Protein AF-A0A1H2QI84-F1 (afdb_monomer_lite)

Structure (mmCIF, N/CA/C/O backbone):
data_AF-A0A1H2QI84-F1
#
_entry.id   AF-A0A1H2QI84-F1
#
loop_
_atom_site.group_PDB
_atom_site.id
_atom_site.type_symbol
_atom_site.label_atom_id
_atom_site.label_alt_id
_atom_site.label_comp_id
_atom_site.label_asym_id
_atom_site.label_entity_id
_atom_site.label_seq_id
_atom_site.pdbx_PDB_ins_code
_atom_site.Cartn_x
_atom_site.Cartn_y
_atom_site.Cartn_z
_atom_site.occupancy
_atom_site.B_iso_or_equiv
_atom_site.auth_seq_id
_atom_site.auth_comp_id
_atom_site.auth_asym_id
_atom_site.auth_atom_id
_atom_site.pdbx_PDB_model_num
ATOM 1 N N . MET A 1 1 ? 23.009 -19.492 -31.028 1.00 73.75 1 MET A N 1
ATOM 2 C CA . MET A 1 1 ? 22.362 -18.189 -31.281 1.00 73.75 1 MET A CA 1
ATOM 3 C C . MET A 1 1 ? 23.381 -17.136 -30.930 1.00 73.75 1 MET A C 1
ATOM 5 O O . MET A 1 1 ? 23.982 -17.255 -29.869 1.00 73.75 1 MET A O 1
ATOM 9 N N . VAL A 1 2 ? 23.598 -16.176 -31.817 1.00 85.62 2 VAL A N 1
ATOM 10 C CA . VAL A 1 2 ? 24.566 -15.092 -31.621 1.00 85.62 2 VAL A CA 1
ATOM 11 C C . VAL A 1 2 ? 23.821 -13.781 -31.822 1.00 85.62 2 VAL A C 1
ATOM 13 O O . VAL A 1 2 ? 23.030 -13.673 -32.759 1.00 85.62 2 VAL A O 1
ATOM 16 N N . ILE A 1 3 ? 24.015 -12.833 -30.910 1.00 88.00 3 ILE A N 1
ATOM 17 C CA . ILE A 1 3 ? 23.510 -11.468 -31.070 1.00 88.00 3 ILE A CA 1
ATOM 18 C C . ILE A 1 3 ? 24.571 -10.713 -31.850 1.00 88.00 3 ILE A C 1
ATOM 20 O O . ILE A 1 3 ? 25.729 -10.701 -31.442 1.00 88.00 3 ILE A O 1
ATOM 24 N N . ASP A 1 4 ? 24.163 -10.134 -32.969 1.00 90.19 4 ASP A N 1
ATOM 25 C CA . ASP A 1 4 ? 25.027 -9.311 -33.806 1.00 90.19 4 ASP A CA 1
ATOM 26 C C . ASP A 1 4 ? 25.040 -7.870 -33.291 1.00 90.19 4 ASP A C 1
ATOM 28 O O . ASP A 1 4 ? 26.095 -7.291 -33.043 1.00 90.19 4 ASP A O 1
ATOM 32 N N . ARG A 1 5 ? 23.849 -7.304 -33.046 1.00 90.94 5 ARG A N 1
ATOM 33 C CA . ARG A 1 5 ? 23.697 -5.923 -32.576 1.00 90.94 5 ARG A CA 1
ATOM 34 C C . ARG A 1 5 ? 22.414 -5.742 -31.775 1.00 90.94 5 ARG A C 1
ATOM 36 O O . ARG A 1 5 ? 21.403 -6.360 -32.089 1.00 90.94 5 ARG A O 1
ATOM 43 N N . ALA A 1 6 ? 22.437 -4.875 -30.772 1.00 92.19 6 ALA A N 1
ATOM 44 C CA . ALA A 1 6 ? 21.245 -4.408 -30.071 1.00 92.19 6 ALA A CA 1
ATOM 45 C C . ALA A 1 6 ? 21.370 -2.900 -29.857 1.00 92.19 6 ALA A C 1
ATOM 47 O O . ALA A 1 6 ? 22.401 -2.452 -29.360 1.00 92.19 6 ALA A O 1
ATOM 48 N N . GLN A 1 7 ? 20.361 -2.136 -30.268 1.00 92.81 7 GLN A N 1
ATOM 49 C CA . GLN A 1 7 ? 20.374 -0.675 -30.219 1.00 92.81 7 GLN A CA 1
ATOM 50 C C . GLN A 1 7 ? 18.995 -0.136 -29.840 1.00 92.81 7 GLN A C 1
ATOM 52 O O . GLN A 1 7 ? 17.966 -0.708 -30.211 1.00 92.81 7 GLN A O 1
ATOM 57 N N . VAL A 1 8 ? 18.981 0.980 -29.113 1.00 92.00 8 VAL A N 1
ATOM 58 C CA . VAL A 1 8 ? 17.770 1.788 -28.952 1.00 92.00 8 VAL A CA 1
ATOM 59 C C . VAL A 1 8 ? 17.574 2.565 -30.248 1.00 92.00 8 VAL A C 1
ATOM 61 O O . VAL A 1 8 ? 18.441 3.336 -30.642 1.00 92.00 8 VAL A O 1
ATOM 64 N N . ILE A 1 9 ? 16.442 2.349 -30.913 1.00 91.75 9 ILE A N 1
ATOM 65 C CA . ILE A 1 9 ? 16.127 2.983 -32.200 1.00 91.75 9 ILE A CA 1
ATOM 66 C C . ILE A 1 9 ? 15.087 4.093 -32.074 1.00 91.75 9 ILE A C 1
ATOM 68 O O . ILE A 1 9 ? 14.926 4.882 -32.998 1.00 91.75 9 ILE A O 1
ATOM 72 N N . ARG A 1 10 ? 14.403 4.195 -30.932 1.00 92.44 10 ARG A N 1
ATOM 73 C CA . ARG A 1 10 ? 13.550 5.338 -30.602 1.00 92.44 10 ARG A CA 1
ATOM 74 C C . ARG A 1 10 ? 13.538 5.577 -29.102 1.00 92.44 10 ARG A C 1
ATOM 76 O O . ARG A 1 10 ? 13.456 4.622 -28.332 1.00 92.44 10 ARG A O 1
ATOM 83 N N . ALA A 1 11 ? 13.581 6.841 -28.704 1.00 90.75 11 ALA A N 1
ATOM 84 C CA . ALA A 1 11 ? 13.391 7.274 -27.330 1.00 90.75 11 ALA A CA 1
ATOM 85 C C . ALA A 1 11 ? 12.482 8.507 -27.293 1.00 90.75 11 ALA A C 1
ATOM 87 O O . ALA A 1 11 ? 12.765 9.505 -27.959 1.00 90.75 11 ALA A O 1
ATOM 88 N N . ASP A 1 12 ? 11.430 8.444 -26.478 1.00 89.88 12 ASP A N 1
ATOM 89 C CA . ASP A 1 12 ? 10.553 9.582 -26.218 1.00 89.88 12 ASP A CA 1
ATOM 90 C C . ASP A 1 12 ? 10.737 10.029 -24.764 1.00 89.88 12 ASP A C 1
ATOM 92 O O . ASP A 1 12 ? 10.620 9.222 -23.834 1.00 89.88 12 ASP A O 1
ATOM 96 N N . ILE A 1 13 ? 11.015 11.317 -24.560 1.00 85.81 13 ILE A N 1
ATOM 97 C CA . ILE A 1 13 ? 11.282 11.916 -23.247 1.00 85.81 13 ILE A CA 1
ATOM 98 C C . ILE A 1 13 ? 10.350 13.092 -22.957 1.00 85.81 13 ILE A C 1
ATOM 100 O O . ILE A 1 13 ? 9.916 13.787 -23.874 1.00 85.81 13 ILE A O 1
ATOM 104 N N . SER A 1 14 ? 10.078 13.343 -21.676 1.00 83.50 14 SER A N 1
ATOM 105 C CA . SER A 1 14 ? 9.352 14.535 -21.225 1.00 83.50 14 SER A CA 1
ATOM 106 C C . SER A 1 14 ? 10.309 15.678 -20.879 1.00 83.50 14 SER A C 1
ATOM 108 O O . SER A 1 14 ? 11.232 15.485 -20.083 1.00 83.50 14 SER A O 1
ATOM 110 N N . ILE A 1 15 ? 10.072 16.875 -21.428 1.00 79.75 15 ILE A N 1
ATOM 111 C CA . ILE A 1 15 ? 10.945 18.051 -21.248 1.00 79.75 15 ILE A CA 1
ATOM 112 C C . ILE A 1 15 ? 10.184 19.199 -20.588 1.00 79.75 15 ILE A C 1
ATOM 114 O O . ILE A 1 15 ? 9.157 19.660 -21.082 1.00 79.75 15 ILE A O 1
ATOM 118 N N . GLY A 1 16 ? 10.725 19.721 -19.487 1.00 71.50 16 GLY A N 1
ATOM 119 C CA . GLY A 1 16 ? 10.182 20.880 -18.767 1.00 71.50 16 GLY A CA 1
ATOM 120 C C . GLY A 1 16 ? 8.913 20.584 -17.958 1.00 71.50 16 GLY A C 1
ATOM 121 O O . GLY A 1 16 ? 8.830 20.991 -16.802 1.00 71.50 16 GLY A O 1
ATOM 122 N N . ASN A 1 17 ? 7.958 19.843 -18.523 1.00 71.38 17 ASN A N 1
ATOM 123 C CA . ASN A 1 17 ? 6.799 19.268 -17.837 1.00 71.38 17 ASN A CA 1
ATOM 124 C C . ASN A 1 17 ? 6.471 17.873 -18.417 1.00 71.38 17 ASN A C 1
ATOM 126 O O . ASN A 1 17 ? 7.065 17.450 -19.409 1.00 71.38 17 ASN A O 1
ATOM 130 N N . LEU A 1 18 ? 5.545 17.140 -17.788 1.00 75.25 18 LEU A N 1
ATOM 131 C CA . LEU A 1 18 ? 5.178 15.778 -18.207 1.00 75.25 18 LEU A CA 1
ATOM 132 C C . LEU A 1 18 ? 4.376 15.718 -19.522 1.00 75.25 18 LEU A C 1
ATOM 134 O O . LEU A 1 18 ? 4.357 14.661 -20.152 1.00 75.25 18 LEU A O 1
ATOM 138 N N . ALA A 1 19 ? 3.751 16.822 -19.943 1.00 71.56 19 ALA A N 1
ATOM 139 C CA . ALA A 1 19 ? 2.925 16.886 -21.151 1.00 71.56 19 ALA A CA 1
ATOM 140 C C . ALA A 1 19 ? 3.760 17.058 -22.431 1.00 71.56 19 ALA A C 1
ATOM 142 O O . ALA A 1 19 ? 3.429 16.506 -23.477 1.00 71.56 19 ALA A O 1
ATOM 143 N N . ASN A 1 20 ? 4.869 17.792 -22.353 1.00 75.12 20 ASN A N 1
ATOM 144 C CA . ASN A 1 20 ? 5.730 18.053 -23.500 1.00 75.12 20 ASN A CA 1
ATOM 145 C C . ASN A 1 20 ? 6.623 16.848 -23.788 1.00 75.12 20 ASN A C 1
ATOM 147 O O . ASN A 1 20 ? 7.464 16.500 -22.957 1.00 75.12 20 ASN A O 1
ATOM 151 N N . ARG A 1 21 ? 6.488 16.252 -24.977 1.00 80.56 21 ARG A N 1
ATOM 152 C CA . ARG A 1 21 ? 7.306 15.115 -25.419 1.00 80.56 21 ARG A CA 1
ATOM 153 C C . ARG A 1 21 ? 8.269 15.510 -26.536 1.00 80.56 21 ARG A C 1
ATOM 155 O O . ARG A 1 21 ? 7.882 16.188 -27.483 1.00 80.56 21 ARG A O 1
ATOM 162 N N . LEU A 1 22 ? 9.509 15.037 -26.445 1.00 84.25 22 LEU A N 1
ATOM 163 C CA . LEU A 1 22 ? 10.466 15.006 -27.550 1.00 84.25 22 LEU A CA 1
ATOM 164 C C . LEU A 1 22 ? 10.709 13.552 -27.932 1.00 84.25 22 LEU A C 1
ATOM 166 O O . LEU A 1 22 ? 11.049 12.748 -27.068 1.00 84.25 22 LEU A O 1
ATOM 170 N N . SER A 1 23 ? 10.558 13.242 -29.217 1.00 88.50 23 SER A N 1
ATOM 171 C CA . SER A 1 23 ? 10.872 11.931 -29.779 1.00 88.50 23 SER A CA 1
ATOM 172 C C . SER A 1 23 ? 12.125 12.024 -30.639 1.00 88.50 23 SER A C 1
ATOM 174 O O . SER A 1 23 ? 12.231 12.898 -31.502 1.00 88.50 23 SER A O 1
ATOM 176 N N . LEU A 1 24 ? 13.067 11.115 -30.407 1.00 90.75 24 LEU A N 1
ATOM 177 C CA . LEU A 1 24 ? 14.228 10.898 -31.259 1.00 90.75 24 LEU A CA 1
ATOM 178 C C . LEU A 1 24 ? 14.170 9.467 -31.784 1.00 90.75 24 LEU A C 1
ATOM 180 O O . LEU A 1 24 ? 14.052 8.529 -30.999 1.00 90.75 24 LEU A O 1
ATOM 184 N N . SER A 1 25 ? 14.268 9.299 -33.101 1.00 90.31 25 SER A N 1
ATOM 185 C CA . SER A 1 25 ? 14.270 7.990 -33.755 1.00 90.31 25 SER A CA 1
ATOM 186 C C . SER A 1 25 ? 15.427 7.856 -34.738 1.00 90.31 25 SER A C 1
ATOM 188 O O . SER A 1 25 ? 15.923 8.837 -35.292 1.00 90.31 25 SER A O 1
ATOM 190 N N . THR A 1 26 ? 15.883 6.624 -34.918 1.00 92.69 26 THR A N 1
ATOM 191 C CA . THR A 1 26 ? 17.021 6.250 -35.748 1.00 92.69 26 THR A CA 1
ATOM 192 C C . THR A 1 26 ? 16.859 4.811 -36.257 1.00 92.69 26 THR A C 1
ATOM 194 O O . THR A 1 26 ? 15.822 4.178 -36.070 1.00 92.69 26 THR A O 1
ATOM 197 N N . THR A 1 27 ? 17.871 4.288 -36.944 1.00 91.62 27 THR A N 1
ATOM 198 C CA . THR A 1 27 ? 17.915 2.903 -37.431 1.00 91.62 27 THR A CA 1
ATOM 199 C C . THR A 1 27 ? 18.872 2.074 -36.581 1.00 91.62 27 THR A C 1
ATOM 201 O O . THR A 1 27 ? 19.766 2.621 -35.949 1.00 91.62 27 THR A O 1
ATOM 204 N N . ILE A 1 28 ? 18.755 0.742 -36.607 1.00 90.69 28 ILE A N 1
ATOM 205 C CA . ILE A 1 28 ? 19.655 -0.160 -35.857 1.00 90.69 28 ILE A CA 1
ATOM 206 C C . ILE A 1 28 ? 21.141 -0.002 -36.237 1.00 90.69 28 ILE A C 1
ATOM 208 O O . ILE A 1 28 ? 22.031 -0.436 -35.504 1.00 90.69 28 ILE A O 1
ATOM 212 N N . ASP A 1 29 ? 21.424 0.588 -37.401 1.00 91.31 29 ASP A N 1
ATOM 213 C CA . ASP A 1 29 ? 22.788 0.782 -37.875 1.00 91.31 29 ASP A CA 1
ATOM 214 C C . ASP A 1 29 ? 23.461 2.036 -37.292 1.00 91.31 29 ASP A C 1
ATOM 216 O O . ASP A 1 29 ? 24.690 2.139 -37.341 1.00 91.31 29 ASP A O 1
ATOM 220 N N . GLN A 1 30 ? 22.677 2.926 -36.682 1.00 88.31 30 GLN A N 1
ATOM 221 C CA . GLN A 1 30 ? 23.091 4.186 -36.073 1.00 88.31 30 GLN A CA 1
ATOM 222 C C . GLN A 1 30 ? 22.921 4.123 -34.547 1.00 88.31 30 GLN A C 1
ATOM 224 O O . GLN A 1 30 ? 21.943 3.571 -34.048 1.00 88.31 30 GLN A O 1
ATOM 229 N N . ASP A 1 31 ? 23.877 4.674 -33.797 1.00 86.75 31 ASP A N 1
ATOM 230 C CA . ASP A 1 31 ? 23.784 4.737 -32.337 1.00 86.75 31 ASP A CA 1
ATOM 231 C C . ASP A 1 31 ? 23.053 6.016 -31.915 1.00 86.75 31 ASP A C 1
ATOM 233 O O . ASP A 1 31 ? 23.481 7.131 -32.231 1.00 86.75 31 ASP A O 1
ATOM 237 N N . ILE A 1 32 ? 21.937 5.865 -31.199 1.00 87.69 32 ILE A N 1
ATOM 238 C CA . ILE A 1 32 ? 21.150 7.012 -30.739 1.00 87.69 32 ILE A CA 1
ATOM 239 C C . ILE A 1 32 ? 21.946 7.901 -29.773 1.00 87.69 32 ILE A C 1
ATOM 241 O O . ILE A 1 32 ? 21.750 9.113 -29.770 1.00 87.69 32 ILE A O 1
ATOM 245 N N . SER A 1 33 ? 22.881 7.329 -29.009 1.00 86.19 33 SER A N 1
ATOM 246 C CA . SER A 1 33 ? 23.751 8.067 -28.085 1.00 86.19 33 SER A CA 1
ATOM 247 C C . SER A 1 33 ? 24.728 8.949 -28.855 1.00 86.19 33 SER A C 1
ATOM 249 O O . SER A 1 33 ? 24.868 10.125 -28.542 1.00 86.19 33 SER A O 1
ATOM 251 N N . GLU A 1 34 ? 25.325 8.430 -29.934 1.00 89.88 34 GLU A N 1
ATOM 252 C CA . GLU A 1 34 ? 26.205 9.222 -30.804 1.00 89.88 34 GLU A CA 1
ATOM 253 C C . GLU A 1 34 ? 25.443 10.368 -31.488 1.00 89.88 34 GLU A C 1
ATOM 255 O O . GLU A 1 34 ? 25.975 11.470 -31.656 1.00 89.88 34 GLU A O 1
ATOM 260 N N . ILE A 1 35 ? 24.178 10.147 -31.865 1.00 88.50 35 ILE A N 1
ATOM 261 C CA . ILE A 1 35 ? 23.316 11.208 -32.408 1.00 88.50 35 ILE A CA 1
ATOM 262 C C . ILE A 1 35 ? 23.054 12.281 -31.346 1.00 88.50 35 ILE A C 1
ATOM 264 O O . ILE A 1 35 ? 23.154 13.469 -31.657 1.00 88.50 35 ILE A O 1
ATOM 268 N N . ILE A 1 36 ? 22.753 11.883 -30.107 1.00 86.88 36 ILE A N 1
ATOM 269 C CA . ILE A 1 36 ? 22.559 12.813 -28.988 1.00 86.88 36 ILE A CA 1
ATOM 270 C C . ILE A 1 36 ? 23.841 13.624 -28.757 1.00 86.88 36 ILE A C 1
ATOM 272 O O . ILE A 1 36 ? 23.781 14.851 -28.751 1.00 86.88 36 ILE A O 1
ATOM 276 N N . ASP A 1 37 ? 24.998 12.972 -28.662 1.00 88.50 37 ASP A N 1
ATOM 277 C CA . ASP A 1 37 ? 26.284 13.611 -28.351 1.00 88.50 37 ASP A CA 1
ATOM 278 C C . ASP A 1 37 ? 26.802 14.531 -29.467 1.00 88.50 37 ASP A C 1
ATOM 280 O O . ASP A 1 37 ? 27.460 15.539 -29.200 1.00 88.50 37 ASP A O 1
ATOM 284 N N . SER A 1 38 ? 26.485 14.220 -30.726 1.00 86.56 38 SER A N 1
ATOM 285 C CA . SER A 1 38 ? 26.925 15.003 -31.889 1.00 86.56 38 SER A CA 1
ATOM 286 C C . SER A 1 38 ? 26.128 16.290 -32.125 1.00 86.56 38 SER A C 1
ATOM 288 O O . SER A 1 38 ? 26.593 17.161 -32.866 1.00 86.56 38 SER A O 1
ATOM 290 N N . HIS A 1 39 ? 24.956 16.450 -31.501 1.00 82.25 39 HIS A N 1
ATOM 291 C CA . HIS A 1 39 ? 24.078 17.599 -31.728 1.00 82.25 39 HIS A CA 1
ATOM 292 C C . HIS A 1 39 ? 24.072 18.563 -30.532 1.00 82.25 39 HIS A C 1
ATOM 294 O O . HIS A 1 39 ? 23.658 18.193 -29.432 1.00 82.25 39 HIS A O 1
ATOM 300 N N . PRO A 1 40 ? 24.454 19.841 -30.724 1.00 80.69 40 PRO A N 1
ATOM 301 C CA . PRO A 1 40 ? 24.448 20.830 -29.651 1.00 80.69 40 PRO A CA 1
ATOM 302 C C . PRO A 1 40 ? 23.085 20.943 -28.952 1.00 80.69 40 PRO A C 1
ATOM 304 O O . PRO A 1 40 ? 22.060 21.163 -29.593 1.00 80.69 40 PRO A O 1
ATOM 307 N N . GLY A 1 41 ? 23.085 20.834 -27.622 1.00 78.62 41 GLY A N 1
ATOM 308 C CA . GLY A 1 41 ? 21.891 20.961 -26.779 1.00 78.62 41 GLY A CA 1
ATOM 309 C C . GLY A 1 41 ? 21.182 19.640 -26.468 1.00 78.62 41 GLY A C 1
ATOM 310 O O . GLY A 1 41 ? 20.684 19.498 -25.351 1.00 78.62 41 GLY A O 1
ATOM 311 N N . LEU A 1 42 ? 21.206 18.645 -27.368 1.00 81.88 42 LEU A N 1
ATOM 312 C CA . LEU A 1 42 ? 20.565 17.345 -27.115 1.00 81.88 42 LEU A CA 1
ATOM 313 C C . LEU A 1 42 ? 21.102 16.627 -25.865 1.00 81.88 42 LEU A C 1
ATOM 315 O O . LEU A 1 42 ? 20.264 16.164 -25.090 1.00 81.88 42 LEU A O 1
ATOM 319 N N . PRO A 1 43 ? 22.420 16.597 -25.571 1.00 85.06 43 PRO A N 1
ATOM 320 C CA . PRO A 1 43 ? 22.923 15.920 -24.375 1.00 85.06 43 PRO A CA 1
ATOM 321 C C . PRO A 1 43 ? 22.312 16.491 -23.095 1.00 85.06 43 PRO A C 1
ATOM 323 O O . PRO A 1 43 ? 21.794 15.749 -22.267 1.00 85.06 43 PRO A O 1
ATOM 326 N N . ARG A 1 44 ? 22.259 17.826 -22.978 1.00 79.00 44 ARG A N 1
ATOM 327 C CA . ARG A 1 44 ? 21.665 18.509 -21.818 1.00 79.00 44 ARG A CA 1
ATOM 328 C C . ARG A 1 44 ? 20.156 18.309 -21.726 1.00 79.00 44 ARG A C 1
ATOM 330 O O . ARG A 1 44 ? 19.626 18.250 -20.622 1.00 79.00 44 ARG A O 1
ATOM 337 N N . ILE A 1 45 ? 19.461 18.237 -22.860 1.00 82.69 45 ILE A N 1
ATOM 338 C CA . ILE A 1 45 ? 18.015 17.998 -22.898 1.00 82.69 45 ILE A CA 1
ATOM 339 C C . ILE A 1 45 ? 17.690 16.589 -22.395 1.00 82.69 45 ILE A C 1
ATOM 341 O O . ILE A 1 45 ? 16.798 16.439 -21.564 1.00 82.69 45 ILE A O 1
ATOM 345 N N . PHE A 1 46 ? 18.426 15.577 -22.860 1.00 84.06 46 PHE A N 1
ATOM 346 C CA . PHE A 1 46 ? 18.253 14.195 -22.410 1.00 84.06 46 PHE A CA 1
ATOM 347 C C . PHE A 1 46 ? 18.698 14.007 -20.953 1.00 84.06 46 PHE A C 1
ATOM 349 O O . PHE A 1 46 ? 18.001 13.337 -20.195 1.00 84.06 46 PHE A O 1
ATOM 356 N N . GLU A 1 47 ? 19.785 14.654 -20.521 1.00 82.25 47 GLU A N 1
ATOM 357 C CA . GLU A 1 47 ? 20.244 14.648 -19.123 1.00 82.25 47 GLU A CA 1
ATOM 358 C C . GLU A 1 47 ? 19.220 15.284 -18.166 1.00 82.25 47 GLU A C 1
ATOM 360 O O . GLU A 1 47 ? 19.042 14.828 -17.039 1.00 82.25 47 GLU A O 1
ATOM 365 N N . ARG A 1 48 ? 18.515 16.330 -18.617 1.00 80.88 48 ARG A N 1
ATOM 366 C CA . ARG A 1 48 ? 17.489 17.046 -17.836 1.00 80.88 48 ARG A CA 1
ATOM 367 C C . ARG A 1 48 ? 16.066 16.557 -18.096 1.00 80.88 48 ARG A C 1
ATOM 369 O O . ARG A 1 48 ? 15.115 17.205 -17.646 1.00 80.88 48 ARG A O 1
ATOM 376 N N . ALA A 1 49 ? 15.902 15.455 -18.823 1.00 81.44 49 ALA A N 1
ATOM 377 C CA . ALA A 1 49 ? 14.594 14.872 -19.068 1.00 81.44 49 ALA A CA 1
ATOM 378 C C . ALA A 1 49 ? 13.906 14.547 -17.735 1.00 81.44 49 ALA A C 1
ATOM 380 O O . ALA A 1 49 ? 14.499 13.947 -16.841 1.00 81.44 49 ALA A O 1
ATOM 381 N N . LEU A 1 50 ? 12.631 14.918 -17.606 1.00 79.12 50 LEU A N 1
ATOM 382 C CA . LEU A 1 50 ? 11.847 14.586 -16.412 1.00 79.12 50 LEU A CA 1
ATOM 383 C C . LEU A 1 50 ? 11.510 13.097 -16.356 1.00 79.12 50 LEU A C 1
ATOM 385 O O . LEU A 1 50 ? 11.381 12.523 -15.278 1.00 79.12 50 LEU A O 1
ATOM 389 N N . ALA A 1 51 ? 11.324 12.495 -17.527 1.00 79.94 51 ALA A N 1
ATOM 390 C CA . ALA A 1 51 ? 10.928 11.110 -17.674 1.00 79.94 51 ALA A CA 1
ATOM 391 C C . ALA A 1 51 ? 11.348 10.580 -19.042 1.00 79.94 51 ALA A C 1
ATOM 393 O O . ALA A 1 51 ? 11.218 11.281 -20.046 1.00 79.94 51 ALA A O 1
ATOM 394 N N . ILE A 1 52 ? 11.745 9.310 -19.086 1.00 84.88 52 ILE A N 1
ATOM 395 C CA . ILE A 1 52 ? 11.725 8.514 -20.314 1.00 84.88 52 ILE A CA 1
ATOM 396 C C . ILE A 1 52 ? 10.340 7.874 -20.392 1.00 84.88 52 ILE A C 1
ATOM 398 O O . ILE A 1 52 ? 9.925 7.182 -19.461 1.00 84.88 52 ILE A O 1
ATOM 402 N N . ARG A 1 53 ? 9.610 8.151 -21.471 1.00 83.19 53 ARG A N 1
ATOM 403 C CA . ARG A 1 53 ? 8.205 7.764 -21.668 1.00 83.19 53 ARG A CA 1
ATOM 404 C C . ARG A 1 53 ? 8.082 6.479 -22.477 1.00 83.19 53 ARG A C 1
ATOM 406 O O . ARG A 1 53 ? 7.272 5.611 -22.153 1.00 83.19 53 ARG A O 1
ATOM 413 N N . PHE A 1 54 ? 8.907 6.362 -23.509 1.00 89.12 54 PHE A N 1
ATOM 414 C CA . PHE A 1 54 ? 8.862 5.270 -24.468 1.00 89.12 54 PHE A CA 1
ATOM 415 C C . PHE A 1 54 ? 10.264 4.968 -24.987 1.00 89.12 54 PHE A C 1
ATOM 417 O O . PHE A 1 54 ? 11.054 5.882 -25.222 1.00 89.12 54 PHE A O 1
ATOM 424 N N . VAL A 1 55 ? 10.557 3.685 -25.177 1.00 90.56 55 VAL A N 1
ATOM 425 C CA . VAL A 1 55 ? 11.787 3.213 -25.813 1.00 90.56 55 VAL A CA 1
ATOM 426 C C . VAL A 1 55 ? 11.439 2.099 -26.790 1.00 90.56 55 VAL A C 1
ATOM 428 O O . VAL A 1 55 ? 10.731 1.161 -26.425 1.00 90.56 55 VAL A O 1
ATOM 431 N N . GLU A 1 56 ? 11.973 2.162 -28.004 1.00 93.56 56 GLU A N 1
ATOM 432 C CA . GLU A 1 56 ? 11.973 1.044 -28.947 1.00 93.56 56 GLU A CA 1
ATOM 433 C C . GLU A 1 56 ? 13.389 0.493 -29.094 1.00 93.56 56 GLU A C 1
ATOM 435 O O . GLU A 1 56 ? 14.345 1.239 -29.321 1.00 93.56 56 GLU A O 1
ATOM 440 N N . ILE A 1 57 ? 13.518 -0.824 -28.954 1.00 93.06 57 ILE A N 1
ATOM 441 C CA . ILE A 1 57 ? 14.787 -1.541 -29.025 1.00 93.06 57 ILE A CA 1
ATOM 442 C C . ILE A 1 57 ? 14.747 -2.476 -30.226 1.00 93.06 57 ILE A C 1
ATOM 444 O O . ILE A 1 57 ? 13.820 -3.276 -30.360 1.00 93.06 57 ILE A O 1
ATOM 448 N N . ALA A 1 58 ? 15.786 -2.407 -31.053 1.00 95.06 58 ALA A N 1
ATOM 449 C CA . ALA A 1 58 ? 16.000 -3.298 -32.181 1.00 95.06 58 ALA A CA 1
ATOM 450 C C . ALA A 1 58 ? 17.200 -4.211 -31.923 1.00 95.06 58 ALA A C 1
ATOM 452 O O . ALA A 1 58 ? 18.272 -3.761 -31.512 1.00 95.06 58 ALA A O 1
ATOM 453 N N . VAL A 1 59 ? 17.027 -5.506 -32.182 1.00 95.38 59 VAL A N 1
ATOM 454 C CA . VAL A 1 59 ? 18.037 -6.537 -31.931 1.00 95.38 59 VAL A CA 1
ATOM 455 C C . VAL A 1 59 ? 18.237 -7.381 -33.178 1.00 95.38 59 VAL A C 1
ATOM 457 O O . VAL A 1 59 ? 17.343 -8.119 -33.586 1.00 95.38 59 VAL A O 1
ATOM 460 N N . ARG A 1 60 ? 19.433 -7.316 -33.760 1.00 95.25 60 ARG A N 1
ATOM 461 C CA . ARG A 1 60 ? 19.870 -8.162 -34.870 1.00 95.25 60 ARG A CA 1
ATOM 462 C C . ARG A 1 60 ? 20.523 -9.428 -34.323 1.00 95.25 60 ARG A C 1
ATOM 464 O O . ARG A 1 60 ? 21.439 -9.356 -33.501 1.00 95.25 60 ARG A O 1
ATOM 471 N N . TYR A 1 61 ? 20.050 -10.594 -34.752 1.00 93.81 61 TYR A N 1
ATOM 472 C CA . TYR A 1 61 ? 20.491 -11.882 -34.215 1.00 93.81 61 TYR A CA 1
ATOM 473 C C . TYR A 1 61 ? 20.513 -12.994 -35.272 1.00 93.81 61 TYR A C 1
ATOM 475 O O . TYR A 1 61 ? 19.781 -12.956 -36.258 1.00 93.81 61 TYR A O 1
ATOM 483 N N . PHE A 1 62 ? 21.319 -14.029 -35.022 1.00 91.75 62 PHE A N 1
ATOM 484 C CA . PHE A 1 62 ? 21.386 -15.249 -35.831 1.00 91.75 62 PHE A CA 1
ATOM 485 C C . PHE A 1 62 ? 20.785 -16.438 -35.075 1.00 91.75 62 PHE A C 1
ATOM 487 O O . PHE A 1 62 ? 21.229 -16.806 -33.972 1.00 91.75 62 PHE A O 1
ATOM 494 N N . ARG A 1 63 ? 19.770 -17.068 -35.675 1.00 89.31 63 ARG A N 1
ATOM 495 C CA . ARG A 1 63 ? 19.116 -18.269 -35.138 1.00 89.31 63 ARG A CA 1
ATOM 496 C C . ARG A 1 63 ? 19.898 -19.519 -35.537 1.00 89.31 63 ARG A C 1
ATOM 498 O O . ARG A 1 63 ? 20.435 -19.611 -36.631 1.00 89.31 63 ARG A O 1
ATOM 505 N N . ALA A 1 64 ? 19.961 -20.508 -34.643 1.00 84.50 64 ALA A N 1
ATOM 506 C CA . ALA A 1 64 ? 20.630 -21.770 -34.956 1.00 84.50 64 ALA A CA 1
ATOM 507 C C . ALA A 1 64 ? 19.972 -22.438 -36.178 1.00 84.50 64 ALA A C 1
ATOM 509 O O . ALA A 1 64 ? 18.753 -22.610 -36.194 1.00 84.50 64 ALA A O 1
ATOM 510 N N . GLY A 1 65 ? 20.780 -22.796 -37.179 1.00 82.19 65 GLY A N 1
ATOM 511 C CA . GLY A 1 65 ? 20.305 -23.386 -38.434 1.00 82.19 65 GLY A CA 1
ATOM 512 C C . GLY A 1 65 ? 19.773 -22.383 -39.465 1.00 82.19 65 GLY A C 1
ATOM 513 O O . GLY A 1 65 ? 19.164 -22.814 -40.439 1.00 82.19 65 GLY A O 1
ATOM 514 N N . ARG A 1 66 ? 19.968 -21.073 -39.259 1.00 84.31 66 ARG A N 1
ATOM 515 C CA . ARG A 1 66 ? 19.712 -20.030 -40.262 1.00 84.31 66 ARG A CA 1
ATOM 516 C C . ARG A 1 66 ? 20.975 -19.204 -40.479 1.00 84.31 66 ARG A C 1
ATOM 518 O O . ARG A 1 66 ? 21.579 -18.759 -39.506 1.00 84.31 66 ARG A O 1
ATOM 525 N N . ASP A 1 67 ? 21.311 -18.974 -41.742 1.00 80.50 67 ASP A N 1
ATOM 526 C CA . ASP A 1 67 ? 22.483 -18.181 -42.134 1.00 80.50 67 ASP A CA 1
ATOM 527 C C . ASP A 1 67 ? 22.150 -16.688 -42.315 1.00 80.50 67 ASP A C 1
ATOM 529 O O . ASP A 1 67 ? 23.043 -15.848 -42.379 1.00 80.50 67 ASP A O 1
ATOM 533 N N . GLU A 1 68 ? 20.861 -16.339 -42.352 1.00 89.06 68 GLU A N 1
ATOM 534 C CA . GLU A 1 68 ? 20.393 -14.958 -42.465 1.00 89.06 68 GLU A CA 1
ATOM 535 C C . GLU A 1 68 ? 20.188 -14.313 -41.089 1.00 89.06 68 GLU A C 1
ATOM 537 O O . GLU A 1 68 ? 19.625 -14.916 -40.166 1.00 89.06 68 GLU A O 1
ATOM 542 N N . ALA A 1 69 ? 20.622 -13.056 -40.970 1.00 89.31 69 ALA A N 1
ATOM 543 C CA . ALA A 1 69 ? 20.370 -12.234 -39.797 1.00 89.31 69 ALA A CA 1
ATOM 544 C C . ALA A 1 69 ? 18.878 -11.886 -39.705 1.00 89.31 69 ALA A C 1
ATOM 546 O O . ALA A 1 69 ? 18.266 -11.437 -40.672 1.00 89.31 69 ALA A O 1
ATOM 547 N N . GLN A 1 70 ? 18.302 -12.057 -38.521 1.00 92.38 70 GLN A N 1
ATOM 548 C CA . GLN A 1 70 ? 16.930 -11.670 -38.207 1.00 92.38 70 GLN A CA 1
ATOM 549 C C . GLN A 1 70 ? 16.929 -10.426 -37.319 1.00 92.38 70 GLN A C 1
ATOM 551 O O . GLN A 1 70 ? 17.933 -10.113 -36.677 1.00 92.38 70 GLN A O 1
ATOM 556 N N . THR A 1 71 ? 15.812 -9.700 -37.276 1.00 93.19 71 THR A N 1
ATOM 557 C CA . THR A 1 71 ? 15.662 -8.510 -36.432 1.00 93.19 71 THR A CA 1
ATOM 558 C C . THR A 1 71 ? 14.417 -8.626 -35.566 1.00 93.19 71 THR A C 1
ATOM 560 O O . THR A 1 71 ? 13.328 -8.867 -36.074 1.00 93.19 71 THR A O 1
ATOM 563 N N . LEU A 1 72 ? 14.607 -8.455 -34.261 1.00 94.50 72 LEU A N 1
ATOM 564 C CA . LEU A 1 72 ? 13.569 -8.394 -33.242 1.00 94.50 72 LEU A CA 1
ATOM 565 C C . LEU A 1 72 ? 13.434 -6.940 -32.782 1.00 94.50 72 LEU A C 1
ATOM 567 O O . LEU A 1 72 ? 14.370 -6.410 -32.186 1.00 94.50 72 LEU A O 1
ATOM 571 N N . ASN A 1 73 ? 12.268 -6.337 -33.014 1.00 94.00 73 ASN A N 1
ATOM 572 C CA . ASN A 1 73 ? 11.921 -5.020 -32.485 1.00 94.00 73 ASN A CA 1
ATOM 573 C C . ASN A 1 73 ? 10.862 -5.161 -31.399 1.00 94.00 73 ASN A C 1
ATOM 575 O O . ASN A 1 73 ? 9.886 -5.896 -31.560 1.00 94.00 73 ASN A O 1
ATOM 579 N N . PHE A 1 74 ? 11.040 -4.449 -30.295 1.00 93.62 74 PHE A N 1
ATOM 580 C CA . PHE A 1 74 ? 10.028 -4.373 -29.253 1.00 93.62 74 PHE A CA 1
ATOM 581 C C . PHE A 1 74 ? 10.112 -3.055 -28.500 1.00 93.62 74 PHE A C 1
ATOM 583 O O . PHE A 1 74 ? 11.147 -2.390 -28.468 1.00 93.62 74 PHE A O 1
ATOM 590 N N . THR A 1 75 ? 9.000 -2.695 -27.875 1.00 92.38 75 THR A N 1
ATOM 591 C CA . THR A 1 75 ? 8.838 -1.423 -27.186 1.00 92.38 75 THR A CA 1
ATOM 592 C C . THR A 1 75 ? 8.743 -1.634 -25.684 1.00 92.38 75 THR A C 1
ATOM 594 O O . THR A 1 75 ? 8.361 -2.709 -25.199 1.00 92.38 75 THR A O 1
ATOM 597 N N . LEU A 1 76 ? 9.112 -0.590 -24.953 1.00 89.25 76 LEU A N 1
ATOM 598 C CA . LEU A 1 76 ? 8.984 -0.452 -23.515 1.00 89.25 76 LEU A CA 1
ATOM 599 C C . LEU A 1 76 ? 8.310 0.880 -23.226 1.00 89.25 76 LEU A C 1
ATOM 601 O O . LEU A 1 76 ? 8.701 1.908 -23.778 1.00 89.25 76 LEU A O 1
ATOM 605 N N . THR A 1 77 ? 7.327 0.862 -22.334 1.00 87.75 77 THR A N 1
ATOM 606 C CA . THR A 1 77 ? 6.686 2.087 -21.860 1.00 87.75 77 THR A CA 1
ATOM 607 C C . THR A 1 77 ? 6.942 2.290 -20.380 1.00 87.75 77 THR A C 1
ATOM 609 O O . THR A 1 77 ? 7.142 1.355 -19.597 1.00 87.75 77 THR A O 1
ATOM 612 N N . ASP A 1 78 ? 6.875 3.542 -19.973 1.00 81.50 78 ASP A N 1
ATOM 613 C CA . ASP A 1 78 ? 6.992 3.965 -18.588 1.00 81.50 78 ASP A CA 1
ATOM 614 C C . ASP A 1 78 ? 5.856 3.488 -17.664 1.00 81.50 78 ASP A C 1
ATOM 616 O O . ASP A 1 78 ? 5.990 3.612 -16.441 1.00 81.50 78 ASP A O 1
ATOM 620 N N . ARG A 1 79 ? 4.792 2.896 -18.227 1.00 82.69 79 ARG A N 1
ATOM 621 C CA . ARG A 1 79 ? 3.717 2.158 -17.538 1.00 82.69 79 ARG A CA 1
ATOM 622 C C . ARG A 1 79 ? 4.112 0.713 -17.186 1.00 82.69 79 ARG A C 1
ATOM 624 O O . ARG A 1 79 ? 3.252 -0.085 -16.817 1.00 82.69 79 ARG A O 1
ATOM 631 N N . ASN A 1 80 ? 5.400 0.373 -17.303 1.00 81.56 80 ASN A N 1
ATOM 632 C CA . ASN A 1 80 ? 5.941 -0.969 -17.074 1.00 81.56 80 ASN A CA 1
ATOM 633 C C . ASN A 1 80 ? 5.272 -2.020 -17.981 1.00 81.56 80 ASN A C 1
ATOM 635 O O . ASN A 1 80 ? 4.879 -3.102 -17.537 1.00 81.56 80 ASN A O 1
ATOM 639 N N . THR A 1 81 ? 5.118 -1.673 -19.262 1.00 85.00 81 THR A N 1
ATOM 640 C CA . THR A 1 81 ? 4.570 -2.564 -20.292 1.00 85.00 81 THR A CA 1
ATOM 641 C C . THR A 1 81 ? 5.566 -2.763 -21.427 1.00 85.00 81 THR A C 1
ATOM 643 O O . THR A 1 81 ? 6.456 -1.937 -21.637 1.00 85.00 81 THR A O 1
ATOM 646 N N . SER A 1 82 ? 5.424 -3.878 -22.144 1.00 89.38 82 SER A N 1
ATOM 647 C CA . SER A 1 82 ? 6.251 -4.205 -23.302 1.00 89.38 82 SER A CA 1
ATOM 648 C C . SER A 1 82 ? 5.428 -4.876 -24.395 1.00 89.38 82 SER A C 1
ATOM 650 O O . SER A 1 82 ? 4.546 -5.684 -24.093 1.00 89.38 82 SER A O 1
ATOM 652 N N . SER A 1 83 ? 5.759 -4.604 -25.661 1.00 93.00 83 SER A N 1
ATOM 653 C CA . SER A 1 83 ? 5.116 -5.248 -26.815 1.00 93.00 83 SER A CA 1
ATOM 654 C C . SER A 1 83 ? 5.513 -6.715 -27.022 1.00 93.00 83 SER A C 1
ATOM 656 O O . SER A 1 83 ? 4.917 -7.387 -27.859 1.00 93.00 83 SER A O 1
ATOM 658 N N . LEU A 1 84 ? 6.469 -7.252 -26.249 1.00 91.75 84 LEU A N 1
ATOM 659 C CA . LEU A 1 84 ? 6.971 -8.625 -26.404 1.00 91.75 84 LEU A CA 1
ATOM 660 C C . LEU A 1 84 ? 5.873 -9.698 -26.360 1.00 91.75 84 LEU A C 1
ATOM 662 O O . LEU A 1 84 ? 5.987 -10.720 -27.034 1.00 91.75 84 LEU A O 1
ATOM 666 N N . LEU A 1 85 ? 4.812 -9.495 -25.572 1.00 87.44 85 LEU A N 1
ATOM 667 C CA . LEU A 1 85 ? 3.695 -10.445 -25.495 1.00 87.44 85 LEU A CA 1
ATOM 668 C C . LEU A 1 85 ? 2.889 -10.525 -26.798 1.00 87.44 85 LEU A C 1
ATOM 670 O O . LEU A 1 85 ? 2.323 -11.579 -27.079 1.00 87.44 85 LEU A O 1
ATOM 674 N N . SER A 1 86 ? 2.890 -9.455 -27.593 1.00 88.44 86 SER A N 1
ATOM 675 C CA . SER A 1 86 ? 2.182 -9.351 -28.872 1.00 88.44 86 SER A CA 1
ATOM 676 C C . SER A 1 86 ? 2.987 -9.891 -30.059 1.00 88.44 86 SER A C 1
ATOM 678 O O . SER A 1 86 ? 2.479 -9.907 -31.172 1.00 88.44 86 SER A O 1
ATOM 680 N N . ILE A 1 87 ? 4.236 -10.319 -29.847 1.00 92.56 87 ILE A N 1
ATOM 681 C CA . ILE A 1 87 ? 5.077 -10.902 -30.901 1.00 92.56 87 ILE A CA 1
ATOM 682 C C . ILE A 1 87 ? 4.628 -12.331 -31.181 1.00 92.56 87 ILE A C 1
ATOM 684 O O . ILE A 1 87 ? 4.542 -13.132 -30.248 1.00 92.56 87 ILE A O 1
ATOM 688 N N . ASP A 1 88 ? 4.403 -12.666 -32.451 1.00 91.50 88 ASP A N 1
ATOM 689 C CA . ASP A 1 88 ? 3.903 -13.980 -32.866 1.00 91.50 88 ASP A CA 1
ATOM 690 C C . ASP A 1 88 ? 4.908 -15.116 -32.614 1.00 91.50 88 ASP A C 1
ATOM 692 O O . ASP A 1 88 ? 4.518 -16.155 -32.074 1.00 91.50 88 ASP A O 1
ATOM 696 N N . ASP A 1 89 ? 6.196 -14.936 -32.951 1.00 93.00 89 ASP A N 1
ATOM 697 C CA . ASP A 1 89 ? 7.216 -15.984 -32.779 1.00 93.00 89 ASP A CA 1
ATOM 698 C C . ASP A 1 89 ? 7.526 -16.213 -31.281 1.00 93.00 89 ASP A C 1
ATOM 700 O O . ASP A 1 89 ? 8.097 -15.340 -30.611 1.00 93.00 89 ASP A O 1
ATOM 704 N N . PRO A 1 90 ? 7.232 -17.408 -30.723 1.00 93.19 90 PRO A N 1
ATOM 705 C CA . PRO A 1 90 ? 7.546 -17.725 -29.332 1.00 93.19 90 PRO A CA 1
ATOM 706 C C . PRO A 1 90 ? 9.042 -17.631 -29.009 1.00 93.19 90 PRO A C 1
ATOM 708 O O . PRO A 1 90 ? 9.409 -17.328 -27.872 1.00 93.19 90 PRO A O 1
ATOM 711 N N . PHE A 1 91 ? 9.914 -17.895 -29.986 1.00 91.75 91 PHE A N 1
ATOM 712 C CA . PHE A 1 91 ? 11.357 -17.778 -29.812 1.00 91.75 91 PHE A CA 1
ATOM 713 C C . PHE A 1 91 ? 11.768 -16.325 -29.571 1.00 91.75 91 PHE A C 1
ATOM 715 O O . PHE A 1 91 ? 12.508 -16.052 -28.626 1.00 91.75 91 PHE A O 1
ATOM 722 N N . GLU A 1 92 ? 11.260 -15.399 -30.383 1.00 93.75 92 GLU A N 1
ATOM 723 C CA . GLU A 1 92 ? 11.536 -13.966 -30.261 1.00 93.75 92 GLU A CA 1
ATOM 724 C C . GLU A 1 92 ? 10.973 -13.396 -28.963 1.00 93.75 92 GLU A C 1
ATOM 726 O O . GLU A 1 92 ? 11.662 -12.655 -28.261 1.00 93.75 92 GLU A O 1
ATOM 731 N N . ARG A 1 93 ? 9.777 -13.843 -28.564 1.00 94.50 93 ARG A N 1
ATOM 732 C CA . ARG A 1 93 ? 9.200 -13.506 -27.259 1.00 94.50 93 ARG A CA 1
ATOM 733 C C . ARG A 1 93 ? 10.126 -13.914 -26.113 1.00 94.50 93 ARG A C 1
ATOM 735 O O . ARG A 1 93 ? 10.403 -13.106 -25.227 1.00 94.50 93 ARG A O 1
ATOM 742 N N . VAL A 1 94 ? 10.627 -15.152 -26.113 1.00 93.69 94 VAL A N 1
ATOM 743 C CA . VAL A 1 94 ? 11.555 -15.642 -25.076 1.00 93.69 94 VAL A CA 1
ATOM 744 C C . VAL A 1 94 ? 12.898 -14.910 -25.136 1.00 93.69 94 VAL A C 1
ATOM 746 O O . VAL A 1 94 ? 13.453 -14.581 -24.085 1.00 93.69 94 VAL A O 1
ATOM 749 N N . LEU A 1 95 ? 13.415 -14.636 -26.336 1.00 93.75 95 LEU A N 1
ATOM 750 C CA . LEU A 1 95 ? 14.649 -13.880 -26.544 1.00 93.75 95 LEU A CA 1
ATOM 751 C C . LEU A 1 95 ? 14.540 -12.475 -25.946 1.00 93.75 95 LEU A C 1
ATOM 753 O O . LEU A 1 95 ? 15.381 -12.106 -25.130 1.00 93.75 95 LEU A O 1
ATOM 757 N N . GLY A 1 96 ? 13.479 -11.737 -26.271 1.00 92.50 96 GLY A N 1
ATOM 758 C CA . GLY A 1 96 ? 13.245 -10.399 -25.736 1.00 92.50 96 GLY A CA 1
ATOM 759 C C . GLY A 1 96 ? 13.179 -10.374 -24.209 1.00 92.50 96 GLY A C 1
ATOM 760 O O . GLY A 1 96 ? 13.872 -9.584 -23.576 1.00 92.50 96 GLY A O 1
ATOM 761 N N . HIS A 1 97 ? 12.455 -11.311 -23.584 1.00 91.94 97 HIS A N 1
ATOM 762 C CA . HIS A 1 97 ? 12.407 -11.397 -22.117 1.00 91.94 97 HIS A CA 1
ATOM 763 C C . HIS A 1 97 ? 13.774 -11.728 -21.498 1.00 91.94 97 HIS A C 1
ATOM 765 O O . HIS A 1 97 ? 14.093 -11.245 -20.412 1.00 91.94 97 HIS A O 1
ATOM 771 N N . ARG A 1 98 ? 14.597 -12.558 -22.154 1.00 92.44 98 ARG A N 1
ATOM 772 C CA . ARG A 1 98 ? 15.968 -12.841 -21.694 1.00 92.44 98 ARG A CA 1
ATOM 773 C C . ARG A 1 98 ? 16.863 -11.613 -21.807 1.00 92.44 98 ARG A C 1
ATOM 775 O O . ARG A 1 98 ? 17.651 -11.381 -20.897 1.00 92.44 98 ARG A O 1
ATOM 782 N N . LEU A 1 99 ? 16.721 -10.832 -22.875 1.00 92.69 99 LEU A N 1
ATOM 783 C CA . LEU A 1 99 ? 17.482 -9.600 -23.070 1.00 92.69 99 LEU A CA 1
ATOM 784 C C . LEU A 1 99 ? 17.120 -8.542 -22.040 1.00 92.69 99 LEU A C 1
ATOM 786 O O . LEU A 1 99 ? 18.013 -7.980 -21.417 1.00 92.69 99 LEU A O 1
ATOM 790 N N . LEU A 1 100 ? 15.829 -8.356 -21.766 1.00 90.31 100 LEU A N 1
ATOM 791 C CA . LEU A 1 100 ? 15.392 -7.439 -20.718 1.00 90.31 100 LEU A CA 1
ATOM 792 C C . LEU A 1 100 ? 15.946 -7.808 -19.337 1.00 90.31 100 LEU A C 1
ATOM 794 O O . LEU A 1 100 ? 16.330 -6.912 -18.588 1.00 90.31 100 LEU A O 1
ATOM 798 N N . ARG A 1 101 ? 16.028 -9.105 -19.003 1.00 88.88 101 ARG A N 1
ATOM 799 C CA . ARG A 1 101 ? 16.697 -9.558 -17.770 1.00 88.88 101 ARG A CA 1
ATOM 800 C C . ARG A 1 101 ? 18.201 -9.311 -17.815 1.00 88.88 101 ARG A C 1
ATOM 802 O O . ARG A 1 101 ? 18.770 -8.849 -16.836 1.00 88.88 101 ARG A O 1
ATOM 809 N N . HIS A 1 102 ? 18.843 -9.608 -18.945 1.00 88.88 102 HIS A N 1
ATOM 810 C CA . HIS A 1 102 ? 20.283 -9.426 -19.121 1.00 88.88 102 HIS A CA 1
ATOM 811 C C . HIS A 1 102 ? 20.709 -7.957 -18.979 1.00 88.88 102 HIS A C 1
ATOM 813 O O . HIS A 1 102 ? 21.708 -7.676 -18.328 1.00 88.88 102 HIS A O 1
ATOM 819 N N . TRP A 1 103 ? 19.921 -7.024 -19.518 1.00 89.00 103 TRP A N 1
ATOM 820 C CA . TRP A 1 103 ? 20.138 -5.580 -19.380 1.00 89.00 103 TRP A CA 1
ATOM 821 C C . TRP A 1 103 ? 19.633 -5.002 -18.052 1.00 89.00 103 TRP A C 1
ATOM 823 O O . TRP A 1 103 ? 19.671 -3.790 -17.861 1.00 89.00 103 TRP A O 1
ATOM 833 N N . ASN A 1 104 ? 19.150 -5.845 -17.132 1.00 82.50 104 ASN A N 1
ATOM 834 C CA . ASN A 1 104 ? 18.613 -5.442 -15.831 1.00 82.50 104 ASN A CA 1
ATOM 835 C C . ASN A 1 104 ? 17.445 -4.429 -15.912 1.00 82.50 104 ASN A C 1
ATOM 837 O O . ASN A 1 104 ? 17.220 -3.639 -14.987 1.00 82.50 104 ASN A O 1
ATOM 841 N N . ILE A 1 105 ? 16.709 -4.459 -17.031 1.00 84.75 105 ILE A N 1
ATOM 842 C CA . ILE A 1 105 ? 15.486 -3.679 -17.264 1.00 84.75 105 ILE A CA 1
ATOM 843 C C . ILE A 1 105 ? 14.292 -4.424 -16.665 1.00 84.75 105 ILE A C 1
ATOM 845 O O . ILE A 1 105 ? 13.514 -3.852 -15.906 1.00 84.75 105 ILE A O 1
ATOM 849 N N . LEU A 1 106 ? 14.161 -5.720 -16.972 1.00 82.31 106 LEU A N 1
ATOM 850 C CA . LEU A 1 106 ? 13.190 -6.587 -16.312 1.00 82.31 106 LEU A CA 1
ATOM 851 C C . LEU A 1 106 ? 13.807 -7.100 -15.015 1.00 82.31 106 LEU A C 1
ATOM 853 O O . LEU A 1 106 ? 14.628 -8.019 -15.033 1.00 82.31 106 LEU A O 1
ATOM 857 N N . ARG A 1 107 ? 13.395 -6.495 -13.902 1.00 75.25 107 ARG A N 1
ATOM 858 C CA . ARG A 1 107 ? 13.798 -6.898 -12.556 1.00 75.25 107 ARG A CA 1
ATOM 859 C C . ARG A 1 107 ? 12.695 -7.720 -11.914 1.00 75.25 107 ARG A C 1
ATOM 861 O O . ARG A 1 107 ? 11.555 -7.268 -11.792 1.00 75.25 107 ARG A O 1
ATOM 868 N N . ASP A 1 108 ? 13.052 -8.921 -11.491 1.00 71.00 108 ASP A N 1
ATOM 869 C CA . ASP A 1 108 ? 12.214 -9.697 -10.593 1.00 71.00 108 ASP A CA 1
ATOM 870 C C . ASP A 1 108 ? 12.463 -9.161 -9.175 1.00 71.00 108 ASP A C 1
ATOM 872 O O . ASP A 1 108 ? 13.608 -9.078 -8.731 1.00 71.00 108 ASP A O 1
ATOM 876 N N . GLY A 1 109 ? 11.399 -8.730 -8.491 1.00 74.00 109 GLY A N 1
ATOM 877 C CA . GLY A 1 109 ? 11.506 -8.266 -7.107 1.00 74.00 109 GLY A CA 1
ATOM 878 C C . GLY A 1 109 ? 12.096 -9.369 -6.233 1.00 74.00 109 GLY A C 1
ATOM 879 O O . GLY A 1 109 ? 11.700 -10.532 -6.357 1.00 74.00 109 GLY A O 1
ATOM 880 N N . ARG A 1 110 ? 13.055 -9.017 -5.380 1.00 82.25 110 ARG A N 1
ATOM 881 C CA . ARG A 1 110 ? 13.686 -9.981 -4.471 1.00 82.25 110 ARG A CA 1
ATOM 882 C C . ARG A 1 110 ? 12.972 -10.009 -3.128 1.00 82.25 110 ARG A C 1
ATOM 884 O O . ARG A 1 110 ? 12.368 -9.025 -2.717 1.00 82.25 110 ARG A O 1
ATOM 891 N N . ALA A 1 111 ? 13.092 -11.127 -2.419 1.00 74.75 111 ALA A N 1
ATOM 892 C CA . ALA A 1 111 ? 12.678 -11.168 -1.024 1.00 74.75 111 ALA A CA 1
ATOM 893 C C . ALA A 1 111 ? 13.504 -10.157 -0.196 1.00 74.75 111 ALA A C 1
ATOM 895 O O . ALA A 1 111 ? 14.685 -9.933 -0.510 1.00 74.75 111 ALA A O 1
ATOM 896 N N . PRO A 1 112 ? 12.912 -9.538 0.837 1.00 75.56 112 PRO A N 1
ATOM 897 C CA . PRO A 1 112 ? 13.624 -8.624 1.709 1.00 75.56 112 PRO A CA 1
ATOM 898 C C . PRO A 1 112 ? 14.577 -9.429 2.582 1.00 75.56 112 PRO A C 1
ATOM 900 O O . PRO A 1 112 ? 14.247 -10.538 3.006 1.00 75.56 112 PRO A O 1
ATOM 903 N N . GLY A 1 113 ? 15.751 -8.870 2.866 1.00 76.19 113 GLY A N 1
ATOM 904 C CA . GLY A 1 113 ? 16.487 -9.310 4.044 1.00 76.19 113 GLY A CA 1
ATOM 905 C C . GLY A 1 113 ? 15.733 -8.900 5.309 1.00 76.19 113 GLY A C 1
ATOM 906 O O . GLY A 1 113 ? 14.885 -8.009 5.271 1.00 76.19 113 GLY A O 1
ATOM 907 N N . ASP A 1 114 ? 16.073 -9.516 6.432 1.00 73.75 114 ASP A N 1
ATOM 908 C CA . ASP A 1 114 ? 15.437 -9.262 7.726 1.00 73.75 114 ASP A CA 1
ATOM 909 C C . ASP A 1 114 ? 15.420 -7.752 8.076 1.00 73.75 114 ASP A C 1
ATOM 911 O O . ASP A 1 114 ? 14.356 -7.143 8.225 1.00 73.75 114 ASP A O 1
ATOM 915 N N . GLU A 1 115 ? 16.592 -7.105 8.069 1.00 79.12 115 GLU A N 1
ATOM 916 C CA . GLU A 1 115 ? 16.751 -5.669 8.361 1.00 79.12 115 GLU A CA 1
ATOM 917 C C . GLU A 1 115 ? 15.937 -4.768 7.416 1.00 79.12 115 GLU A C 1
ATOM 919 O O . GLU A 1 115 ? 15.302 -3.801 7.842 1.00 79.12 115 GLU A O 1
ATOM 924 N N . GLU A 1 116 ? 15.914 -5.102 6.127 1.00 81.19 116 GLU A N 1
ATOM 925 C CA . GLU A 1 116 ? 15.170 -4.339 5.126 1.00 81.19 116 GLU A CA 1
ATOM 926 C C . GLU A 1 116 ? 13.672 -4.495 5.315 1.00 81.19 116 GLU A C 1
ATOM 928 O O . GLU A 1 116 ? 12.938 -3.518 5.175 1.00 81.19 116 GLU A O 1
ATOM 933 N N . SER A 1 117 ? 13.226 -5.702 5.674 1.00 75.94 117 SER A N 1
ATOM 934 C CA . SER A 1 117 ? 11.828 -5.962 5.978 1.00 75.94 117 SER A CA 1
ATOM 935 C C . SER A 1 117 ? 11.352 -5.040 7.092 1.00 75.94 117 SER A C 1
ATOM 937 O O . SER A 1 117 ? 10.357 -4.328 6.950 1.00 75.94 117 SER A O 1
ATOM 939 N N . MET A 1 118 ? 12.140 -4.956 8.164 1.00 77.25 118 MET A N 1
ATOM 940 C CA . MET A 1 118 ? 11.885 -4.073 9.296 1.00 77.25 118 MET A CA 1
ATOM 941 C C . MET A 1 118 ? 11.893 -2.592 8.918 1.00 77.25 118 MET A C 1
ATOM 943 O O . MET A 1 118 ? 11.031 -1.839 9.381 1.00 77.25 118 MET A O 1
ATOM 947 N N . ALA A 1 119 ? 12.814 -2.175 8.049 1.00 80.25 119 ALA A N 1
ATOM 948 C CA . ALA A 1 119 ? 12.891 -0.800 7.571 1.00 80.25 119 ALA A CA 1
ATOM 949 C C . ALA A 1 119 ? 11.643 -0.385 6.770 1.00 80.25 119 ALA A C 1
ATOM 951 O O . ALA A 1 119 ? 11.154 0.736 6.926 1.00 80.25 119 ALA A O 1
ATOM 952 N N . VAL A 1 120 ? 11.091 -1.282 5.943 1.00 80.81 120 VAL A N 1
ATOM 953 C CA . VAL A 1 120 ? 9.924 -0.965 5.102 1.00 80.81 120 VAL A CA 1
ATOM 954 C C . VAL A 1 120 ? 8.581 -1.170 5.802 1.00 80.81 120 VAL A C 1
ATOM 956 O O . VAL A 1 120 ? 7.563 -0.668 5.322 1.00 80.81 120 VAL A O 1
ATOM 959 N N . MET A 1 121 ? 8.540 -1.849 6.950 1.00 80.31 121 MET A N 1
ATOM 960 C CA . MET A 1 121 ? 7.286 -2.201 7.626 1.00 80.31 121 MET A CA 1
ATOM 961 C C . MET A 1 121 ? 6.325 -1.035 7.896 1.00 80.31 121 MET A C 1
ATOM 963 O O . MET A 1 121 ? 5.140 -1.167 7.570 1.00 80.31 121 MET A O 1
ATOM 967 N N . PRO A 1 122 ? 6.768 0.116 8.440 1.00 82.81 122 PRO A N 1
ATOM 968 C CA . PRO A 1 122 ? 5.877 1.258 8.640 1.00 82.81 122 PRO A CA 1
ATOM 969 C C . PRO A 1 122 ? 5.233 1.739 7.332 1.00 82.81 122 PRO A C 1
ATOM 971 O O . PRO A 1 122 ? 4.051 2.089 7.310 1.00 82.81 122 PRO A O 1
ATOM 974 N N . ALA A 1 123 ? 5.983 1.704 6.226 1.00 84.69 123 ALA A N 1
ATOM 975 C CA . ALA A 1 123 ? 5.491 2.081 4.905 1.00 84.69 123 ALA A CA 1
ATOM 976 C C . ALA A 1 123 ? 4.429 1.101 4.400 1.00 84.69 123 ALA A C 1
ATOM 978 O O . ALA A 1 123 ? 3.366 1.516 3.940 1.00 84.69 123 ALA A O 1
ATOM 979 N N . LEU A 1 124 ? 4.695 -0.200 4.526 1.00 84.75 124 LEU A N 1
ATOM 980 C CA . LEU A 1 124 ? 3.772 -1.254 4.113 1.00 84.75 124 LEU A CA 1
ATOM 981 C C . LEU A 1 124 ? 2.456 -1.198 4.888 1.00 84.75 124 LEU A C 1
ATOM 983 O O . LEU A 1 124 ? 1.389 -1.317 4.285 1.00 84.75 124 LEU A O 1
ATOM 987 N N . LEU A 1 125 ? 2.518 -0.960 6.202 1.00 85.56 125 LEU A N 1
ATOM 988 C CA . LEU A 1 125 ? 1.329 -0.761 7.030 1.00 85.56 125 LEU A CA 1
ATOM 989 C C . LEU A 1 125 ? 0.530 0.458 6.574 1.00 85.56 125 LEU A C 1
ATOM 991 O O . LEU A 1 125 ? -0.679 0.345 6.407 1.00 85.56 125 LEU A O 1
ATOM 995 N N . ALA A 1 126 ? 1.189 1.585 6.296 1.00 87.19 126 ALA A N 1
ATOM 996 C CA . ALA A 1 126 ? 0.515 2.784 5.804 1.00 87.19 126 ALA A CA 1
ATOM 997 C C . ALA A 1 126 ? -0.149 2.570 4.429 1.00 87.19 126 ALA A C 1
ATOM 999 O O . ALA A 1 126 ? -1.269 3.029 4.208 1.00 87.19 126 ALA A O 1
ATOM 1000 N N . ILE A 1 127 ? 0.515 1.856 3.512 1.00 87.62 127 ILE A N 1
ATOM 1001 C CA . ILE A 1 127 ? -0.044 1.509 2.194 1.00 87.62 127 ILE A CA 1
ATOM 1002 C C . ILE A 1 127 ? -1.270 0.605 2.370 1.00 87.62 127 ILE A C 1
ATOM 1004 O O . ILE A 1 127 ? -2.332 0.856 1.792 1.00 87.62 127 ILE A O 1
ATOM 1008 N N . TRP A 1 128 ? -1.145 -0.429 3.206 1.00 86.56 128 TRP A N 1
ATOM 1009 C CA . TRP A 1 128 ? -2.232 -1.365 3.472 1.00 86.56 128 TRP A CA 1
ATOM 1010 C C . TRP A 1 128 ? -3.422 -0.697 4.170 1.00 86.56 128 TRP A C 1
ATOM 1012 O O . TRP A 1 128 ? -4.564 -1.023 3.836 1.00 86.56 128 TRP A O 1
ATOM 1022 N N . ASP A 1 129 ? -3.163 0.258 5.073 1.00 89.00 129 ASP A N 1
ATOM 1023 C CA . ASP A 1 129 ? -4.169 1.004 5.834 1.00 89.00 129 ASP A CA 1
ATOM 1024 C C . ASP A 1 129 ? -5.116 1.810 4.930 1.00 89.00 129 ASP A C 1
ATOM 1026 O O . ASP A 1 129 ? -6.346 1.717 5.047 1.00 89.00 129 ASP A O 1
ATOM 1030 N N . ILE A 1 130 ? -4.545 2.530 3.956 1.00 87.56 130 ILE A N 1
ATOM 1031 C CA . ILE A 1 130 ? -5.315 3.254 2.936 1.00 87.56 130 ILE A CA 1
ATOM 1032 C C . ILE A 1 130 ? -6.074 2.258 2.054 1.00 87.56 130 ILE A C 1
ATO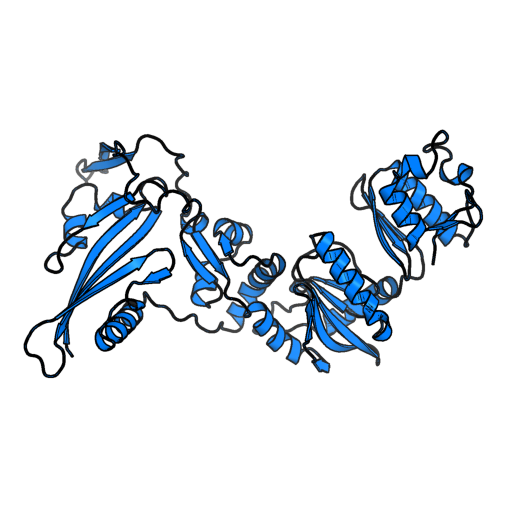M 1034 O O . ILE A 1 130 ? -7.272 2.431 1.800 1.00 87.56 130 ILE A O 1
ATOM 1038 N N . GLY A 1 131 ? -5.395 1.183 1.642 1.00 82.88 131 GLY A N 1
ATOM 1039 C CA . GLY A 1 131 ? -5.956 0.158 0.767 1.00 82.88 131 GLY A CA 1
ATOM 1040 C C . GLY A 1 131 ? -6.117 0.622 -0.680 1.00 82.88 131 GLY A C 1
ATOM 1041 O O . GLY A 1 131 ? -7.036 0.162 -1.352 1.00 82.88 131 GLY A O 1
ATOM 1042 N N . ALA A 1 132 ? -5.263 1.544 -1.130 1.00 83.31 132 ALA A N 1
ATOM 1043 C CA . ALA A 1 132 ? -5.188 1.961 -2.525 1.00 83.31 132 ALA A CA 1
ATOM 1044 C C . ALA A 1 132 ? -4.353 0.964 -3.343 1.00 83.31 132 ALA A C 1
ATOM 1046 O O . ALA A 1 132 ? -3.336 0.458 -2.869 1.00 83.31 132 ALA A O 1
ATOM 1047 N N . ASP A 1 133 ? -4.771 0.714 -4.581 1.00 85.94 133 ASP A N 1
ATOM 1048 C CA . ASP A 1 133 ? -4.048 -0.096 -5.568 1.00 85.94 133 ASP A CA 1
ATOM 1049 C C . ASP A 1 133 ? -2.860 0.665 -6.181 1.00 85.94 133 ASP A C 1
ATOM 1051 O O . ASP A 1 133 ? -1.919 0.061 -6.703 1.00 85.94 133 ASP A O 1
ATOM 1055 N N . ARG A 1 134 ? -2.892 2.000 -6.108 1.00 89.38 134 ARG A N 1
ATOM 1056 C CA . ARG A 1 134 ? -1.847 2.900 -6.594 1.00 89.38 134 ARG A CA 1
ATOM 1057 C C . ARG A 1 134 ? -1.484 3.956 -5.558 1.00 89.38 134 ARG A C 1
ATOM 1059 O O . ARG A 1 134 ? -2.344 4.492 -4.864 1.00 89.38 134 ARG A O 1
ATOM 1066 N N . VAL A 1 135 ? -0.200 4.291 -5.497 1.00 90.19 135 VAL A N 1
ATOM 1067 C CA . VAL A 1 135 ? 0.351 5.356 -4.652 1.00 90.19 135 VAL A CA 1
ATOM 1068 C C . VAL A 1 135 ? 1.276 6.250 -5.472 1.00 90.19 135 VAL A C 1
ATOM 1070 O O . VAL A 1 135 ? 1.987 5.778 -6.360 1.00 90.19 135 VAL A O 1
ATOM 1073 N N . THR A 1 136 ? 1.267 7.551 -5.190 1.00 89.50 136 THR A N 1
ATOM 1074 C CA . THR A 1 136 ? 2.181 8.503 -5.833 1.00 89.50 136 THR A CA 1
ATOM 1075 C C . THR A 1 136 ? 3.515 8.542 -5.095 1.00 89.50 136 THR A C 1
ATOM 1077 O O . THR A 1 136 ? 3.583 8.330 -3.880 1.00 89.50 136 THR A O 1
ATOM 1080 N N . GLY A 1 137 ? 4.596 8.860 -5.803 1.00 88.00 137 GLY A N 1
ATOM 1081 C CA . GLY A 1 137 ? 5.897 9.047 -5.170 1.00 88.00 137 GLY A CA 1
ATOM 1082 C C . GLY A 1 137 ? 5.904 10.199 -4.166 1.00 88.00 137 GLY A C 1
ATOM 1083 O O . GLY A 1 137 ? 6.564 10.105 -3.136 1.00 88.00 137 GLY A O 1
ATOM 1084 N N . ALA A 1 138 ? 5.099 11.244 -4.379 1.00 85.81 138 ALA A N 1
ATOM 1085 C CA . ALA A 1 138 ? 4.900 12.313 -3.406 1.00 85.81 138 ALA A CA 1
ATOM 1086 C C . ALA A 1 138 ? 4.320 11.790 -2.079 1.00 85.81 138 ALA A C 1
ATOM 1088 O O . ALA A 1 138 ? 4.770 12.209 -1.011 1.00 85.81 138 ALA A O 1
ATOM 1089 N N . TRP A 1 139 ? 3.365 10.853 -2.138 1.00 89.12 139 TRP A N 1
ATOM 1090 C CA . TRP A 1 139 ? 2.767 10.226 -0.956 1.00 89.12 139 TRP A CA 1
ATOM 1091 C C . TRP A 1 139 ? 3.770 9.359 -0.176 1.00 89.12 139 TRP A C 1
ATOM 1093 O O . TRP A 1 139 ? 3.736 9.347 1.060 1.00 89.12 139 TRP A O 1
ATOM 1103 N N . LEU A 1 140 ? 4.668 8.666 -0.890 1.00 88.31 140 LEU A N 1
ATOM 1104 C CA . LEU A 1 140 ? 5.755 7.869 -0.307 1.00 88.31 140 LEU A CA 1
ATOM 1105 C C . LEU A 1 140 ? 6.805 8.772 0.355 1.00 88.31 140 LEU A C 1
ATOM 1107 O O . LEU A 1 140 ? 7.128 8.605 1.532 1.00 88.31 140 LEU A O 1
ATOM 1111 N N . GLN A 1 141 ? 7.265 9.798 -0.362 1.00 85.12 141 GLN A N 1
ATOM 1112 C CA . GLN A 1 141 ? 8.278 10.731 0.133 1.00 85.12 141 GLN A CA 1
ATOM 1113 C C . GLN A 1 141 ? 7.802 11.523 1.352 1.00 85.12 141 GLN A C 1
ATOM 1115 O O . GLN A 1 141 ? 8.571 11.714 2.291 1.00 85.12 141 GLN A O 1
ATOM 1120 N N . SER A 1 142 ? 6.527 11.932 1.403 1.00 84.50 142 SER A N 1
ATOM 1121 C CA . SER A 1 142 ? 5.982 12.629 2.579 1.00 84.50 142 SER A CA 1
ATOM 1122 C C . SER A 1 142 ? 5.987 11.770 3.852 1.00 84.50 142 SER A C 1
ATOM 1124 O O . SER A 1 142 ? 5.737 12.288 4.936 1.00 84.50 142 SER A O 1
ATOM 1126 N N . ARG A 1 143 ? 6.227 10.460 3.724 1.00 81.69 143 ARG A N 1
ATOM 1127 C CA . ARG A 1 143 ? 6.323 9.484 4.817 1.00 81.69 143 ARG A CA 1
ATOM 1128 C C . ARG A 1 143 ? 7.749 8.963 5.022 1.00 81.69 143 ARG A C 1
ATOM 1130 O O . ARG A 1 143 ? 7.934 8.019 5.780 1.00 81.69 143 ARG A O 1
ATOM 1137 N N . GLY A 1 144 ? 8.741 9.571 4.365 1.00 80.69 144 GLY A N 1
ATOM 1138 C CA . GLY A 1 144 ? 10.144 9.159 4.457 1.00 80.69 144 GLY A CA 1
ATOM 1139 C C . GLY A 1 144 ? 10.420 7.786 3.840 1.00 80.69 144 GLY A C 1
ATOM 1140 O O . GLY A 1 144 ? 11.387 7.135 4.218 1.00 80.69 144 GLY A O 1
ATOM 1141 N N . VAL A 1 145 ? 9.559 7.331 2.929 1.00 81.56 145 VAL A N 1
ATOM 1142 C CA . VAL A 1 145 ? 9.674 6.022 2.287 1.00 81.56 145 VAL A CA 1
ATOM 1143 C C . VAL A 1 145 ? 10.449 6.169 0.990 1.00 81.56 145 VAL A C 1
ATOM 1145 O O . VAL A 1 145 ? 10.072 6.986 0.149 1.00 81.56 145 VAL A O 1
ATOM 1148 N N . ASP A 1 146 ? 11.489 5.355 0.817 1.00 83.06 146 ASP A N 1
ATOM 1149 C CA . ASP A 1 146 ? 12.203 5.234 -0.452 1.00 83.06 146 ASP A CA 1
ATOM 1150 C C . ASP A 1 146 ? 11.419 4.331 -1.429 1.00 83.06 146 ASP A C 1
ATOM 1152 O O . ASP A 1 146 ? 11.277 3.127 -1.180 1.00 83.06 146 ASP A O 1
ATOM 1156 N N . PRO A 1 147 ? 10.896 4.874 -2.547 1.00 84.38 147 PRO A N 1
ATOM 1157 C CA . PRO A 1 147 ? 10.223 4.071 -3.562 1.00 84.38 147 PRO A CA 1
ATOM 1158 C C . PRO A 1 147 ? 11.166 3.080 -4.255 1.00 84.38 147 PRO A C 1
ATOM 1160 O O . PRO A 1 147 ? 10.698 2.036 -4.711 1.00 84.38 147 PRO A O 1
ATOM 1163 N N . GLY A 1 148 ? 12.467 3.392 -4.333 1.00 84.38 148 GLY A N 1
ATOM 1164 C CA . GLY A 1 148 ? 13.481 2.538 -4.948 1.00 84.38 148 GLY A CA 1
ATOM 1165 C C . GLY A 1 148 ? 13.590 1.205 -4.220 1.00 84.38 148 GLY A C 1
ATOM 1166 O O . GLY A 1 148 ? 13.367 0.157 -4.825 1.00 84.38 148 GLY A O 1
ATOM 1167 N N . LEU A 1 149 ? 13.793 1.253 -2.900 1.00 85.44 149 LEU A N 1
ATOM 1168 C CA . LEU A 1 149 ? 13.814 0.063 -2.051 1.00 85.44 149 LEU A CA 1
ATOM 1169 C C . LEU A 1 149 ? 12.528 -0.773 -2.175 1.00 85.44 149 LEU A C 1
ATOM 1171 O O . LEU A 1 149 ? 12.594 -1.986 -2.360 1.00 85.44 149 LEU A O 1
ATOM 1175 N N . LEU A 1 150 ? 11.344 -0.152 -2.125 1.00 86.62 150 LEU A N 1
ATOM 1176 C CA . LEU A 1 150 ? 10.077 -0.885 -2.263 1.00 86.62 150 LEU A CA 1
ATOM 1177 C C . LEU A 1 150 ? 9.886 -1.522 -3.649 1.00 86.62 150 LEU A C 1
ATOM 1179 O O . LEU A 1 150 ? 9.232 -2.562 -3.756 1.00 86.62 150 LEU A O 1
ATOM 1183 N N . ASN A 1 151 ? 10.428 -0.911 -4.702 1.00 86.38 151 ASN A N 1
ATOM 1184 C CA . ASN A 1 151 ? 10.424 -1.470 -6.051 1.00 86.38 151 ASN A CA 1
ATOM 1185 C C . ASN A 1 151 ? 11.402 -2.651 -6.169 1.00 86.38 151 ASN A C 1
ATOM 1187 O O . ASN A 1 151 ? 11.029 -3.708 -6.675 1.00 86.38 151 ASN A O 1
ATOM 1191 N N . ASP A 1 152 ? 12.615 -2.518 -5.627 1.00 85.38 152 ASP A N 1
ATOM 1192 C CA . ASP A 1 152 ? 13.628 -3.581 -5.632 1.00 85.38 152 ASP A CA 1
ATOM 1193 C C . ASP A 1 152 ? 13.169 -4.818 -4.839 1.00 85.38 152 ASP A C 1
ATOM 1195 O O . ASP A 1 152 ? 13.373 -5.959 -5.263 1.00 85.38 152 ASP A O 1
ATOM 1199 N N . LEU A 1 153 ? 12.473 -4.597 -3.722 1.00 84.25 153 LEU A N 1
ATOM 1200 C CA . LEU A 1 153 ? 11.831 -5.644 -2.921 1.00 84.25 153 LEU A CA 1
ATOM 1201 C C . LEU A 1 153 ? 10.528 -6.181 -3.547 1.00 84.25 153 LEU A C 1
ATOM 1203 O O . LEU A 1 153 ? 9.923 -7.127 -3.049 1.00 84.25 153 LEU A O 1
ATOM 1207 N N . GLY A 1 154 ? 10.073 -5.588 -4.653 1.00 82.19 154 GLY A N 1
ATOM 1208 C CA . GLY A 1 154 ? 8.916 -6.051 -5.414 1.00 82.19 154 GLY A CA 1
ATOM 1209 C C . GLY A 1 154 ? 7.550 -5.702 -4.824 1.00 82.19 154 GLY A C 1
ATOM 1210 O O . GLY A 1 154 ? 6.551 -6.220 -5.321 1.00 82.19 154 GLY A O 1
ATOM 1211 N N . PHE A 1 155 ? 7.468 -4.839 -3.810 1.00 84.44 155 PHE A N 1
ATOM 1212 C CA . PHE A 1 155 ? 6.195 -4.366 -3.251 1.00 84.44 155 PHE A CA 1
ATOM 1213 C C . PHE A 1 155 ? 5.483 -3.375 -4.164 1.00 84.44 155 PHE A C 1
ATOM 1215 O O . PHE A 1 155 ? 4.252 -3.350 -4.236 1.00 84.44 155 PHE A O 1
ATOM 1222 N N . LEU A 1 156 ? 6.269 -2.548 -4.848 1.00 87.81 156 LEU A N 1
ATOM 1223 C CA . LEU A 1 156 ? 5.794 -1.550 -5.786 1.00 87.81 156 LEU A CA 1
ATOM 1224 C C . LEU A 1 156 ? 6.248 -1.900 -7.196 1.00 87.81 156 LEU A C 1
ATOM 1226 O O . LEU A 1 156 ? 7.297 -2.500 -7.402 1.00 87.81 156 LEU A O 1
ATOM 1230 N N . VAL A 1 157 ? 5.437 -1.516 -8.174 1.00 86.81 157 VAL A N 1
ATOM 1231 C CA . VAL A 1 157 ? 5.793 -1.578 -9.591 1.00 86.81 157 VAL A CA 1
ATOM 1232 C C . VAL A 1 157 ? 5.488 -0.219 -10.205 1.00 86.81 157 VAL A C 1
ATOM 1234 O O . VAL A 1 157 ? 4.379 0.279 -9.998 1.00 86.81 157 VAL A O 1
ATOM 1237 N N . PRO A 1 158 ? 6.409 0.396 -10.962 1.00 86.31 158 PRO A N 1
ATOM 1238 C CA . PRO A 1 158 ? 6.113 1.643 -11.650 1.00 86.31 158 PRO A CA 1
ATOM 1239 C C . PRO A 1 158 ? 4.906 1.493 -12.584 1.00 86.31 158 PRO A C 1
ATOM 1241 O O . PRO A 1 158 ? 4.752 0.474 -13.253 1.00 86.31 158 PRO A O 1
ATOM 1244 N N . ALA A 1 159 ? 4.039 2.497 -12.616 1.00 87.12 159 ALA A N 1
ATOM 1245 C CA . ALA A 1 159 ? 2.754 2.456 -13.310 1.00 87.12 159 ALA A CA 1
ATOM 1246 C C . ALA A 1 159 ? 2.454 3.772 -14.052 1.00 87.12 159 ALA A C 1
ATOM 1248 O O . ALA A 1 159 ? 1.297 4.167 -14.168 1.00 87.12 159 ALA A O 1
ATOM 1249 N N . GLY A 1 160 ? 3.497 4.443 -14.550 1.00 84.75 160 GLY A N 1
ATOM 1250 C CA . GLY A 1 160 ? 3.389 5.719 -15.262 1.00 84.75 160 GLY A CA 1
ATOM 1251 C C . GLY A 1 160 ? 3.623 6.935 -14.363 1.00 84.75 160 GLY A C 1
ATOM 1252 O O . GLY A 1 160 ? 4.346 6.856 -13.364 1.00 84.75 160 GLY A O 1
ATOM 1253 N N . TRP A 1 161 ? 3.036 8.070 -14.744 1.00 82.69 161 TRP A N 1
ATOM 1254 C CA . TRP A 1 161 ? 3.215 9.368 -14.085 1.00 82.69 161 TRP A CA 1
ATOM 1255 C C . TRP A 1 161 ? 1.872 10.035 -13.786 1.00 82.69 161 TRP A C 1
ATOM 1257 O O . TRP A 1 161 ? 0.855 9.727 -14.399 1.00 82.69 161 TRP A O 1
ATOM 1267 N N . GLU A 1 162 ? 1.860 10.945 -12.823 1.00 74.75 162 GLU A N 1
ATOM 1268 C CA . GLU A 1 162 ? 0.694 11.753 -12.477 1.00 74.75 162 GLU A CA 1
ATOM 1269 C C . GLU A 1 162 ? 0.323 12.702 -13.629 1.00 74.75 162 GLU A C 1
ATOM 1271 O O . GLU A 1 162 ? 1.196 13.318 -14.238 1.00 74.75 162 GLU A O 1
ATOM 1276 N N . GLY A 1 163 ? -0.974 12.807 -13.944 1.00 65.19 163 GLY A N 1
ATOM 1277 C CA . GLY A 1 163 ? -1.473 13.626 -15.060 1.00 65.19 163 GLY A CA 1
ATOM 1278 C C . GLY A 1 163 ? -1.434 12.954 -16.440 1.00 65.19 163 GLY A C 1
ATOM 1279 O O . GLY A 1 163 ? -1.654 13.628 -17.439 1.00 65.19 163 GLY A O 1
ATOM 1280 N N . ASP A 1 164 ? -1.181 11.642 -16.501 1.00 56.06 164 ASP A N 1
ATOM 1281 C CA . ASP A 1 164 ? -1.066 10.848 -17.738 1.00 56.06 164 ASP A CA 1
ATOM 1282 C C . ASP A 1 164 ? -2.403 10.526 -18.442 1.00 56.06 164 ASP A C 1
ATOM 1284 O O . ASP A 1 164 ? -2.403 9.934 -19.517 1.00 56.06 164 ASP A O 1
ATOM 1288 N N . ASP A 1 165 ? -3.542 10.931 -17.867 1.00 48.00 165 ASP A N 1
ATOM 1289 C CA . ASP A 1 165 ? -4.876 10.764 -18.477 1.00 48.00 165 ASP A CA 1
ATOM 1290 C C . ASP A 1 165 ? -5.166 11.799 -19.586 1.00 48.00 165 ASP A C 1
ATOM 1292 O O . ASP A 1 165 ? -6.263 11.831 -20.142 1.00 48.00 165 ASP A O 1
ATOM 1296 N N . LEU A 1 166 ? -4.198 12.655 -19.923 1.00 44.75 166 LEU A N 1
ATOM 1297 C CA . LEU A 1 166 ? -4.291 13.575 -21.049 1.00 44.75 166 LEU A CA 1
ATOM 1298 C C . LEU A 1 166 ? -3.333 13.111 -22.154 1.00 44.75 166 LEU A C 1
ATOM 1300 O O . LEU A 1 166 ? -2.136 13.388 -22.111 1.00 44.75 166 LEU A O 1
ATOM 1304 N N . ILE A 1 167 ? -3.937 12.493 -23.174 1.00 41.94 167 ILE A N 1
ATOM 1305 C CA . ILE A 1 167 ? -3.426 12.256 -24.533 1.00 41.94 167 ILE A CA 1
ATOM 1306 C C . ILE A 1 167 ? -2.699 10.905 -24.732 1.00 41.94 167 ILE A C 1
ATOM 1308 O O . ILE A 1 167 ? -1.473 10.827 -24.812 1.00 41.94 167 ILE A O 1
ATOM 1312 N N . ASP A 1 168 ? -3.493 9.833 -24.864 1.00 41.59 168 ASP A N 1
ATOM 1313 C CA . ASP A 1 168 ? -3.133 8.624 -25.644 1.00 41.59 168 ASP A CA 1
ATOM 1314 C C . ASP A 1 168 ? -3.675 8.714 -27.092 1.00 41.59 168 ASP A C 1
ATOM 1316 O O . ASP A 1 168 ? -3.532 7.782 -27.879 1.00 41.59 168 ASP A O 1
ATOM 1320 N N . ASP A 1 169 ? -4.274 9.852 -27.462 1.00 39.31 169 ASP A N 1
ATOM 1321 C CA . ASP A 1 169 ? -4.664 10.149 -28.835 1.00 39.31 169 ASP A CA 1
ATOM 1322 C C . ASP A 1 169 ? -3.467 10.824 -29.522 1.00 39.31 169 ASP A C 1
ATOM 1324 O O . ASP A 1 169 ? -3.292 12.043 -29.458 1.00 39.31 169 ASP A O 1
ATOM 1328 N N . GLU A 1 170 ? -2.615 10.030 -30.180 1.00 45.22 170 GLU A N 1
ATOM 1329 C CA . GLU A 1 170 ? -1.531 10.521 -31.057 1.00 45.22 170 GLU A CA 1
ATOM 1330 C C . GLU A 1 170 ? -2.025 11.522 -32.133 1.00 45.22 170 GLU A C 1
ATOM 1332 O O . GLU A 1 170 ? -1.212 12.218 -32.739 1.00 45.22 170 GLU A O 1
ATOM 1337 N N . ASP A 1 171 ? -3.343 11.656 -32.322 1.00 41.53 171 ASP A N 1
ATOM 1338 C CA . ASP A 1 171 ? -3.984 12.518 -33.316 1.00 41.53 171 ASP A CA 1
ATOM 1339 C C . ASP A 1 171 ? -4.294 13.961 -32.844 1.00 41.53 171 ASP A C 1
ATOM 1341 O O . ASP A 1 171 ? -4.653 14.795 -33.679 1.00 41.53 171 ASP A O 1
ATOM 1345 N N . GLU A 1 172 ? -4.144 14.310 -31.553 1.00 36.44 172 GLU A N 1
ATOM 1346 C CA . GLU A 1 172 ? -4.566 15.632 -31.024 1.00 36.44 172 GLU A CA 1
ATOM 1347 C C . GLU A 1 172 ? -3.470 16.499 -30.368 1.00 36.44 172 GLU A C 1
ATOM 1349 O O . GLU A 1 172 ? -3.766 17.556 -29.804 1.00 36.44 172 GLU A O 1
ATOM 1354 N N . VAL A 1 173 ? -2.182 16.159 -30.494 1.00 43.41 173 VAL A N 1
ATOM 1355 C CA . VAL A 1 173 ? -1.111 17.100 -30.106 1.00 43.41 173 VAL A CA 1
ATOM 1356 C C . VAL A 1 173 ? -0.795 18.026 -31.279 1.00 43.41 173 VAL A C 1
ATOM 1358 O O . VAL A 1 173 ? 0.073 17.754 -32.108 1.00 43.41 173 VAL A O 1
ATOM 1361 N N . GLY A 1 174 ? -1.506 19.153 -31.356 1.00 42.06 174 GLY A N 1
ATOM 1362 C CA . GLY A 1 174 ? -1.127 20.256 -32.242 1.00 42.06 174 GLY A CA 1
ATOM 1363 C C . GLY A 1 174 ? 0.322 20.713 -31.981 1.00 42.06 174 GLY A C 1
ATOM 1364 O O . GLY A 1 174 ? 0.817 20.576 -30.861 1.00 42.06 174 GLY A O 1
ATOM 1365 N N . PRO A 1 175 ? 1.033 21.258 -32.987 1.00 40.88 175 PRO A N 1
ATOM 1366 C CA . PRO A 1 175 ? 2.440 21.627 -32.852 1.00 40.88 175 PRO A CA 1
ATOM 1367 C C . PRO A 1 175 ? 2.635 22.644 -31.720 1.00 40.88 175 PRO A C 1
ATOM 1369 O O . PRO A 1 175 ? 2.154 23.775 -31.794 1.00 40.88 175 PRO A O 1
ATOM 1372 N N . VAL A 1 176 ? 3.370 22.250 -30.680 1.00 46.62 176 VAL A N 1
ATOM 1373 C CA . VAL A 1 176 ? 3.780 23.155 -29.602 1.00 46.62 176 VAL A CA 1
ATOM 1374 C C . VAL A 1 176 ? 5.009 23.932 -30.068 1.00 46.62 176 VAL A C 1
ATOM 1376 O O . VAL A 1 176 ? 6.035 23.349 -30.422 1.00 46.62 176 VAL A O 1
ATOM 1379 N N . ALA A 1 177 ? 4.918 25.262 -30.074 1.00 43.59 177 ALA A N 1
ATOM 1380 C CA . ALA A 1 177 ? 6.048 26.124 -30.394 1.00 43.59 177 ALA A CA 1
ATOM 1381 C C . ALA A 1 177 ? 7.068 26.093 -29.244 1.00 43.59 177 ALA A C 1
ATOM 1383 O O . ALA A 1 177 ? 6.870 26.703 -28.189 1.00 43.59 177 ALA A O 1
ATOM 1384 N N . ALA A 1 178 ? 8.167 25.372 -29.453 1.00 47.28 178 ALA A N 1
ATOM 1385 C CA . ALA A 1 178 ? 9.314 25.386 -28.563 1.00 47.28 178 ALA A CA 1
ATOM 1386 C C . ALA A 1 178 ? 10.383 26.343 -29.113 1.00 47.28 178 ALA A C 1
ATOM 1388 O O . ALA A 1 178 ? 10.784 26.255 -30.274 1.00 47.28 178 ALA A O 1
ATOM 1389 N N . GLU A 1 179 ? 10.826 27.287 -28.288 1.00 45.75 179 GLU A N 1
ATOM 1390 C CA . GLU A 1 179 ? 11.885 28.231 -28.626 1.00 45.75 179 GLU A CA 1
ATOM 1391 C C . GLU A 1 179 ? 13.242 27.598 -28.302 1.00 45.75 179 GLU A C 1
ATOM 1393 O O . GLU A 1 179 ? 13.514 27.231 -27.157 1.00 45.75 179 GLU A O 1
ATOM 1398 N N . VAL A 1 180 ? 14.121 27.487 -29.298 1.00 48.41 180 VAL A N 1
ATOM 1399 C CA . VAL A 1 180 ? 15.527 27.145 -29.058 1.00 48.41 180 VAL A CA 1
ATOM 1400 C C . VAL A 1 180 ? 16.227 28.393 -28.525 1.00 48.41 180 VAL A C 1
ATOM 1402 O O . VAL A 1 180 ? 16.506 29.335 -29.265 1.00 48.41 180 VAL A O 1
ATOM 1405 N N . VAL A 1 181 ? 16.513 28.408 -27.226 1.00 56.06 181 VAL A N 1
ATOM 1406 C CA . VAL A 1 181 ? 17.222 29.495 -26.554 1.00 56.06 181 VAL A CA 1
ATOM 1407 C C . VAL A 1 181 ? 18.703 29.160 -26.522 1.00 56.06 181 VAL A C 1
ATOM 1409 O O . VAL A 1 181 ? 19.152 28.325 -25.741 1.00 56.06 181 VAL A O 1
ATOM 1412 N N . VAL A 1 182 ? 19.487 29.849 -27.344 1.00 52.94 182 VAL A N 1
ATOM 1413 C CA . VAL A 1 182 ? 20.947 29.754 -27.289 1.00 52.94 182 VAL A CA 1
ATOM 1414 C C . VAL A 1 182 ? 21.467 30.723 -26.228 1.00 52.94 182 VAL A C 1
ATOM 1416 O O . VAL A 1 182 ? 21.384 31.939 -26.388 1.00 52.94 182 VAL A O 1
ATOM 1419 N N . ARG A 1 183 ? 21.995 30.194 -25.125 1.00 58.34 183 ARG A N 1
ATOM 1420 C CA . ARG A 1 183 ? 22.694 30.945 -24.078 1.00 58.34 183 ARG A CA 1
ATOM 1421 C C . ARG A 1 183 ? 24.194 30.766 -24.234 1.00 58.34 183 ARG A C 1
ATOM 1423 O O . ARG A 1 183 ? 24.658 29.718 -24.660 1.00 58.34 183 ARG A O 1
ATOM 1430 N N . ILE A 1 184 ? 24.959 31.785 -23.880 1.00 50.25 184 ILE A N 1
ATOM 1431 C CA . ILE A 1 184 ? 26.412 31.673 -23.778 1.00 50.25 184 ILE A CA 1
ATOM 1432 C C . ILE A 1 184 ? 26.716 31.497 -22.295 1.00 50.25 184 ILE A C 1
ATOM 1434 O O . ILE A 1 184 ? 26.494 32.419 -21.510 1.00 50.25 184 ILE A O 1
ATOM 1438 N N . GLU A 1 185 ? 27.146 30.302 -21.906 1.00 57.59 185 GLU A N 1
ATOM 1439 C CA . GLU A 1 185 ? 27.727 30.097 -20.584 1.00 57.59 185 GLU A CA 1
ATOM 1440 C C . GLU A 1 185 ? 29.181 30.550 -20.650 1.00 57.59 185 GLU A C 1
ATOM 1442 O O . GLU A 1 185 ? 29.960 30.045 -21.461 1.00 57.59 185 GLU A O 1
ATOM 1447 N N . LYS A 1 186 ? 29.526 31.547 -19.829 1.00 45.59 186 LYS A N 1
ATOM 1448 C CA . LYS A 1 186 ? 30.911 31.992 -19.706 1.00 45.59 186 LYS A CA 1
ATOM 1449 C C . LYS A 1 186 ? 31.715 30.909 -19.005 1.00 45.59 186 LYS A C 1
ATOM 1451 O O . LYS A 1 186 ? 31.309 30.471 -17.929 1.00 45.59 186 LYS A O 1
ATOM 1456 N N . GLY A 1 187 ? 32.815 30.490 -19.621 1.00 48.12 187 GLY A N 1
ATOM 1457 C CA . GLY A 1 187 ? 33.788 29.628 -18.960 1.00 48.12 187 GLY A CA 1
ATOM 1458 C C . GLY A 1 187 ? 34.496 30.388 -17.838 1.00 48.12 187 GLY A C 1
ATOM 1459 O O . GLY A 1 187 ? 34.604 31.619 -17.877 1.00 48.12 187 GLY A O 1
ATOM 1460 N N . ASP A 1 188 ? 34.968 29.664 -16.821 1.00 50.62 188 ASP A N 1
ATOM 1461 C CA . ASP A 1 188 ? 35.930 30.230 -15.870 1.00 50.62 188 ASP A CA 1
ATOM 1462 C C . ASP A 1 188 ? 37.246 30.560 -16.593 1.00 50.62 188 ASP A C 1
ATOM 1464 O O . ASP A 1 188 ? 37.442 30.143 -17.728 1.00 50.62 188 ASP A O 1
ATOM 1468 N N . ALA A 1 189 ? 38.143 31.318 -15.950 1.00 49.88 189 ALA A N 1
ATOM 1469 C CA . ALA A 1 189 ? 39.273 32.056 -16.546 1.00 49.88 189 ALA A CA 1
ATOM 1470 C C . ALA A 1 189 ? 40.243 31.295 -17.497 1.00 49.88 189 ALA A C 1
ATOM 1472 O O . ALA A 1 189 ? 41.127 31.932 -18.068 1.00 49.88 189 ALA A O 1
ATOM 1473 N N . GLU A 1 190 ? 40.080 29.984 -17.690 1.00 48.22 190 GLU A N 1
ATOM 1474 C CA . GLU A 1 190 ? 40.842 29.128 -18.610 1.00 48.22 190 GLU A CA 1
ATOM 1475 C C . GLU A 1 190 ? 39.983 28.370 -19.661 1.00 48.22 190 GLU A C 1
ATOM 1477 O O . GLU A 1 190 ? 40.555 27.735 -20.545 1.00 48.22 190 GLU A O 1
ATOM 1482 N N . GLU A 1 191 ? 38.642 28.441 -19.636 1.00 46.72 191 GLU A N 1
ATOM 1483 C CA . GLU A 1 191 ? 37.748 27.841 -20.650 1.00 46.72 191 GLU A CA 1
ATOM 1484 C C . GLU A 1 191 ? 37.063 28.910 -21.526 1.00 46.72 191 GLU A C 1
ATOM 1486 O O . GLU A 1 191 ? 36.561 29.918 -21.032 1.00 46.72 191 GLU A O 1
ATOM 1491 N N . GLU A 1 192 ? 37.004 28.678 -22.845 1.00 46.88 192 GLU A N 1
ATOM 1492 C CA . GLU A 1 192 ? 36.263 29.540 -23.777 1.00 46.88 192 GLU A CA 1
ATOM 1493 C C . GLU A 1 192 ? 34.744 29.502 -23.526 1.00 46.88 192 GLU A C 1
ATOM 1495 O O . GLU A 1 192 ? 34.170 28.468 -23.175 1.00 46.88 192 GLU A O 1
ATOM 1500 N N . ASP A 1 193 ? 34.085 30.636 -23.778 1.00 48.12 193 ASP A N 1
ATOM 1501 C CA . ASP A 1 193 ? 32.631 30.801 -23.728 1.00 48.12 193 ASP A CA 1
ATOM 1502 C C . ASP A 1 193 ? 31.906 29.715 -24.555 1.00 48.12 193 ASP A C 1
ATOM 1504 O O . ASP A 1 193 ? 32.013 29.657 -25.785 1.00 48.12 193 ASP A O 1
ATOM 1508 N N . ARG A 1 194 ? 31.108 28.864 -23.894 1.00 50.22 194 ARG A N 1
ATOM 1509 C CA . ARG A 1 194 ? 30.359 27.781 -24.550 1.00 50.22 194 ARG A CA 1
ATOM 1510 C C . ARG A 1 194 ? 28.974 28.268 -24.974 1.00 50.22 194 ARG A C 1
ATOM 1512 O O . ARG A 1 194 ? 28.178 28.734 -24.159 1.00 50.22 194 ARG A O 1
ATOM 1519 N N . LYS A 1 195 ? 28.644 28.107 -26.262 1.00 45.91 195 LYS A N 1
ATOM 1520 C CA . LYS A 1 195 ? 27.268 28.269 -26.762 1.00 45.91 195 LYS A CA 1
ATOM 1521 C C . LYS A 1 195 ? 26.443 27.044 -26.373 1.00 45.91 195 LYS A C 1
ATOM 1523 O O . LYS A 1 195 ? 26.687 25.942 -26.852 1.00 45.91 195 LYS A O 1
ATOM 1528 N N . VAL A 1 196 ? 25.451 27.258 -25.526 1.00 51.44 196 VAL A N 1
ATOM 1529 C CA . VAL A 1 196 ? 24.510 26.265 -25.018 1.00 51.44 196 VAL A CA 1
ATOM 1530 C C . VAL A 1 196 ? 23.162 26.502 -25.681 1.00 51.44 196 VAL A C 1
ATOM 1532 O O . VAL A 1 196 ? 22.563 27.550 -25.480 1.00 51.44 196 VAL A O 1
ATOM 1535 N N . ALA A 1 197 ? 22.659 25.541 -26.448 1.00 45.50 197 ALA A N 1
ATOM 1536 C CA . ALA A 1 197 ? 21.267 25.549 -26.886 1.00 45.50 197 ALA A CA 1
ATOM 1537 C C . ALA A 1 197 ? 20.398 24.854 -25.827 1.00 45.50 197 ALA A C 1
ATOM 1539 O O . ALA A 1 197 ? 20.712 23.741 -25.411 1.00 45.50 197 ALA A O 1
ATOM 1540 N N . ASP A 1 198 ? 19.334 25.518 -25.384 1.00 51.31 198 ASP A N 1
ATOM 1541 C CA . ASP A 1 198 ? 18.312 24.982 -24.482 1.00 51.31 198 ASP A CA 1
ATOM 1542 C C . ASP A 1 198 ? 16.939 25.088 -25.161 1.00 51.31 198 ASP A C 1
ATOM 1544 O O . ASP A 1 198 ? 16.726 25.954 -26.010 1.00 51.31 198 ASP A O 1
ATOM 1548 N N . LEU A 1 199 ? 16.003 24.215 -24.809 1.00 51.00 199 LEU A N 1
ATOM 1549 C CA . LEU A 1 199 ? 14.665 24.183 -25.400 1.00 51.00 199 LEU A CA 1
ATOM 1550 C C . LEU A 1 199 ? 13.669 24.765 -24.396 1.00 51.00 199 LEU A C 1
ATOM 1552 O O . LEU A 1 199 ? 13.334 24.151 -23.385 1.00 51.00 199 LEU A O 1
ATOM 1556 N N . LYS A 1 200 ? 13.201 25.986 -24.663 1.00 52.59 200 LYS A N 1
ATOM 1557 C CA . LYS A 1 200 ? 12.196 26.667 -23.850 1.00 52.59 200 LYS A CA 1
ATOM 1558 C C . LYS A 1 200 ? 10.826 26.476 -24.488 1.00 52.59 200 LYS A C 1
ATOM 1560 O O . LYS A 1 200 ? 10.511 27.084 -25.505 1.00 52.59 200 LYS A O 1
ATOM 1565 N N . VAL A 1 201 ? 9.996 25.644 -23.874 1.00 52.16 201 VAL A N 1
ATOM 1566 C CA . VAL A 1 201 ? 8.600 25.487 -24.294 1.00 52.16 201 VAL A CA 1
ATOM 1567 C C . VAL A 1 201 ? 7.760 26.615 -23.692 1.00 52.16 201 VAL A C 1
ATOM 1569 O O . VAL A 1 201 ? 7.922 26.951 -22.515 1.00 52.16 201 VAL A O 1
ATOM 1572 N N . THR A 1 202 ? 6.894 27.232 -24.498 1.00 46.88 202 THR A N 1
ATOM 1573 C CA . THR A 1 202 ? 5.992 28.296 -24.037 1.00 46.88 202 THR A CA 1
ATOM 1574 C C . THR A 1 202 ? 4.656 27.674 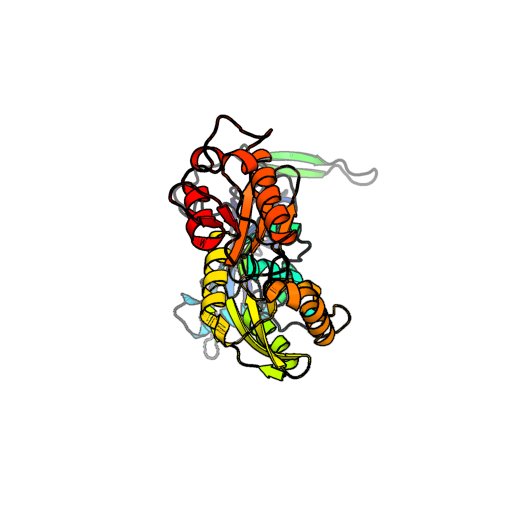-23.626 1.00 46.88 202 THR A C 1
ATOM 1576 O O . THR A 1 202 ? 4.013 27.031 -24.444 1.00 46.88 202 THR A O 1
ATOM 1579 N N . GLU A 1 203 ? 4.262 27.906 -22.370 1.00 41.00 203 GLU A N 1
ATOM 1580 C CA . GLU A 1 203 ? 3.017 27.479 -21.699 1.00 41.00 203 GLU A CA 1
ATOM 1581 C C . GLU A 1 203 ? 2.892 26.018 -21.213 1.00 41.00 203 GLU A C 1
ATOM 1583 O O . GLU A 1 203 ? 3.486 25.078 -21.732 1.00 41.00 203 GLU A O 1
ATOM 1588 N N . GLY A 1 204 ? 2.115 25.873 -20.129 1.00 43.59 204 GLY A N 1
ATOM 1589 C CA . GLY A 1 204 ? 1.963 24.675 -19.297 1.00 43.59 204 GLY A CA 1
ATOM 1590 C C . GLY A 1 204 ? 2.683 24.845 -17.959 1.00 43.59 204 GLY A C 1
ATOM 1591 O O . GLY A 1 204 ? 3.833 25.280 -17.946 1.00 43.59 204 GLY A O 1
ATOM 1592 N N . GLN A 1 205 ? 2.008 24.562 -16.832 1.00 36.62 205 GLN A N 1
ATOM 1593 C CA . GLN A 1 205 ? 2.568 24.694 -15.478 1.00 36.62 205 GLN A CA 1
ATOM 1594 C C . GLN A 1 205 ? 4.002 24.160 -15.454 1.00 36.62 205 GLN A C 1
ATOM 1596 O O . GLN A 1 205 ? 4.229 22.958 -15.578 1.00 36.62 205 GLN A O 1
ATOM 1601 N N . ALA A 1 206 ? 4.968 25.069 -15.313 1.00 39.47 206 ALA A N 1
ATOM 1602 C CA . ALA A 1 206 ? 6.329 24.702 -14.990 1.00 39.47 206 ALA A CA 1
ATOM 1603 C C . ALA A 1 206 ? 6.263 24.054 -13.609 1.00 39.47 206 ALA A C 1
ATOM 1605 O O . ALA A 1 206 ? 6.251 24.741 -12.586 1.00 39.47 206 ALA A O 1
ATOM 1606 N N . THR A 1 207 ? 6.150 22.729 -13.568 1.00 43.41 207 THR A N 1
ATOM 1607 C CA . THR A 1 207 ? 6.466 21.977 -12.365 1.00 43.41 207 THR A CA 1
ATOM 1608 C C . THR A 1 207 ? 7.911 22.324 -12.076 1.00 43.41 207 THR A C 1
ATOM 1610 O O . THR A 1 207 ? 8.804 21.926 -12.823 1.00 43.41 207 THR A O 1
ATOM 1613 N N . SER A 1 208 ? 8.127 23.176 -11.066 1.00 41.47 208 SER A N 1
ATOM 1614 C CA . SER A 1 208 ? 9.467 23.546 -10.620 1.00 41.47 208 SER A CA 1
ATOM 1615 C C . SER A 1 208 ? 10.290 22.273 -10.532 1.00 41.47 208 SER A C 1
ATOM 1617 O O . SER A 1 208 ? 9.761 21.270 -10.053 1.00 41.47 208 SER A O 1
ATOM 1619 N N . ALA A 1 209 ? 11.525 22.320 -11.034 1.00 42.22 209 ALA A N 1
ATOM 1620 C CA . ALA A 1 209 ? 12.481 21.219 -11.058 1.00 42.22 209 ALA A CA 1
ATOM 1621 C C . ALA A 1 209 ? 12.678 20.618 -9.650 1.00 42.22 209 ALA A C 1
ATOM 1623 O O . ALA A 1 209 ? 13.607 20.955 -8.924 1.00 42.22 209 ALA A O 1
ATOM 1624 N N . GLY A 1 210 ? 11.734 19.785 -9.229 1.00 54.53 210 GLY A N 1
ATOM 1625 C CA . GLY A 1 210 ? 11.779 18.940 -8.052 1.00 54.53 210 GLY A CA 1
ATOM 1626 C C . GLY A 1 210 ? 12.088 17.516 -8.487 1.00 54.53 210 GLY A C 1
ATOM 1627 O O . GLY A 1 210 ? 12.088 17.219 -9.678 1.00 54.53 210 GLY A O 1
ATOM 1628 N N . ASN A 1 211 ? 12.342 16.633 -7.519 1.00 67.19 211 ASN A N 1
ATOM 1629 C CA . ASN A 1 211 ? 12.599 15.224 -7.803 1.00 67.19 211 ASN A CA 1
ATOM 1630 C C . ASN A 1 211 ? 11.445 14.639 -8.660 1.00 67.19 211 ASN A C 1
ATOM 1632 O O . ASN A 1 211 ? 10.317 14.592 -8.150 1.00 67.19 211 ASN A O 1
ATOM 1636 N N . PRO A 1 212 ? 11.695 14.208 -9.917 1.00 67.94 212 PRO A N 1
ATOM 1637 C CA . PRO A 1 212 ? 10.665 13.661 -10.798 1.00 67.94 212 PRO A CA 1
ATOM 1638 C C . PRO A 1 212 ? 9.952 12.463 -10.165 1.00 67.94 212 PRO A C 1
ATOM 1640 O O . PRO A 1 212 ? 8.743 12.320 -10.344 1.00 67.94 212 PRO A O 1
ATOM 1643 N N . ASP A 1 213 ? 10.631 11.692 -9.308 1.00 75.00 213 ASP A N 1
ATOM 1644 C CA . ASP A 1 213 ? 10.045 10.556 -8.593 1.00 75.00 213 ASP A CA 1
ATOM 1645 C C . ASP A 1 213 ? 8.790 10.927 -7.803 1.00 75.00 213 ASP A C 1
ATOM 1647 O O . ASP A 1 213 ? 7.952 10.063 -7.564 1.00 75.00 213 ASP A O 1
ATOM 1651 N N . ARG A 1 214 ? 8.610 12.203 -7.425 1.00 77.75 214 ARG A N 1
ATOM 1652 C CA . ARG A 1 214 ? 7.390 12.688 -6.758 1.00 77.75 214 ARG A CA 1
ATOM 1653 C C . ARG A 1 214 ? 6.137 12.467 -7.596 1.00 77.75 214 ARG A C 1
ATOM 1655 O O . ARG A 1 214 ? 5.093 12.150 -7.035 1.00 77.75 214 ARG A O 1
ATOM 1662 N N . TYR A 1 215 ? 6.254 12.605 -8.910 1.00 80.00 215 TYR A N 1
ATOM 1663 C CA . TYR A 1 215 ? 5.146 12.469 -9.852 1.00 80.00 215 TYR A CA 1
ATOM 1664 C C . TYR A 1 215 ? 5.020 11.046 -10.400 1.00 80.00 215 TYR A C 1
ATOM 1666 O O . TYR A 1 215 ? 4.127 10.768 -11.196 1.00 80.00 215 TYR A O 1
ATOM 1674 N N . ARG A 1 216 ? 5.906 10.125 -10.005 1.00 86.12 216 ARG A N 1
ATOM 1675 C CA . ARG A 1 216 ? 5.823 8.723 -10.416 1.00 86.12 216 ARG A CA 1
ATOM 1676 C C . ARG A 1 216 ? 4.623 8.063 -9.740 1.00 86.12 216 ARG A C 1
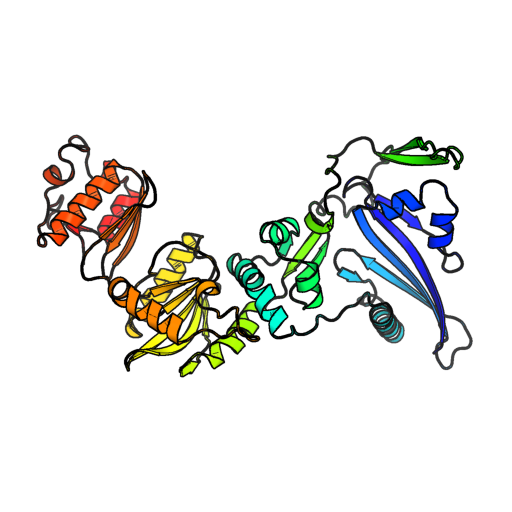ATOM 1678 O O . ARG A 1 216 ? 4.420 8.219 -8.534 1.00 86.12 216 ARG A O 1
ATOM 1685 N N . ILE A 1 217 ? 3.847 7.299 -10.502 1.00 89.00 217 ILE A N 1
ATOM 1686 C CA . ILE A 1 217 ? 2.789 6.447 -9.957 1.00 89.00 217 ILE A CA 1
ATOM 1687 C C . ILE A 1 217 ? 3.353 5.043 -9.783 1.00 89.00 217 ILE A C 1
ATOM 1689 O O . ILE A 1 217 ? 3.995 4.502 -10.684 1.00 89.00 217 ILE A O 1
ATOM 1693 N N . TYR A 1 218 ? 3.074 4.437 -8.635 1.00 89.81 218 TYR A N 1
ATOM 1694 C CA . TYR A 1 218 ? 3.414 3.056 -8.338 1.00 89.81 218 TYR A CA 1
ATOM 1695 C C . TYR A 1 218 ? 2.145 2.251 -8.097 1.00 89.81 218 TYR A C 1
ATOM 1697 O O . TYR A 1 218 ? 1.280 2.662 -7.327 1.00 89.81 218 TYR A O 1
ATOM 1705 N N . ARG A 1 219 ? 2.045 1.082 -8.726 1.00 89.56 219 ARG A N 1
ATOM 1706 C CA . ARG A 1 219 ? 1.045 0.069 -8.398 1.00 89.56 219 ARG A CA 1
ATOM 1707 C C . ARG A 1 219 ? 1.548 -0.772 -7.231 1.00 89.56 219 ARG A C 1
ATOM 1709 O O . ARG A 1 219 ? 2.667 -1.284 -7.276 1.00 89.56 219 ARG A O 1
ATOM 1716 N N . VAL A 1 220 ? 0.703 -0.944 -6.225 1.00 88.31 220 VAL A N 1
ATOM 1717 C CA . VAL A 1 220 ? 0.948 -1.816 -5.076 1.00 88.31 220 VAL A CA 1
ATOM 1718 C C . VAL A 1 220 ? 0.694 -3.260 -5.498 1.00 88.31 220 VAL A C 1
ATOM 1720 O O . VAL A 1 220 ? -0.329 -3.557 -6.115 1.00 88.31 220 VAL A O 1
ATOM 1723 N N . ARG A 1 221 ? 1.623 -4.176 -5.206 1.00 79.50 221 ARG A N 1
ATOM 1724 C CA . ARG A 1 221 ? 1.374 -5.606 -5.427 1.00 79.50 221 ARG A CA 1
ATOM 1725 C C . ARG A 1 221 ? 0.464 -6.162 -4.333 1.00 79.50 221 ARG A C 1
ATOM 1727 O O . ARG A 1 221 ? 0.784 -6.092 -3.146 1.00 79.50 221 ARG A O 1
ATOM 1734 N N . ASP A 1 222 ? -0.655 -6.744 -4.752 1.00 66.44 222 ASP A N 1
ATOM 1735 C CA . ASP A 1 222 ? -1.656 -7.298 -3.845 1.00 66.44 222 ASP A CA 1
ATOM 1736 C C . ASP A 1 222 ? -1.139 -8.490 -3.032 1.00 66.44 222 ASP A C 1
ATOM 1738 O O . ASP A 1 222 ? -0.353 -9.314 -3.498 1.00 66.44 222 ASP A O 1
ATOM 1742 N N . GLY A 1 223 ? -1.632 -8.597 -1.797 1.00 63.97 223 GLY A N 1
ATOM 1743 C CA . GLY A 1 223 ? -1.447 -9.766 -0.934 1.00 63.97 223 GLY A CA 1
ATOM 1744 C C . GLY A 1 223 ? -0.144 -9.804 -0.137 1.00 63.97 223 GLY A C 1
ATOM 1745 O O . GLY A 1 223 ? -0.103 -10.473 0.890 1.00 63.97 223 GLY A O 1
ATOM 1746 N N . TRP A 1 224 ? 0.881 -9.041 -0.519 1.00 65.56 224 TRP A N 1
ATOM 1747 C CA . TRP A 1 224 ? 2.213 -9.178 0.081 1.00 65.56 224 TRP A CA 1
ATOM 1748 C C . TRP A 1 224 ? 2.307 -8.664 1.521 1.00 65.56 224 TRP A C 1
ATOM 1750 O O . TRP A 1 224 ? 2.848 -9.350 2.379 1.00 65.56 224 TRP A O 1
ATOM 1760 N N . VAL A 1 225 ? 1.718 -7.502 1.829 1.00 62.62 225 VAL A N 1
ATOM 1761 C CA . VAL A 1 225 ? 1.703 -6.974 3.211 1.00 62.62 225 VAL A CA 1
ATOM 1762 C C . VAL A 1 225 ? 0.919 -7.902 4.137 1.00 62.62 225 VAL A C 1
ATOM 1764 O O . VAL A 1 225 ? 1.363 -8.208 5.238 1.00 62.62 225 VAL A O 1
ATOM 1767 N N . ALA A 1 226 ? -0.229 -8.399 3.670 1.00 64.69 226 ALA A N 1
ATOM 1768 C CA . ALA A 1 226 ? -1.052 -9.329 4.433 1.00 64.69 226 ALA A CA 1
ATOM 1769 C C . ALA A 1 226 ? -0.341 -10.674 4.649 1.00 64.69 226 ALA A C 1
ATOM 1771 O O . ALA A 1 226 ? -0.408 -11.222 5.745 1.00 64.69 226 ALA A O 1
ATOM 1772 N N . GLN A 1 227 ? 0.360 -11.185 3.632 1.00 70.62 227 GLN A N 1
ATOM 1773 C CA . GLN A 1 227 ? 1.140 -12.416 3.721 1.00 70.62 227 GLN A CA 1
ATOM 1774 C C . GLN A 1 227 ? 2.339 -12.267 4.664 1.00 70.62 227 GLN A C 1
ATOM 1776 O O . GLN A 1 227 ? 2.531 -13.103 5.541 1.00 70.62 227 GLN A O 1
ATOM 1781 N N . HIS A 1 228 ? 3.093 -11.178 4.542 1.00 68.81 228 HIS A N 1
ATOM 1782 C CA . HIS A 1 228 ? 4.264 -10.937 5.377 1.00 68.81 228 HIS A CA 1
ATOM 1783 C C . HIS A 1 228 ? 3.889 -10.732 6.855 1.00 68.81 228 HIS A C 1
ATOM 1785 O O . HIS A 1 228 ? 4.529 -11.269 7.762 1.00 68.81 228 HIS A O 1
ATOM 1791 N N . LEU A 1 229 ? 2.782 -10.024 7.109 1.00 67.62 229 LEU A N 1
ATOM 1792 C CA . LEU A 1 229 ? 2.201 -9.912 8.446 1.00 67.62 229 LEU A CA 1
ATOM 1793 C C . LEU A 1 229 ? 1.726 -11.262 8.973 1.00 67.62 229 LEU A C 1
ATOM 1795 O O . LEU A 1 229 ? 1.983 -11.566 10.132 1.00 67.62 229 LEU A O 1
ATOM 1799 N N . LYS A 1 230 ? 1.071 -12.074 8.136 1.00 70.06 230 LYS A N 1
ATOM 1800 C CA . LYS A 1 230 ? 0.628 -13.428 8.484 1.00 70.06 230 LYS A CA 1
ATOM 1801 C C . LYS A 1 230 ? 1.795 -14.294 8.962 1.00 70.06 230 LYS A C 1
ATOM 1803 O O . LYS A 1 230 ? 1.730 -14.810 10.071 1.00 70.06 230 LYS A O 1
ATOM 1808 N N . GLU A 1 231 ? 2.857 -14.398 8.171 1.00 72.31 231 GLU A N 1
ATOM 1809 C CA . GLU A 1 231 ? 4.037 -15.214 8.497 1.00 72.31 231 GLU A CA 1
ATOM 1810 C C . GLU A 1 231 ? 4.716 -14.747 9.797 1.00 72.31 231 GLU A C 1
ATOM 1812 O O . GLU A 1 231 ? 5.167 -15.559 10.605 1.00 72.31 231 GLU A O 1
ATOM 1817 N N . SER A 1 232 ? 4.733 -13.435 10.040 1.00 67.94 232 SER A N 1
ATOM 1818 C CA . SER A 1 232 ? 5.320 -12.850 11.252 1.00 67.94 232 SER A CA 1
ATOM 1819 C C . SER A 1 232 ? 4.438 -13.052 12.492 1.00 67.94 232 SER A C 1
ATOM 1821 O O . SER A 1 232 ? 4.931 -13.335 13.583 1.00 67.94 232 SER A O 1
ATOM 1823 N N . LEU A 1 233 ? 3.118 -12.929 12.333 1.00 67.12 233 LEU A N 1
ATOM 1824 C CA . LEU A 1 233 ? 2.130 -13.094 13.401 1.00 67.12 233 LEU A CA 1
ATOM 1825 C C . LEU A 1 233 ? 1.961 -14.551 13.826 1.00 67.12 233 LEU A C 1
ATOM 1827 O O . LEU A 1 233 ? 1.784 -14.804 15.015 1.00 67.12 233 LEU A O 1
ATOM 1831 N N . GLU A 1 234 ? 2.056 -15.505 12.897 1.00 72.81 234 GLU A N 1
ATOM 1832 C CA . GLU A 1 234 ? 1.989 -16.939 13.210 1.00 72.81 234 GLU A CA 1
ATOM 1833 C C . GLU A 1 234 ? 3.034 -17.355 14.254 1.00 72.81 234 GLU A C 1
ATOM 1835 O O . GLU A 1 234 ? 2.742 -18.190 15.105 1.00 72.81 234 GLU A O 1
ATOM 1840 N N . LYS A 1 235 ? 4.217 -16.724 14.253 1.00 73.44 235 LYS A N 1
ATOM 1841 C CA . LYS A 1 235 ? 5.285 -16.981 15.234 1.00 73.44 235 LYS A CA 1
ATOM 1842 C C . LYS A 1 235 ? 4.998 -16.409 16.630 1.00 73.44 235 LYS A C 1
ATOM 1844 O O . LYS A 1 235 ? 5.601 -16.857 17.601 1.00 73.44 235 LYS A O 1
ATOM 1849 N N . ALA A 1 236 ? 4.134 -15.398 16.736 1.00 73.31 236 ALA A N 1
ATOM 1850 C CA . ALA A 1 236 ? 3.894 -14.654 17.975 1.00 73.31 236 ALA A CA 1
ATOM 1851 C C . ALA A 1 236 ? 2.626 -15.089 18.733 1.00 73.31 236 ALA A C 1
ATOM 1853 O O . ALA A 1 236 ? 2.430 -14.671 19.876 1.00 73.31 236 ALA A O 1
ATOM 1854 N N . LEU A 1 237 ? 1.755 -15.880 18.101 1.00 81.69 237 LEU A N 1
ATOM 1855 C CA . LEU A 1 237 ? 0.482 -16.342 18.658 1.00 81.69 237 LEU A CA 1
ATOM 1856 C C . LEU A 1 237 ? 0.609 -17.752 19.239 1.00 81.69 237 LEU A C 1
ATOM 1858 O O . LEU A 1 237 ? 1.343 -18.581 18.711 1.00 81.69 237 LEU A O 1
ATOM 1862 N N . ASP A 1 238 ? -0.160 -18.040 20.289 1.00 84.25 238 ASP A N 1
ATOM 1863 C CA . ASP A 1 238 ? -0.182 -19.375 20.899 1.00 84.25 238 ASP A CA 1
ATOM 1864 C C . ASP A 1 238 ? -1.035 -20.356 20.072 1.00 84.25 238 ASP A C 1
ATOM 1866 O O . ASP A 1 238 ? -0.697 -21.534 19.956 1.00 84.25 238 ASP A O 1
ATOM 1870 N N . ALA A 1 239 ? -2.120 -19.871 19.453 1.00 86.12 239 ALA A N 1
ATOM 1871 C CA . ALA A 1 239 ? -2.924 -20.636 18.499 1.00 86.12 239 ALA A CA 1
ATOM 1872 C C . ALA A 1 239 ? -3.287 -19.769 17.275 1.00 86.12 239 ALA A C 1
ATOM 1874 O O . ALA A 1 239 ? -4.328 -19.098 17.272 1.00 86.12 239 ALA A O 1
ATOM 1875 N N . PRO A 1 240 ? -2.435 -19.739 16.233 1.00 84.19 240 PRO A N 1
ATOM 1876 C CA . PRO A 1 240 ? -2.703 -18.971 15.023 1.00 84.19 240 PRO A CA 1
ATOM 1877 C C . PRO A 1 240 ? -3.854 -19.583 14.212 1.00 84.19 240 PRO A C 1
ATOM 1879 O O . PRO A 1 240 ? -3.897 -20.788 13.965 1.00 84.19 240 PRO A O 1
ATOM 1882 N N . ALA A 1 241 ? -4.788 -18.739 13.774 1.00 85.81 241 ALA A N 1
ATOM 1883 C CA . ALA A 1 241 ? -5.943 -19.125 12.966 1.00 85.81 241 ALA A CA 1
ATOM 1884 C C . ALA A 1 241 ? -6.376 -17.936 12.100 1.00 85.81 241 ALA A C 1
ATOM 1886 O O . ALA A 1 241 ? -7.293 -17.193 12.444 1.00 85.81 241 ALA A O 1
ATOM 1887 N N . ILE A 1 242 ? -5.664 -17.720 10.994 1.00 85.06 242 ILE A N 1
ATOM 1888 C CA . ILE A 1 242 ? -5.857 -16.518 10.182 1.00 85.06 242 ILE A CA 1
ATOM 1889 C C . ILE A 1 242 ? -7.081 -16.667 9.281 1.00 85.06 242 ILE A C 1
ATOM 1891 O O . ILE A 1 242 ? -7.105 -17.501 8.376 1.00 85.06 242 ILE A O 1
ATOM 1895 N N . GLU A 1 243 ? -8.069 -15.803 9.497 1.00 89.06 243 GLU A N 1
ATOM 1896 C CA . GLU A 1 243 ? -9.331 -15.775 8.766 1.00 89.06 243 GLU A CA 1
ATOM 1897 C C . GLU A 1 243 ? -9.652 -14.345 8.317 1.00 89.06 243 GLU A C 1
ATOM 1899 O O . GLU A 1 243 ? -9.645 -13.396 9.107 1.00 89.06 243 GLU A O 1
ATOM 1904 N N . LYS A 1 244 ? -9.959 -14.171 7.027 1.00 90.00 244 LYS A N 1
ATOM 1905 C CA . LYS A 1 244 ? -10.444 -12.890 6.511 1.00 90.00 244 LYS A CA 1
ATOM 1906 C C . LYS A 1 244 ? -11.921 -12.735 6.853 1.00 90.00 244 LYS A C 1
ATOM 1908 O O . LYS A 1 244 ? -12.756 -13.420 6.274 1.00 90.00 244 LYS A O 1
ATOM 1913 N N . LEU A 1 245 ? -12.228 -11.793 7.740 1.00 91.12 245 LEU A N 1
ATOM 1914 C CA . LEU A 1 245 ? -13.601 -11.508 8.156 1.00 91.12 245 LEU A CA 1
ATOM 1915 C C . LEU A 1 245 ? -14.260 -10.506 7.205 1.00 91.12 245 LEU A C 1
ATOM 1917 O O . LEU A 1 245 ? -15.381 -10.698 6.750 1.00 91.12 245 LEU A O 1
ATOM 1921 N N . THR A 1 246 ? -13.536 -9.434 6.877 1.00 90.94 246 THR A N 1
ATOM 1922 C CA . THR A 1 246 ? -13.944 -8.423 5.891 1.00 90.94 246 THR A CA 1
ATOM 1923 C C . THR A 1 246 ? -12.721 -7.917 5.128 1.00 90.94 246 THR A C 1
ATOM 1925 O O . THR A 1 246 ? -11.584 -8.281 5.431 1.00 90.94 246 THR A O 1
ATOM 1928 N N . ASP A 1 247 ? -12.918 -7.020 4.161 1.00 87.69 247 ASP A N 1
ATOM 1929 C CA . ASP A 1 247 ? -11.806 -6.325 3.501 1.00 87.69 247 ASP A CA 1
ATOM 1930 C C . ASP A 1 247 ? -10.995 -5.428 4.444 1.00 87.69 247 ASP A C 1
ATOM 1932 O O . ASP A 1 247 ? -9.891 -5.027 4.081 1.00 87.69 247 ASP A O 1
ATOM 1936 N N . HIS A 1 248 ? -11.506 -5.115 5.638 1.00 91.56 248 HIS A N 1
ATOM 1937 C CA . HIS A 1 248 ? -10.874 -4.211 6.601 1.00 91.56 248 HIS A CA 1
ATOM 1938 C C . HIS A 1 248 ? -10.517 -4.868 7.937 1.00 91.56 248 HIS A C 1
ATOM 1940 O O . HIS A 1 248 ? -9.947 -4.196 8.793 1.00 91.56 248 HIS A O 1
ATOM 1946 N N . LEU A 1 249 ? -10.849 -6.150 8.125 1.00 92.25 249 LEU A N 1
ATOM 1947 C CA . LEU A 1 249 ? -10.660 -6.873 9.380 1.00 92.25 249 LEU A CA 1
ATOM 1948 C C . LEU A 1 249 ? -10.244 -8.322 9.116 1.00 92.25 249 LEU A C 1
ATOM 1950 O O . LEU A 1 249 ? -10.956 -9.074 8.445 1.00 92.25 249 LEU A O 1
ATOM 1954 N N . LEU A 1 250 ? -9.123 -8.711 9.711 1.00 90.88 250 LEU A N 1
ATOM 1955 C CA . LEU A 1 250 ? -8.619 -10.078 9.753 1.00 90.88 250 LEU A CA 1
ATOM 1956 C C . LEU A 1 250 ? -8.662 -10.581 11.197 1.00 90.88 250 LEU A C 1
ATOM 1958 O O . LEU A 1 250 ? -8.273 -9.860 12.115 1.00 90.88 250 LEU A O 1
ATOM 1962 N N . TYR A 1 251 ? -9.112 -11.812 11.395 1.00 91.50 251 TYR A N 1
ATOM 1963 C CA . TYR A 1 251 ? -8.865 -12.564 12.619 1.00 91.50 251 TYR A CA 1
ATOM 1964 C C . TYR A 1 251 ? -7.529 -13.287 12.477 1.00 91.50 251 TYR A C 1
ATOM 1966 O O . TYR A 1 251 ? -7.224 -13.794 11.399 1.00 91.50 251 TYR A O 1
ATOM 1974 N N . LEU A 1 252 ? -6.714 -13.285 13.529 1.00 88.19 252 LEU A N 1
ATOM 1975 C CA . LEU A 1 252 ? -5.351 -13.816 13.485 1.00 88.19 252 LEU A CA 1
ATOM 1976 C C . LEU A 1 252 ? -5.180 -15.093 14.315 1.00 88.19 252 LEU A C 1
ATOM 1978 O O . LEU A 1 252 ? -4.289 -15.889 14.028 1.00 88.19 252 LEU A O 1
ATOM 1982 N N . GLY A 1 253 ? -6.031 -15.304 15.319 1.00 89.75 253 GLY A N 1
ATOM 1983 C CA . GLY A 1 253 ? -5.932 -16.411 16.269 1.00 89.75 253 GLY A CA 1
ATOM 1984 C C . GLY A 1 253 ? -6.020 -15.925 17.710 1.00 89.75 253 GLY A C 1
ATOM 1985 O O . GLY A 1 253 ? -6.588 -14.861 17.977 1.00 89.75 253 GLY A O 1
ATOM 1986 N N . THR A 1 254 ? -5.446 -16.691 18.637 1.00 91.25 254 THR A N 1
ATOM 1987 C CA . THR A 1 254 ? -5.441 -16.351 20.064 1.00 91.25 254 THR A CA 1
ATOM 1988 C C . THR A 1 254 ? -4.036 -16.238 20.648 1.00 9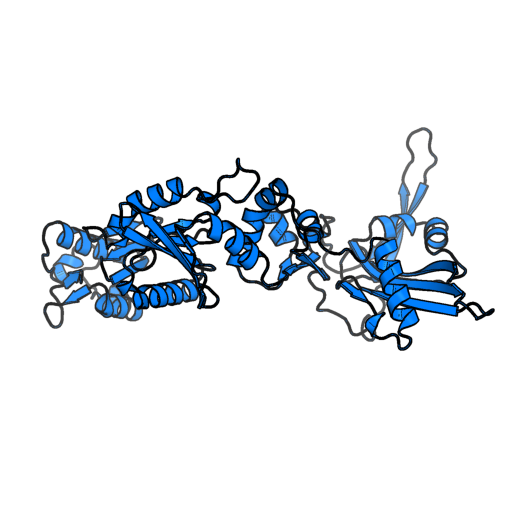1.25 254 THR A C 1
ATOM 1990 O O . THR A 1 254 ? -3.080 -16.881 20.208 1.00 91.25 254 THR A O 1
ATOM 1993 N N . LEU A 1 255 ? -3.929 -15.390 21.669 1.00 89.50 255 LEU A N 1
ATOM 1994 C CA . LEU A 1 255 ? -2.762 -15.251 22.529 1.00 89.50 255 LEU A CA 1
ATOM 1995 C C . LEU A 1 255 ? -3.179 -15.547 23.969 1.00 89.50 255 LEU A C 1
ATOM 1997 O O . LEU A 1 255 ? -4.161 -14.989 24.461 1.00 89.50 255 LEU A O 1
ATOM 2001 N N . SER A 1 256 ? -2.421 -16.383 24.665 1.00 87.69 256 SER A N 1
ATOM 2002 C CA . SER A 1 256 ? -2.651 -16.695 26.066 1.00 87.69 256 SER A CA 1
ATOM 2003 C C . SER A 1 256 ? -2.177 -15.536 26.941 1.00 87.69 256 SER A C 1
ATOM 2005 O O . SER A 1 256 ? -0.998 -15.144 26.955 1.00 87.69 256 SER A O 1
ATOM 2007 N N . ILE A 1 257 ? -3.122 -14.953 27.677 1.00 85.75 257 ILE A N 1
ATOM 2008 C CA . ILE A 1 257 ? -2.886 -13.855 28.612 1.00 85.75 257 ILE A CA 1
ATOM 2009 C C . ILE A 1 257 ? -3.584 -14.189 29.926 1.00 85.75 257 ILE A C 1
ATOM 2011 O O . ILE A 1 257 ? -4.801 -14.336 29.978 1.00 85.75 257 ILE A O 1
ATOM 2015 N N . ASP A 1 258 ? -2.809 -14.279 31.009 1.00 80.31 258 ASP A N 1
ATOM 2016 C CA . ASP A 1 258 ? -3.308 -14.565 32.364 1.00 80.31 258 ASP A CA 1
ATOM 2017 C C . ASP A 1 258 ? -4.161 -15.853 32.449 1.00 80.31 258 ASP A C 1
ATOM 2019 O O . ASP A 1 258 ? -5.097 -15.935 33.242 1.00 80.31 258 ASP A O 1
ATOM 2023 N N . GLY A 1 259 ? -3.838 -16.860 31.627 1.00 75.44 259 GLY A N 1
ATOM 2024 C CA . GLY A 1 259 ? -4.541 -18.148 31.583 1.00 75.44 259 GLY A CA 1
ATOM 2025 C C . GLY A 1 259 ? -5.846 -18.149 30.778 1.00 75.44 259 GLY A C 1
ATOM 2026 O O . GLY A 1 259 ? -6.562 -19.145 30.818 1.00 75.44 259 GLY A O 1
ATOM 2027 N N . GLY A 1 260 ? -6.164 -17.061 30.069 1.00 83.31 260 GLY A N 1
ATOM 2028 C CA . GLY A 1 260 ? -7.271 -16.993 29.115 1.00 83.31 260 GLY A CA 1
ATOM 2029 C C . GLY A 1 260 ? -6.786 -16.811 27.678 1.00 83.31 260 GLY A C 1
ATOM 2030 O O . GLY A 1 260 ? -5.780 -16.139 27.441 1.00 83.31 260 GLY A O 1
ATOM 2031 N N . ASP A 1 261 ? -7.531 -17.373 26.729 1.00 88.62 261 ASP A N 1
ATOM 2032 C CA . ASP A 1 261 ? -7.266 -17.215 25.300 1.00 88.62 261 ASP A CA 1
ATOM 2033 C C . ASP A 1 261 ? -7.880 -15.905 24.801 1.00 88.62 261 ASP A C 1
ATOM 2035 O O . ASP A 1 261 ? -9.100 -15.742 24.758 1.00 88.62 261 ASP A O 1
ATOM 2039 N N . VAL A 1 262 ? -7.023 -14.946 24.453 1.00 90.81 262 VAL A N 1
ATOM 2040 C CA . VAL A 1 262 ? -7.429 -13.615 23.992 1.00 90.81 262 VAL A CA 1
ATOM 2041 C C . VAL A 1 262 ? -7.425 -13.585 22.464 1.00 90.81 262 VAL A C 1
ATOM 2043 O O . VAL A 1 262 ? -6.360 -13.785 21.875 1.00 90.81 262 VAL A O 1
ATOM 2046 N N . PRO A 1 263 ? -8.566 -13.314 21.801 1.00 92.81 263 PRO A N 1
ATOM 2047 C CA . PRO A 1 263 ? -8.616 -13.238 20.346 1.00 92.81 263 PRO A CA 1
ATOM 2048 C C . PRO A 1 263 ? -7.870 -12.002 19.829 1.00 92.81 263 PRO A C 1
ATOM 2050 O O . PRO A 1 263 ? -8.021 -10.903 20.370 1.00 92.81 263 PRO A O 1
ATOM 2053 N N . ILE A 1 264 ? -7.082 -12.174 18.767 1.00 91.94 264 ILE A N 1
ATOM 2054 C CA . ILE A 1 264 ? -6.309 -11.106 18.126 1.00 91.94 264 ILE A CA 1
ATOM 2055 C C . ILE A 1 264 ? -6.845 -10.831 16.721 1.00 91.94 264 ILE A C 1
ATOM 2057 O O . ILE A 1 264 ? -7.073 -11.743 15.925 1.00 91.94 264 ILE A O 1
ATOM 2061 N N . TYR A 1 265 ? -7.019 -9.548 16.415 1.00 92.75 265 TYR A N 1
ATOM 2062 C CA . TYR A 1 265 ? -7.507 -9.045 15.138 1.00 92.75 265 TYR A CA 1
ATOM 2063 C C . TYR A 1 265 ? -6.531 -8.032 14.540 1.00 92.75 265 TYR A C 1
ATOM 2065 O O . TYR A 1 265 ? -5.847 -7.323 15.276 1.00 92.75 265 TYR A O 1
ATOM 2073 N N . LEU A 1 266 ? -6.517 -7.913 13.214 1.00 91.19 266 LEU A N 1
ATOM 2074 C CA . LEU A 1 266 ? -5.810 -6.867 12.480 1.00 91.19 266 LEU A CA 1
ATOM 2075 C C . LEU A 1 266 ? -6.804 -6.061 11.641 1.00 91.19 266 LEU A C 1
ATOM 2077 O O . LEU A 1 266 ? -7.546 -6.628 10.838 1.00 91.19 266 LEU A O 1
ATOM 2081 N N . ALA A 1 267 ? -6.807 -4.744 11.819 1.00 92.94 267 ALA A N 1
ATOM 2082 C CA . ALA A 1 267 ? -7.731 -3.826 11.170 1.00 92.94 267 ALA A CA 1
ATOM 2083 C C . ALA A 1 267 ? -7.008 -2.741 10.361 1.00 92.94 267 ALA A C 1
ATOM 2085 O O . ALA A 1 267 ? -5.910 -2.303 10.715 1.00 92.94 267 ALA A O 1
ATOM 2086 N N . ARG A 1 268 ? -7.666 -2.271 9.298 1.00 92.12 268 ARG A N 1
ATOM 2087 C CA . ARG A 1 268 ? -7.208 -1.148 8.467 1.00 92.12 268 ARG A CA 1
ATOM 2088 C C . ARG A 1 268 ? -8.300 -0.123 8.199 1.00 92.12 268 ARG A C 1
ATOM 2090 O O . ARG A 1 268 ? -9.480 -0.466 8.157 1.00 92.12 268 ARG A O 1
ATOM 2097 N N . GLY A 1 269 ? -7.898 1.117 7.938 1.00 91.44 269 GLY A N 1
ATOM 2098 C CA . GLY A 1 269 ? -8.780 2.196 7.507 1.00 91.44 269 GLY A CA 1
ATOM 2099 C C . GLY A 1 269 ? -9.738 2.676 8.589 1.00 91.44 269 GLY A C 1
ATOM 2100 O O . GLY A 1 269 ? -10.848 3.094 8.267 1.00 91.44 269 GLY A O 1
ATOM 2101 N N . LEU A 1 270 ? -9.354 2.558 9.864 1.00 90.25 270 LEU A N 1
ATOM 2102 C CA . LEU A 1 270 ? -10.198 2.921 11.010 1.00 90.25 270 LEU A CA 1
ATOM 2103 C C . LEU A 1 270 ? -10.354 4.438 11.210 1.00 90.25 270 LEU A C 1
ATOM 2105 O O . LEU A 1 270 ? -11.137 4.864 12.059 1.00 90.25 270 LEU A O 1
ATOM 2109 N N . ASP A 1 271 ? -9.619 5.239 10.444 1.00 87.25 271 ASP A N 1
ATOM 2110 C CA . ASP A 1 271 ? -9.776 6.686 10.292 1.00 87.25 271 ASP A CA 1
ATOM 2111 C C . ASP A 1 271 ? -11.073 7.056 9.547 1.00 87.25 271 ASP A C 1
ATOM 2113 O O . ASP A 1 271 ? -11.663 8.114 9.773 1.00 87.25 271 ASP A O 1
ATOM 2117 N N . ARG A 1 272 ? -11.563 6.157 8.687 1.00 87.44 272 ARG A N 1
ATOM 2118 C CA . ARG A 1 272 ? -12.826 6.307 7.964 1.00 87.44 272 ARG A CA 1
ATOM 2119 C C . ARG A 1 272 ? -13.985 5.850 8.842 1.00 87.44 272 ARG A C 1
ATOM 2121 O O . ARG A 1 272 ? -14.175 4.654 9.050 1.00 87.44 272 ARG A O 1
ATOM 2128 N N . GLU A 1 273 ? -14.840 6.782 9.257 1.00 83.75 273 GLU A N 1
ATOM 2129 C CA . GLU A 1 273 ? -15.985 6.511 10.149 1.00 83.75 273 GLU A CA 1
ATOM 2130 C C . GLU A 1 273 ? -16.874 5.345 9.678 1.00 83.75 273 GLU A C 1
ATOM 2132 O O . GLU A 1 273 ? -17.285 4.493 10.466 1.00 83.75 273 GLU A O 1
ATOM 2137 N N . ARG A 1 274 ? -17.126 5.246 8.365 1.00 86.19 274 ARG A N 1
ATOM 2138 C CA . ARG A 1 274 ? -17.912 4.144 7.790 1.00 86.19 274 ARG A CA 1
ATOM 2139 C C . ARG A 1 274 ? -17.238 2.783 7.987 1.00 86.19 274 ARG A C 1
ATOM 2141 O O . ARG A 1 274 ? -17.921 1.814 8.308 1.00 86.19 274 ARG A O 1
ATOM 2148 N N . VAL A 1 275 ? -15.922 2.711 7.789 1.00 90.31 275 VAL A N 1
ATOM 2149 C CA . VAL A 1 275 ? -15.137 1.483 7.984 1.00 90.31 275 VAL A CA 1
ATOM 2150 C C . VAL A 1 275 ? -15.071 1.154 9.469 1.00 90.31 275 VAL A C 1
ATOM 2152 O O . VAL A 1 275 ? -15.370 0.028 9.852 1.00 90.31 275 VAL A O 1
ATOM 2155 N N . ARG A 1 276 ? -14.780 2.148 10.316 1.00 87.69 276 ARG A N 1
ATOM 2156 C CA . ARG A 1 276 ? -14.739 1.994 11.773 1.00 87.69 276 ARG A CA 1
ATOM 2157 C C . ARG A 1 276 ? -16.045 1.421 12.321 1.00 87.69 276 ARG A C 1
ATOM 2159 O O . ARG A 1 276 ? -16.007 0.455 13.074 1.00 87.69 276 ARG A O 1
ATOM 2166 N N . SER A 1 277 ? -17.190 1.961 11.903 1.00 81.38 277 SER A N 1
ATOM 2167 C CA . SER A 1 277 ? -18.511 1.474 12.318 1.00 81.38 277 SER A CA 1
ATOM 2168 C C . SER A 1 277 ? -18.806 0.050 11.824 1.00 81.38 277 SER A C 1
ATOM 2170 O O . SER A 1 277 ? -19.395 -0.743 12.565 1.00 81.38 277 SER A O 1
ATOM 2172 N N . ALA A 1 278 ? -18.380 -0.303 10.607 1.00 87.56 278 ALA A N 1
ATOM 2173 C CA . ALA A 1 278 ? -18.532 -1.657 10.077 1.00 87.56 278 ALA A CA 1
ATOM 2174 C C . ALA A 1 278 ? -17.675 -2.670 10.854 1.00 87.56 278 ALA A C 1
ATOM 2176 O O . ALA A 1 278 ? -18.189 -3.695 11.294 1.00 87.56 278 ALA A O 1
ATOM 2177 N N . VAL A 1 279 ? -16.398 -2.350 11.094 1.00 91.75 279 VAL A N 1
ATOM 2178 C CA . VAL A 1 279 ? -15.480 -3.188 11.882 1.00 91.75 279 VAL A CA 1
ATOM 2179 C C . VAL A 1 279 ? -15.977 -3.343 13.321 1.00 91.75 279 VAL A C 1
ATOM 2181 O O . VAL A 1 279 ? -15.983 -4.444 13.859 1.00 91.75 279 VAL A O 1
ATOM 2184 N N . ASP A 1 280 ? -16.445 -2.264 13.944 1.00 87.31 280 ASP A N 1
ATOM 2185 C CA . ASP A 1 280 ? -17.021 -2.292 15.290 1.00 87.31 280 ASP A CA 1
ATOM 2186 C C . ASP A 1 280 ? -18.269 -3.197 15.372 1.00 87.31 280 ASP A C 1
ATOM 2188 O O . ASP A 1 280 ? -18.398 -3.983 16.311 1.00 87.31 280 ASP A O 1
ATOM 2192 N N . THR A 1 281 ? -19.142 -3.168 14.360 1.00 84.75 281 THR A N 1
ATOM 2193 C CA . THR A 1 281 ? -20.303 -4.075 14.267 1.00 84.75 281 THR A CA 1
ATOM 2194 C C . THR A 1 281 ? -19.864 -5.537 14.169 1.00 84.75 281 THR A C 1
ATOM 2196 O O . THR A 1 281 ? -20.367 -6.395 14.895 1.00 84.75 281 THR A O 1
ATOM 2199 N N . GLU A 1 282 ? -18.881 -5.802 13.314 1.00 90.88 282 GLU A N 1
ATOM 2200 C CA . GLU A 1 282 ? -18.331 -7.132 13.061 1.00 90.88 282 GLU A CA 1
ATOM 2201 C C . GLU A 1 282 ? -17.636 -7.720 14.304 1.00 90.88 282 GLU A C 1
ATOM 2203 O O . GLU A 1 282 ? -17.738 -8.913 14.598 1.00 90.88 282 GLU A O 1
ATOM 2208 N N . LEU A 1 283 ? -16.985 -6.869 15.100 1.00 87.56 283 LEU A N 1
ATOM 2209 C CA . LEU A 1 283 ? -16.410 -7.247 16.389 1.00 87.56 283 LEU A CA 1
ATOM 2210 C C . LEU A 1 283 ? -17.486 -7.517 17.453 1.00 87.56 283 LEU A C 1
ATOM 2212 O O . LEU A 1 283 ? -17.343 -8.456 18.234 1.00 87.56 283 LEU A O 1
ATOM 2216 N N . ARG A 1 284 ? -18.589 -6.753 17.483 1.00 83.12 284 ARG A N 1
ATOM 2217 C CA . ARG A 1 284 ? -19.716 -7.017 18.405 1.00 83.12 284 ARG A CA 1
ATOM 2218 C C . ARG A 1 284 ? -20.437 -8.326 18.096 1.00 83.12 284 ARG A C 1
ATOM 2220 O O . ARG A 1 284 ? -20.883 -9.006 19.022 1.00 83.12 284 ARG A O 1
ATOM 2227 N N . ALA A 1 285 ? -20.518 -8.713 16.825 1.00 82.31 285 ALA A N 1
ATOM 2228 C CA . ALA A 1 285 ? -21.062 -10.013 16.432 1.00 82.31 285 ALA A CA 1
ATOM 2229 C C . ALA A 1 285 ? -20.273 -11.189 17.046 1.00 82.31 285 ALA A C 1
ATOM 2231 O O . ALA A 1 285 ? -20.840 -12.257 17.253 1.00 82.31 285 ALA A O 1
ATOM 2232 N N . ARG A 1 286 ? -19.004 -10.965 17.419 1.00 85.19 286 ARG A N 1
ATOM 2233 C CA . ARG A 1 286 ? -18.097 -11.948 18.037 1.00 85.19 286 ARG A CA 1
ATOM 2234 C C . ARG A 1 286 ? -17.898 -11.766 19.545 1.00 85.19 286 ARG A C 1
ATOM 2236 O O . ARG A 1 286 ? -16.908 -12.233 20.102 1.00 85.19 286 ARG A O 1
ATOM 2243 N N . HIS A 1 287 ? -18.834 -11.114 20.235 1.00 75.88 287 HIS A N 1
ATOM 2244 C CA . HIS A 1 287 ? -18.757 -10.906 21.689 1.00 75.88 287 HIS A CA 1
ATOM 2245 C C . HIS A 1 287 ? -18.638 -12.212 22.501 1.00 75.88 287 HIS A C 1
ATOM 2247 O O . HIS A 1 287 ? -18.145 -12.196 23.627 1.00 75.88 287 HIS A O 1
ATOM 2253 N N . ASN A 1 288 ? -19.069 -13.345 21.940 1.00 72.75 288 ASN A N 1
ATOM 2254 C CA . ASN A 1 288 ? -18.949 -14.670 22.545 1.00 72.75 288 ASN A CA 1
ATOM 2255 C C . ASN A 1 288 ? -17.493 -15.148 22.696 1.00 72.75 288 ASN A C 1
ATOM 2257 O O . ASN A 1 288 ? -17.240 -16.008 23.533 1.00 72.75 288 ASN A O 1
ATOM 2261 N N . LEU A 1 289 ? -16.547 -14.590 21.930 1.00 81.38 289 LEU A N 1
ATOM 2262 C CA . LEU A 1 289 ? -15.110 -14.876 22.057 1.00 81.38 289 LEU A CA 1
ATOM 2263 C C . LEU A 1 289 ? -14.439 -14.074 23.187 1.00 81.38 289 LEU A C 1
ATOM 2265 O O . LEU A 1 289 ? -13.250 -14.236 23.443 1.00 81.38 289 LEU A O 1
ATOM 2269 N N . GLY A 1 290 ? -15.193 -13.214 23.876 1.00 79.56 290 GLY A N 1
ATOM 2270 C CA . GLY A 1 290 ? -14.674 -12.359 24.935 1.00 79.56 290 GLY A CA 1
ATOM 2271 C C . GLY A 1 290 ? -13.940 -11.120 24.414 1.00 79.56 290 GLY A C 1
ATOM 2272 O O . GLY A 1 290 ? -14.115 -10.690 23.276 1.00 79.56 290 GLY A O 1
ATOM 2273 N N . ILE A 1 291 ? -13.153 -10.508 25.299 1.00 85.00 291 ILE A N 1
ATOM 2274 C CA . ILE A 1 291 ? -12.401 -9.277 25.022 1.00 85.00 291 ILE A CA 1
ATOM 2275 C C . ILE A 1 291 ? -11.121 -9.647 24.291 1.00 85.00 291 ILE A C 1
ATOM 2277 O O . ILE A 1 291 ? -10.284 -10.361 24.840 1.00 85.00 291 ILE A O 1
ATOM 2281 N N . GLY A 1 292 ? -10.953 -9.106 23.094 1.00 90.81 292 GLY A N 1
ATOM 2282 C CA . GLY A 1 292 ? -9.773 -9.278 22.265 1.00 90.81 292 GLY A CA 1
ATOM 2283 C C . GLY A 1 292 ? -8.844 -8.073 22.213 1.00 90.81 292 GLY A C 1
ATOM 2284 O O . GLY A 1 292 ? -9.054 -7.036 22.856 1.00 90.81 292 GLY A O 1
ATOM 2285 N N . LEU A 1 293 ? -7.821 -8.225 21.378 1.00 91.88 293 LEU A N 1
ATOM 2286 C CA . LEU A 1 293 ? -6.878 -7.191 20.977 1.00 91.88 293 LEU A CA 1
ATOM 2287 C C . LEU A 1 293 ? -7.044 -6.904 19.478 1.00 91.88 293 LEU A C 1
ATOM 2289 O O . LEU A 1 293 ? -6.979 -7.812 18.656 1.00 91.88 293 LEU A O 1
ATOM 2293 N N . VAL A 1 294 ? -7.229 -5.640 19.115 1.00 93.00 294 VAL A N 1
ATOM 2294 C CA . VAL A 1 294 ? -7.288 -5.151 17.736 1.00 93.00 294 VAL A CA 1
ATOM 2295 C C . VAL A 1 294 ? -6.005 -4.379 17.451 1.00 93.00 294 VAL A C 1
ATOM 2297 O O . VAL A 1 294 ? -5.774 -3.300 17.999 1.00 93.00 294 VAL A O 1
ATOM 2300 N N . LEU A 1 295 ? -5.176 -4.944 16.584 1.00 92.06 295 LEU A N 1
ATOM 2301 C CA . LEU A 1 295 ? -3.998 -4.311 16.012 1.00 92.06 295 LEU A CA 1
ATOM 2302 C C . LEU A 1 295 ? -4.465 -3.467 14.826 1.00 92.06 295 LEU A C 1
ATOM 2304 O O . LEU A 1 295 ? -5.116 -3.990 13.927 1.00 92.06 295 LEU A O 1
ATOM 2308 N N . GLN A 1 296 ? -4.180 -2.169 14.807 1.00 92.44 296 GLN A N 1
ATOM 2309 C CA . GLN A 1 296 ? -4.495 -1.318 13.655 1.00 92.44 296 GLN A CA 1
ATOM 2310 C C . GLN A 1 296 ? -3.240 -0.990 12.850 1.00 92.44 296 GLN A C 1
ATOM 2312 O O . GLN A 1 296 ? -2.183 -0.742 13.427 1.00 92.44 296 GLN A O 1
ATOM 2317 N N . ALA A 1 297 ? -3.353 -0.985 11.524 1.00 90.31 297 ALA A N 1
ATOM 2318 C CA . ALA A 1 297 ? -2.253 -0.574 10.654 1.00 90.31 297 ALA A CA 1
ATOM 2319 C C . ALA A 1 297 ? -2.029 0.945 10.656 1.00 90.31 297 ALA A C 1
ATOM 2321 O O . ALA A 1 297 ? -0.888 1.393 10.568 1.00 90.31 297 ALA A O 1
ATOM 2322 N N . GLY A 1 298 ? -3.108 1.718 10.788 1.00 88.12 298 GLY A N 1
ATOM 2323 C CA . GLY A 1 298 ? -3.068 3.164 10.969 1.00 88.12 298 GLY A CA 1
ATOM 2324 C C . GLY A 1 298 ? -2.921 3.603 12.429 1.00 88.12 298 GLY A C 1
ATOM 2325 O O . GLY A 1 298 ? -2.488 2.859 13.308 1.00 88.12 298 GLY A O 1
ATOM 2326 N N . THR A 1 299 ? -3.318 4.846 12.693 1.00 87.19 299 THR A N 1
ATOM 2327 C CA . THR A 1 299 ? -3.203 5.512 14.003 1.00 87.19 299 THR A CA 1
ATOM 2328 C C . THR A 1 299 ? -4.534 6.115 14.459 1.00 87.19 299 THR A C 1
ATOM 2330 O O . THR A 1 299 ? -4.574 7.177 15.082 1.00 87.19 299 THR A O 1
ATOM 2333 N N . ALA A 1 300 ? -5.651 5.450 14.144 1.00 84.69 300 ALA A N 1
ATOM 2334 C CA . ALA A 1 300 ? -6.972 5.932 14.522 1.00 84.69 300 ALA A CA 1
ATOM 2335 C C . ALA A 1 300 ? -7.081 6.082 16.051 1.00 84.69 300 ALA A C 1
ATOM 2337 O O . ALA A 1 300 ? -6.580 5.231 16.800 1.00 84.69 300 ALA A O 1
ATOM 2338 N N . PRO A 1 301 ? -7.736 7.150 16.534 1.00 77.38 301 PRO A N 1
ATOM 2339 C CA . PRO A 1 301 ? -7.777 7.455 17.953 1.00 77.38 301 PRO A CA 1
ATOM 2340 C C . PRO A 1 301 ? -8.632 6.457 18.745 1.00 77.38 301 PRO A C 1
ATOM 2342 O O . PRO A 1 301 ? -9.550 5.802 18.230 1.00 77.38 301 PRO A O 1
ATOM 2345 N N . GLY A 1 302 ? -8.347 6.406 20.046 1.00 76.31 302 GLY A N 1
ATOM 2346 C CA . GLY A 1 302 ? -9.118 5.672 21.045 1.00 76.31 302 GLY A CA 1
ATOM 2347 C C . GLY A 1 302 ? -8.427 4.396 21.549 1.00 76.31 302 GLY A C 1
ATOM 2348 O O . GLY A 1 302 ? -7.723 3.730 20.796 1.00 76.31 302 GLY A O 1
ATOM 2349 N N . PRO A 1 303 ? -8.634 4.027 22.826 1.00 80.38 303 PRO A N 1
ATOM 2350 C CA . PRO A 1 303 ? -8.011 2.843 23.425 1.00 80.38 303 PRO A CA 1
ATOM 2351 C C . PRO A 1 303 ? -8.761 1.536 23.126 1.00 80.38 303 PRO A C 1
ATOM 2353 O O . PRO A 1 303 ? -8.277 0.455 23.467 1.00 80.38 303 PRO A O 1
ATOM 2356 N N . CYS A 1 304 ? -9.971 1.615 22.562 1.00 82.44 304 CYS A N 1
ATOM 2357 C CA . CYS A 1 304 ? -10.849 0.468 22.351 1.00 82.44 304 CYS A CA 1
ATOM 2358 C C . CYS A 1 304 ? -11.655 0.601 21.054 1.00 82.44 304 CYS A C 1
ATOM 2360 O O . CYS A 1 304 ? -11.956 1.709 20.602 1.00 82.44 304 CYS A O 1
ATOM 2362 N N . LEU A 1 305 ? -12.043 -0.547 20.500 1.00 84.19 305 LEU A N 1
ATOM 2363 C CA . LEU A 1 305 ? -13.002 -0.681 19.406 1.00 84.19 305 LEU A CA 1
ATOM 2364 C C . LEU A 1 305 ? -13.963 -1.821 19.759 1.00 84.19 305 LEU A C 1
ATOM 2366 O O . LEU A 1 305 ? -13.525 -2.941 20.035 1.00 84.19 305 LEU A O 1
ATOM 2370 N N . ALA A 1 306 ? -15.267 -1.541 19.797 1.00 82.00 306 ALA A N 1
ATOM 2371 C CA . ALA A 1 306 ? -16.248 -2.407 20.448 1.00 82.00 306 ALA A CA 1
ATOM 2372 C C . ALA A 1 306 ? -15.794 -2.808 21.874 1.00 82.00 306 ALA A C 1
ATOM 2374 O O . ALA A 1 306 ? -15.342 -1.962 22.644 1.00 82.00 306 ALA A O 1
ATOM 2375 N N . ALA A 1 307 ? -15.902 -4.093 22.223 1.00 80.88 307 ALA A N 1
ATOM 2376 C CA . ALA A 1 307 ? -15.444 -4.646 23.497 1.00 80.88 307 ALA A CA 1
ATOM 2377 C C . ALA A 1 307 ? -13.985 -5.149 23.447 1.00 80.88 307 ALA A C 1
ATOM 2379 O O . ALA A 1 307 ? -13.635 -6.098 24.143 1.00 80.88 307 ALA A O 1
ATOM 2380 N N . ASN A 1 308 ? -13.139 -4.559 22.596 1.00 87.88 308 ASN A N 1
ATOM 2381 C CA . ASN A 1 308 ? -11.757 -4.992 22.379 1.00 87.88 308 ASN A CA 1
ATOM 2382 C C . ASN A 1 308 ? -10.774 -3.839 22.591 1.00 87.88 308 ASN A C 1
ATOM 2384 O O . ASN A 1 308 ? -11.091 -2.676 22.332 1.00 87.88 308 ASN A O 1
ATOM 2388 N N . VAL A 1 309 ? -9.567 -4.162 23.049 1.00 89.81 309 VAL A N 1
ATOM 2389 C CA . VAL A 1 309 ? -8.469 -3.196 23.195 1.00 89.81 309 VAL A CA 1
ATOM 2390 C C . VAL A 1 309 ? -7.922 -2.850 21.813 1.00 89.81 309 VAL A C 1
ATOM 2392 O O . VAL A 1 309 ? -7.636 -3.755 21.044 1.00 89.81 309 VAL A O 1
ATOM 2395 N N . LEU A 1 310 ? -7.748 -1.566 21.500 1.00 90.19 310 LEU A N 1
ATOM 2396 C CA . LEU A 1 310 ? -7.209 -1.089 20.223 1.00 90.19 310 LEU A CA 1
ATOM 2397 C C . LEU A 1 310 ? -5.775 -0.584 20.416 1.00 90.19 310 LEU A C 1
ATOM 2399 O O . LEU A 1 310 ? -5.510 0.181 21.344 1.00 90.19 310 LEU A O 1
ATOM 2403 N N . THR A 1 311 ? -4.849 -0.977 19.540 1.00 90.62 311 THR A N 1
ATOM 2404 C CA . THR A 1 311 ? -3.469 -0.470 19.566 1.00 90.62 311 THR A CA 1
ATOM 2405 C C . THR A 1 311 ? -2.832 -0.436 18.171 1.00 90.62 311 THR A C 1
ATOM 2407 O O . THR A 1 311 ? -3.093 -1.340 17.374 1.00 90.62 311 THR A O 1
ATOM 2410 N N . PRO A 1 312 ? -2.021 0.588 17.833 1.00 90.88 312 PRO A N 1
ATOM 2411 C CA . PRO A 1 312 ? -1.260 0.602 16.587 1.00 90.88 312 PRO A CA 1
ATOM 2412 C C . PRO A 1 312 ? -0.265 -0.549 16.522 1.00 90.88 312 PRO A C 1
ATOM 2414 O O . PRO A 1 312 ? 0.505 -0.767 17.455 1.00 90.88 312 PRO A O 1
ATOM 2417 N N . LEU A 1 313 ? -0.263 -1.272 15.405 1.00 87.69 313 LEU A N 1
ATOM 2418 C CA . LEU A 1 313 ? 0.619 -2.412 15.186 1.00 87.69 313 LEU A CA 1
ATOM 2419 C C . LEU A 1 313 ? 2.090 -1.986 15.198 1.00 87.69 313 LEU A C 1
ATOM 2421 O O . LEU A 1 313 ? 2.911 -2.663 15.808 1.00 87.69 313 LEU A O 1
ATOM 2425 N N . VAL A 1 314 ? 2.404 -0.840 14.589 1.00 84.12 314 VAL A N 1
ATOM 2426 C CA . VAL A 1 314 ? 3.771 -0.300 14.514 1.00 84.12 314 VAL A CA 1
ATOM 2427 C C . VAL A 1 314 ? 4.421 -0.135 15.896 1.00 84.12 314 VAL A C 1
ATOM 2429 O O . VAL A 1 314 ? 5.609 -0.402 16.047 1.00 84.12 314 VAL A O 1
ATOM 2432 N N . ASP A 1 315 ? 3.636 0.188 16.929 1.00 85.06 315 ASP A N 1
ATOM 2433 C CA . ASP A 1 315 ? 4.128 0.372 18.303 1.00 85.06 315 ASP A CA 1
ATOM 2434 C C . ASP A 1 315 ? 4.486 -0.958 18.992 1.00 85.06 315 ASP A C 1
ATOM 2436 O O . ASP A 1 315 ? 5.223 -0.995 19.987 1.00 85.06 315 ASP A O 1
ATOM 2440 N N 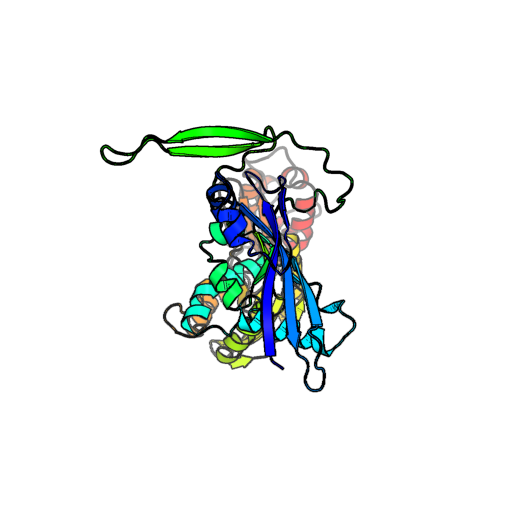. GLN A 1 316 ? 3.946 -2.068 18.482 1.00 83.19 316 GLN A N 1
ATOM 2441 C CA . GLN A 1 316 ? 4.084 -3.400 19.073 1.00 83.19 316 GLN A CA 1
ATOM 2442 C C . GLN A 1 316 ? 5.211 -4.226 18.451 1.00 83.19 316 GLN A C 1
ATOM 2444 O O . GLN A 1 316 ? 5.553 -5.290 18.973 1.00 83.19 316 GLN A O 1
ATOM 2449 N N . ILE A 1 317 ? 5.815 -3.727 17.375 1.00 78.38 317 ILE A N 1
ATOM 2450 C CA . ILE A 1 317 ? 6.954 -4.358 16.715 1.00 78.38 317 ILE A CA 1
ATOM 2451 C C . ILE A 1 317 ? 8.243 -3.997 17.481 1.00 78.38 317 ILE A C 1
ATOM 2453 O O . ILE A 1 317 ? 8.387 -2.894 18.024 1.00 78.38 317 ILE A O 1
ATOM 2457 N N . ASP A 1 318 ? 9.177 -4.942 17.606 1.00 74.62 318 ASP A N 1
ATOM 2458 C CA . ASP A 1 318 ? 10.535 -4.651 18.075 1.00 74.62 318 ASP A CA 1
ATOM 2459 C C . ASP A 1 318 ? 11.432 -4.222 16.913 1.00 74.62 318 ASP A C 1
ATOM 2461 O O . ASP A 1 318 ? 11.867 -5.045 16.116 1.00 74.62 318 ASP A O 1
ATOM 2465 N N . THR A 1 319 ? 11.751 -2.931 16.835 1.00 67.31 319 THR A N 1
ATOM 2466 C CA . THR A 1 319 ? 12.637 -2.391 15.794 1.00 67.31 319 THR A CA 1
ATOM 2467 C C . THR A 1 319 ? 14.104 -2.779 15.975 1.00 67.31 319 THR A C 1
ATOM 2469 O O . THR A 1 319 ? 14.924 -2.446 15.126 1.00 67.31 319 THR A O 1
ATOM 2472 N N . LYS A 1 320 ? 14.461 -3.446 17.083 1.00 67.75 320 LYS A N 1
ATOM 2473 C CA . LYS A 1 320 ? 15.830 -3.909 17.352 1.00 67.75 320 LYS A CA 1
ATOM 2474 C C . LYS A 1 320 ? 16.093 -5.339 16.888 1.00 67.75 320 LYS A C 1
ATOM 2476 O O . LYS A 1 320 ? 17.239 -5.778 16.960 1.00 67.75 320 LYS A O 1
ATOM 2481 N N . GLN A 1 321 ? 15.060 -6.071 16.480 1.00 63.47 321 GLN A N 1
ATOM 2482 C CA . GLN A 1 321 ? 15.221 -7.416 15.940 1.00 63.47 321 GLN A CA 1
ATOM 2483 C C . GLN A 1 321 ? 15.344 -7.370 14.425 1.00 63.47 321 GLN A C 1
ATOM 2485 O O . GLN A 1 321 ? 14.834 -6.459 13.780 1.00 63.47 321 GLN A O 1
ATOM 2490 N N . ALA A 1 322 ? 16.066 -8.351 13.884 1.00 53.22 322 ALA A N 1
ATOM 2491 C CA . ALA A 1 322 ? 16.243 -8.486 12.450 1.00 53.22 322 ALA A CA 1
ATOM 2492 C C . ALA A 1 322 ? 14.903 -8.847 11.788 1.00 53.22 322 ALA A C 1
ATOM 2494 O O . ALA A 1 322 ? 14.533 -8.225 10.809 1.00 53.22 322 ALA A O 1
ATOM 2495 N N . GLU A 1 323 ? 14.136 -9.789 12.339 1.00 58.50 323 GLU A N 1
ATOM 2496 C CA . GLU A 1 323 ? 12.794 -10.115 11.842 1.00 58.50 323 GLU A CA 1
ATOM 2497 C C . GLU A 1 323 ? 11.702 -9.311 12.571 1.00 58.50 323 GLU A C 1
ATOM 2499 O O . GLU A 1 323 ? 11.910 -8.832 13.690 1.00 58.50 323 GLU A O 1
ATOM 2504 N N . ILE A 1 324 ? 10.502 -9.230 11.973 1.00 56.69 324 ILE A N 1
ATOM 2505 C CA . ILE A 1 324 ? 9.298 -8.683 12.622 1.00 56.69 324 ILE A CA 1
ATOM 2506 C C . ILE A 1 324 ? 8.937 -9.562 13.812 1.00 56.69 324 ILE A C 1
ATOM 2508 O O . ILE A 1 324 ? 8.157 -10.510 13.728 1.00 56.69 324 ILE A O 1
ATOM 2512 N N . ALA A 1 325 ? 9.494 -9.203 14.956 1.00 62.06 325 ALA A N 1
ATOM 2513 C CA . ALA A 1 325 ? 9.157 -9.796 16.224 1.00 62.06 325 ALA A CA 1
ATOM 2514 C C . ALA A 1 325 ? 8.088 -8.934 16.881 1.00 62.06 325 ALA A C 1
ATOM 2516 O O . ALA A 1 325 ? 8.353 -7.866 17.447 1.00 62.06 325 ALA A O 1
ATOM 2517 N N . LEU A 1 326 ? 6.847 -9.407 16.805 1.00 66.38 326 LEU A N 1
ATOM 2518 C CA . LEU A 1 326 ? 5.817 -8.910 17.698 1.00 66.38 326 LEU A CA 1
ATOM 2519 C C . LEU A 1 326 ? 6.184 -9.293 19.117 1.00 66.38 326 LEU A C 1
ATOM 2521 O O . LEU A 1 326 ? 6.349 -10.466 19.451 1.00 66.38 326 LEU A O 1
ATOM 2525 N N . VAL A 1 327 ? 6.299 -8.287 19.973 1.00 72.56 327 VAL A N 1
ATOM 2526 C CA . VAL A 1 327 ? 6.669 -8.540 21.357 1.00 72.56 327 VAL A CA 1
ATOM 2527 C C . VAL A 1 327 ? 5.412 -8.968 22.097 1.00 72.56 327 VAL A C 1
ATOM 2529 O O . VAL A 1 327 ? 4.640 -8.124 22.556 1.00 72.56 327 VAL A O 1
ATOM 2532 N N . ALA A 1 328 ? 5.204 -10.280 22.226 1.00 74.94 328 ALA A N 1
ATOM 2533 C CA . ALA A 1 328 ? 4.067 -10.854 22.949 1.00 74.94 328 ALA A CA 1
ATOM 2534 C C . ALA A 1 328 ? 3.895 -10.220 24.343 1.00 74.94 328 ALA A C 1
ATOM 2536 O O . ALA A 1 328 ? 2.778 -9.934 24.769 1.00 74.94 328 ALA A O 1
ATOM 2537 N N . ASP A 1 329 ? 4.995 -9.890 25.024 1.00 78.69 329 ASP A N 1
ATOM 2538 C CA . ASP A 1 329 ? 4.955 -9.203 26.317 1.00 78.69 329 ASP A CA 1
ATOM 2539 C C . ASP A 1 329 ? 4.485 -7.740 26.233 1.00 78.69 329 ASP A C 1
ATOM 2541 O O . ASP A 1 329 ? 3.781 -7.279 27.139 1.00 78.69 329 ASP A O 1
ATOM 2545 N N . LYS A 1 330 ? 4.782 -7.009 25.144 1.00 82.62 330 LYS A N 1
ATOM 2546 C CA . LYS A 1 330 ? 4.185 -5.682 24.897 1.00 82.62 330 LYS A CA 1
ATOM 2547 C C . LYS A 1 330 ? 2.682 -5.819 24.662 1.00 82.62 330 LYS A C 1
ATOM 2549 O O . LYS A 1 330 ? 1.917 -5.112 25.317 1.00 82.62 330 LYS A O 1
ATOM 2554 N N . LEU A 1 331 ? 2.255 -6.776 23.831 1.00 84.31 331 LEU A N 1
ATOM 2555 C CA . LEU A 1 331 ? 0.835 -7.048 23.572 1.00 84.31 331 LEU A CA 1
ATOM 2556 C C . LEU A 1 331 ? 0.086 -7.387 24.868 1.00 84.31 331 LEU A C 1
ATOM 2558 O O . LEU A 1 331 ? -0.954 -6.796 25.164 1.00 84.31 331 LEU A O 1
ATOM 2562 N N . ARG A 1 332 ? 0.662 -8.265 25.700 1.00 86.50 332 ARG A N 1
ATOM 2563 C CA . ARG A 1 332 ? 0.144 -8.610 27.034 1.00 86.50 332 ARG A CA 1
ATOM 2564 C C . ARG A 1 332 ? 0.047 -7.391 27.944 1.00 86.50 332 ARG A C 1
ATOM 2566 O O . ARG A 1 332 ? -0.960 -7.217 28.629 1.00 86.50 332 ARG A O 1
ATOM 2573 N N . SER A 1 333 ? 1.067 -6.536 27.956 1.00 85.69 333 SER A N 1
ATOM 2574 C CA . SER A 1 333 ? 1.090 -5.308 28.758 1.00 85.69 333 SER A CA 1
ATOM 2575 C C . SER A 1 333 ? 0.001 -4.317 28.331 1.00 85.69 333 SER A C 1
ATOM 2577 O O . SER A 1 333 ? -0.758 -3.831 29.175 1.00 85.69 333 SER A O 1
ATOM 2579 N N . VAL A 1 334 ? -0.134 -4.067 27.025 1.00 86.00 334 VAL A N 1
ATOM 2580 C CA . VAL A 1 334 ? -1.168 -3.190 26.450 1.00 86.00 334 VAL A CA 1
ATOM 2581 C C . VAL A 1 334 ? -2.562 -3.739 26.738 1.00 86.00 334 VAL A C 1
ATOM 2583 O O . VAL A 1 334 ? -3.426 -3.001 27.220 1.00 86.00 334 VAL A O 1
ATOM 2586 N N . PHE A 1 335 ? -2.767 -5.044 26.539 1.00 86.50 335 PHE A N 1
ATOM 2587 C CA . PHE A 1 335 ? -4.027 -5.698 26.867 1.00 86.50 335 PHE A CA 1
ATOM 2588 C C . PHE A 1 335 ? -4.359 -5.545 28.352 1.00 86.50 335 PHE A C 1
ATOM 2590 O O . PHE A 1 335 ? -5.426 -5.044 28.684 1.00 86.50 335 PHE A O 1
ATOM 2597 N N . ARG A 1 336 ? -3.447 -5.879 29.275 1.00 84.56 336 ARG A N 1
ATOM 2598 C CA . ARG A 1 336 ? -3.686 -5.730 30.725 1.00 84.56 336 ARG A CA 1
ATOM 2599 C C . ARG A 1 336 ? -4.032 -4.296 31.121 1.00 84.56 336 ARG A C 1
ATOM 2601 O O . ARG A 1 336 ? -4.899 -4.102 31.972 1.00 84.56 336 ARG A O 1
ATOM 2608 N N . ARG A 1 337 ? -3.389 -3.306 30.497 1.00 83.00 337 ARG A N 1
ATOM 2609 C CA . ARG A 1 337 ? -3.627 -1.881 30.761 1.00 83.00 337 ARG A CA 1
ATOM 2610 C C . ARG A 1 337 ? -5.029 -1.440 30.345 1.00 83.00 337 ARG A C 1
ATOM 2612 O O . ARG A 1 337 ? -5.682 -0.717 31.090 1.00 83.00 337 ARG A O 1
ATOM 2619 N N . HIS A 1 338 ? -5.495 -1.878 29.178 1.00 79.06 338 HIS A N 1
ATOM 2620 C CA . HIS A 1 338 ? -6.739 -1.381 28.586 1.00 79.06 338 HIS A CA 1
ATOM 2621 C C . HIS A 1 338 ? -7.904 -2.378 28.643 1.00 79.06 338 HIS A C 1
ATOM 2623 O O . HIS A 1 338 ? -9.029 -2.000 28.330 1.00 79.06 338 HIS A O 1
ATOM 2629 N N . ARG A 1 339 ? -7.699 -3.619 29.111 1.00 76.75 339 ARG A N 1
ATOM 2630 C CA . ARG A 1 339 ? -8.755 -4.649 29.186 1.00 76.75 339 ARG A CA 1
ATOM 2631 C C . ARG A 1 339 ? -9.938 -4.218 30.031 1.00 76.75 339 ARG A C 1
ATOM 2633 O O . ARG A 1 339 ? -11.056 -4.595 29.725 1.00 76.75 339 ARG A O 1
ATOM 2640 N N . ILE A 1 340 ? -9.702 -3.447 31.097 1.00 65.88 340 ILE A N 1
ATOM 2641 C CA . ILE A 1 340 ? -10.779 -2.964 31.966 1.00 65.88 340 ILE A CA 1
ATOM 2642 C C . ILE A 1 340 ? -11.662 -2.014 31.162 1.00 65.88 340 ILE A C 1
ATOM 2644 O O . ILE A 1 340 ? -12.870 -2.189 31.166 1.00 65.88 340 ILE A O 1
ATOM 2648 N N . LEU A 1 341 ? -11.065 -1.090 30.403 1.00 66.56 341 LEU A N 1
ATOM 2649 C CA . LEU A 1 341 ? -11.785 -0.187 29.502 1.00 66.56 341 LEU A CA 1
ATOM 2650 C C . LEU A 1 341 ? -12.522 -0.952 28.394 1.00 66.56 341 LEU A C 1
ATOM 2652 O O . LEU A 1 341 ? -13.693 -0.671 28.158 1.00 66.56 341 LEU A O 1
ATOM 2656 N N . ALA A 1 342 ? -11.877 -1.947 27.776 1.00 68.12 342 ALA A N 1
ATOM 2657 C CA . ALA A 1 342 ? -12.459 -2.767 26.709 1.00 68.12 342 ALA A CA 1
ATOM 2658 C C . ALA A 1 342 ? -13.587 -3.689 27.196 1.00 68.12 342 ALA A C 1
ATOM 2660 O O . ALA A 1 342 ? -14.557 -3.912 26.480 1.00 68.12 342 ALA A O 1
ATOM 2661 N N . ARG A 1 343 ? -13.536 -4.134 28.459 1.00 63.41 343 ARG A N 1
ATOM 2662 C CA . ARG A 1 343 ? -14.654 -4.790 29.161 1.00 63.41 343 ARG A CA 1
ATOM 2663 C C . ARG A 1 343 ? -15.850 -3.855 29.374 1.00 63.41 343 ARG A C 1
ATOM 2665 O O . ARG A 1 343 ? -16.853 -4.279 29.939 1.00 63.41 343 ARG A O 1
ATOM 2672 N N . GLY A 1 344 ? -15.726 -2.600 28.941 1.00 53.62 344 GLY A N 1
ATOM 2673 C CA . GLY A 1 344 ? -16.577 -1.502 29.338 1.00 53.62 344 GLY A CA 1
ATOM 2674 C C . GLY A 1 344 ? -16.196 -1.074 30.741 1.00 53.62 344 GLY A C 1
ATOM 2675 O O . GLY A 1 344 ? -16.878 -1.476 31.671 1.00 53.62 344 GLY A O 1
ATOM 2676 N N . GLY A 1 345 ? -15.094 -0.324 30.889 1.00 43.53 345 GLY A N 1
ATOM 2677 C CA . GLY A 1 345 ? -14.540 0.113 32.183 1.00 43.53 345 GLY A CA 1
ATOM 2678 C C . GLY A 1 345 ? -15.616 0.427 33.215 1.00 43.53 345 GLY A C 1
ATOM 2679 O O . GLY A 1 345 ? -16.668 0.924 32.846 1.00 43.53 345 GLY A O 1
ATOM 2680 N N . MET A 1 346 ? -15.366 0.143 34.499 1.00 46.88 346 MET A N 1
ATOM 2681 C CA . MET A 1 346 ? -16.385 0.200 35.568 1.00 46.88 346 MET A CA 1
ATOM 2682 C C . MET A 1 346 ? -17.163 1.525 35.701 1.00 46.88 346 MET A C 1
ATOM 2684 O O . MET A 1 346 ? -18.051 1.623 36.540 1.00 46.88 346 MET A O 1
ATOM 2688 N N . THR A 1 347 ? -16.840 2.546 34.917 1.00 58.19 347 THR A N 1
ATOM 2689 C CA . THR A 1 347 ? -17.463 3.858 34.944 1.00 58.19 347 THR A CA 1
ATOM 2690 C C . THR A 1 347 ? -17.706 4.355 33.528 1.00 58.19 347 THR A C 1
ATOM 2692 O O . THR A 1 347 ? -16.809 4.323 32.681 1.00 58.19 347 THR A O 1
ATOM 2695 N N . VAL A 1 348 ? -18.902 4.882 33.300 1.00 71.94 348 VAL A N 1
ATOM 2696 C CA . VAL A 1 348 ? -19.195 5.716 32.136 1.00 71.94 348 VAL A CA 1
ATOM 2697 C C . VAL A 1 348 ? -18.200 6.880 32.114 1.00 71.94 348 VAL A C 1
ATOM 2699 O O . VAL A 1 348 ? -17.906 7.470 33.156 1.00 71.94 348 VAL A O 1
ATOM 2702 N N . GLY A 1 349 ? -17.656 7.203 30.942 1.00 80.12 349 GLY A N 1
ATOM 2703 C CA . GLY A 1 349 ? -16.615 8.223 30.806 1.00 80.12 349 GLY A CA 1
ATOM 2704 C C . GLY A 1 349 ? -16.817 9.109 29.588 1.00 80.12 349 GLY A C 1
ATOM 2705 O O . GLY A 1 349 ? -17.337 8.667 28.570 1.00 80.12 349 GLY A O 1
ATOM 2706 N N . LEU A 1 350 ? -16.378 10.361 29.678 1.00 84.31 350 LEU A N 1
ATOM 2707 C CA . LEU A 1 350 ? -16.351 11.303 28.563 1.00 84.31 350 LEU A CA 1
ATOM 2708 C C . LEU A 1 350 ? -14.923 11.840 28.428 1.00 84.31 350 LEU A C 1
ATOM 2710 O O . LEU A 1 350 ? -14.391 12.424 29.369 1.00 84.31 350 LEU A O 1
ATOM 2714 N N . THR A 1 351 ? -14.279 11.622 27.283 1.00 80.31 351 THR A N 1
ATOM 2715 C CA . THR A 1 351 ? -12.909 12.100 27.029 1.00 80.31 351 THR A CA 1
ATOM 2716 C C . THR A 1 351 ? -12.936 13.203 25.988 1.00 80.31 351 THR A C 1
ATOM 2718 O O . THR A 1 351 ? -13.398 12.984 24.873 1.00 80.31 351 THR A O 1
ATOM 2721 N N . ARG A 1 352 ? -12.435 14.390 26.338 1.00 82.50 352 ARG A N 1
ATOM 2722 C CA . ARG A 1 352 ? -12.320 15.514 25.401 1.00 82.50 352 ARG A CA 1
ATOM 2723 C C . ARG A 1 352 ? -11.149 15.299 24.437 1.00 82.50 352 ARG A C 1
ATOM 2725 O O . ARG A 1 352 ? -10.069 14.887 24.850 1.00 82.50 352 ARG A O 1
ATOM 2732 N N . SER A 1 353 ? -11.374 15.611 23.167 1.00 72.12 353 SER A N 1
ATOM 2733 C CA . SER A 1 353 ? -10.381 15.647 22.095 1.00 72.12 353 SER A CA 1
ATOM 2734 C C . SER A 1 353 ? -10.405 17.043 21.465 1.00 72.12 353 SER A C 1
ATOM 2736 O O . SER A 1 353 ? -11.109 17.283 20.486 1.00 72.12 353 SER A O 1
ATOM 2738 N N . GLY A 1 354 ? -9.652 17.976 22.051 1.00 71.06 354 GLY A N 1
ATOM 2739 C CA . GLY A 1 354 ? -9.721 19.405 21.723 1.00 71.06 354 GLY A CA 1
ATOM 2740 C C . GLY A 1 354 ? -10.874 20.126 22.431 1.00 71.06 354 GLY A C 1
ATOM 2741 O O . GLY A 1 354 ? -11.493 19.576 23.343 1.00 71.06 354 GLY A O 1
ATOM 2742 N N . ASP A 1 355 ? -11.153 21.362 22.009 1.00 74.81 355 ASP A N 1
ATOM 2743 C CA . ASP A 1 355 ? -12.082 22.247 22.730 1.00 74.81 355 ASP A CA 1
ATOM 2744 C C . ASP A 1 355 ? -13.563 21.948 22.453 1.00 74.81 355 ASP A C 1
ATOM 2746 O O . ASP A 1 355 ? -14.400 22.196 23.311 1.00 74.81 355 ASP A O 1
ATOM 2750 N N . ASP A 1 356 ? -13.902 21.388 21.284 1.00 85.19 356 ASP A N 1
ATOM 2751 C CA . ASP A 1 356 ? -15.300 21.246 20.831 1.00 85.19 356 ASP A CA 1
ATOM 2752 C C . ASP A 1 356 ? -15.716 19.799 20.512 1.00 85.19 356 ASP A C 1
ATOM 2754 O O . ASP A 1 356 ? -16.796 19.562 19.967 1.00 85.19 356 ASP A O 1
ATOM 2758 N N . ILE A 1 357 ? -14.872 18.808 20.817 1.00 83.62 357 ILE A N 1
ATOM 2759 C CA . ILE A 1 357 ? -15.155 17.389 20.553 1.00 83.62 357 ILE A CA 1
ATOM 2760 C C . ILE A 1 357 ? -14.862 16.568 21.807 1.00 83.62 357 ILE A C 1
ATOM 2762 O O . ILE A 1 357 ? -13.824 16.730 22.444 1.00 83.62 357 ILE A O 1
ATOM 2766 N N . ALA A 1 358 ? -15.764 15.656 22.153 1.00 84.00 358 ALA A N 1
ATOM 2767 C CA . ALA A 1 358 ? -15.541 14.655 23.185 1.00 84.00 358 ALA A CA 1
ATOM 2768 C C . ALA A 1 358 ? -16.147 13.309 22.793 1.00 84.00 358 ALA A C 1
ATOM 2770 O O . ALA A 1 358 ? -17.221 13.261 22.203 1.00 84.00 358 ALA A O 1
ATOM 2771 N N . THR A 1 359 ? -15.497 12.218 23.174 1.00 83.31 359 THR A N 1
ATOM 2772 C CA . THR A 1 359 ? -15.987 10.857 22.950 1.00 83.31 359 THR A CA 1
ATOM 2773 C C . THR A 1 359 ? -16.596 10.318 24.239 1.00 83.31 359 THR A C 1
ATOM 2775 O O . THR A 1 359 ? -15.927 10.259 25.274 1.00 83.31 359 THR A O 1
ATOM 2778 N N . LEU A 1 360 ? -17.877 9.949 24.189 1.00 84.44 360 LEU A N 1
ATOM 2779 C CA . LEU A 1 360 ? -18.582 9.256 25.266 1.00 84.44 360 LEU A CA 1
ATOM 2780 C C . LEU A 1 360 ? -18.279 7.759 25.176 1.00 84.44 360 LEU A C 1
ATOM 2782 O O . LEU A 1 360 ? -18.457 7.155 24.121 1.00 84.44 360 LEU A O 1
ATOM 2786 N N . PHE A 1 361 ? -17.887 7.168 26.299 1.00 75.25 361 PHE A N 1
ATOM 2787 C CA . PHE A 1 361 ? -17.621 5.747 26.484 1.00 75.25 361 PHE A CA 1
ATOM 2788 C C . PHE A 1 361 ? -18.676 5.170 27.427 1.00 75.25 361 PHE A C 1
ATOM 2790 O O . PHE A 1 361 ? -18.732 5.543 28.603 1.00 75.25 361 PHE A O 1
ATOM 2797 N N . VAL A 1 362 ? -19.505 4.253 26.919 1.00 78.06 362 VAL A N 1
ATOM 2798 C CA . VAL A 1 362 ? -20.496 3.532 27.727 1.00 78.06 362 VAL A CA 1
ATOM 2799 C C . VAL A 1 362 ? -20.189 2.034 27.698 1.00 78.06 362 VAL A C 1
ATOM 2801 O O . VAL A 1 362 ? -20.166 1.430 26.616 1.00 78.06 362 VAL A O 1
ATOM 2804 N N . PRO A 1 363 ? -19.962 1.416 28.871 1.00 66.19 363 PRO A N 1
ATOM 2805 C CA . PRO A 1 363 ? -19.741 -0.020 28.987 1.00 66.19 363 PRO A CA 1
ATOM 2806 C C . PRO A 1 363 ? -20.802 -0.851 28.263 1.00 66.19 363 PRO A C 1
ATOM 2808 O O . PRO A 1 363 ? -21.990 -0.596 28.401 1.00 66.19 363 PRO A O 1
ATOM 2811 N N . GLY A 1 364 ? -20.379 -1.825 27.452 1.00 62.78 364 GLY A N 1
ATOM 2812 C CA . GLY A 1 364 ? -21.289 -2.712 26.712 1.00 62.78 364 GLY A CA 1
ATOM 2813 C C . GLY A 1 364 ? -22.023 -2.083 25.516 1.00 62.78 364 GLY A C 1
ATOM 2814 O O . GLY A 1 364 ? -22.615 -2.818 24.726 1.00 62.78 364 GLY A O 1
ATOM 2815 N N . LYS A 1 365 ? -21.961 -0.756 25.330 1.00 70.12 365 LYS A N 1
ATOM 2816 C CA . LYS A 1 365 ? -22.643 -0.033 24.236 1.00 70.12 365 LYS A CA 1
ATOM 2817 C C . LYS A 1 365 ? -21.695 0.594 23.216 1.00 70.12 365 LYS A C 1
ATOM 2819 O O . LYS A 1 365 ? -22.106 0.854 22.087 1.00 70.12 365 LYS A O 1
ATOM 2824 N N . GLY A 1 366 ? -20.428 0.784 23.584 1.00 66.44 366 GLY A N 1
ATOM 2825 C CA . GLY A 1 366 ? -19.382 1.304 22.705 1.00 66.44 366 GLY A CA 1
ATOM 2826 C C . GLY A 1 366 ? -19.121 2.792 22.915 1.00 66.44 366 GLY A C 1
ATOM 2827 O O . GLY A 1 366 ? -19.234 3.305 24.031 1.00 66.44 366 GLY A O 1
ATOM 2828 N N . THR A 1 367 ? -18.734 3.478 21.840 1.00 74.69 367 THR A N 1
ATOM 2829 C CA . THR A 1 367 ? -18.318 4.885 21.878 1.00 74.69 367 THR A CA 1
ATOM 2830 C C . THR A 1 367 ? -19.121 5.747 20.918 1.00 74.69 367 THR A C 1
ATOM 2832 O O . THR A 1 367 ? -19.506 5.277 19.847 1.00 74.69 367 THR A O 1
ATOM 2835 N N . ILE A 1 368 ? -19.334 7.016 21.264 1.00 81.75 368 ILE A N 1
ATOM 2836 C CA . ILE A 1 368 ? -19.945 8.000 20.365 1.00 81.75 368 ILE A CA 1
ATOM 2837 C C . ILE A 1 368 ? -19.298 9.371 20.524 1.00 81.75 368 ILE A C 1
ATOM 2839 O O . ILE A 1 368 ? -19.122 9.859 21.640 1.00 81.75 368 ILE A O 1
ATOM 2843 N N . ASP A 1 369 ? -18.986 10.005 19.398 1.00 85.94 369 ASP A N 1
ATOM 2844 C CA . ASP A 1 369 ? -18.430 11.353 19.384 1.00 85.94 369 ASP A CA 1
ATOM 2845 C C . ASP A 1 369 ? -19.524 12.415 19.509 1.00 85.94 369 ASP A C 1
ATOM 2847 O O . ASP A 1 369 ? -20.559 12.398 18.834 1.00 85.94 369 ASP A O 1
ATOM 2851 N N . ILE A 1 370 ? -19.262 13.375 20.385 1.00 90.69 370 ILE A N 1
ATOM 2852 C CA . ILE A 1 370 ? -20.113 14.504 20.723 1.00 90.69 370 ILE A CA 1
ATOM 2853 C C . ILE A 1 370 ? -19.362 15.770 20.335 1.00 90.69 370 ILE A C 1
ATOM 2855 O O . ILE A 1 370 ? -18.304 16.070 20.879 1.00 90.69 370 ILE A O 1
ATOM 2859 N N . LYS A 1 371 ? -19.932 16.526 19.395 1.00 88.75 371 LYS A N 1
ATOM 2860 C CA . LYS A 1 371 ? -19.387 17.808 18.939 1.00 88.75 371 LYS A CA 1
ATOM 2861 C C . LYS A 1 371 ? -20.266 18.970 19.387 1.00 88.75 371 LYS A C 1
ATOM 2863 O O . LYS A 1 371 ? -21.473 18.930 19.116 1.00 88.75 371 LYS A O 1
ATOM 2868 N N . GLY A 1 372 ? -19.682 19.995 19.997 1.00 88.44 372 GLY A N 1
ATOM 2869 C CA . GLY A 1 372 ? -20.382 21.156 20.548 1.00 88.44 372 GLY A CA 1
ATOM 2870 C C . GLY A 1 372 ? -20.211 21.265 22.062 1.00 88.44 372 GLY A C 1
ATOM 2871 O O . GLY A 1 372 ? -20.721 20.402 22.775 1.00 88.44 372 GLY A O 1
ATOM 2872 N N . GLU A 1 373 ? -19.610 22.346 22.562 1.00 87.81 373 GLU A N 1
ATOM 2873 C CA . GLU A 1 373 ? -19.371 22.569 24.004 1.00 87.81 373 GLU A CA 1
ATOM 2874 C C . GLU A 1 373 ? -20.629 22.355 24.872 1.00 87.81 373 GLU A C 1
ATOM 2876 O O . GLU A 1 373 ? -20.599 21.581 25.828 1.00 87.81 373 GLU A O 1
ATOM 2881 N N . ASN A 1 374 ? -21.782 22.924 24.493 1.00 89.38 374 ASN A N 1
ATOM 2882 C CA . ASN A 1 374 ? -23.038 22.727 25.236 1.00 89.38 374 ASN A CA 1
ATOM 2883 C C . ASN A 1 374 ? -23.470 21.251 25.288 1.00 89.38 374 ASN A C 1
ATOM 2885 O O . ASN A 1 374 ? -24.002 20.784 26.295 1.00 89.38 374 ASN A O 1
ATOM 2889 N N . ARG A 1 375 ? -23.238 20.494 24.208 1.00 92.25 375 ARG A N 1
ATOM 2890 C CA . ARG A 1 375 ? -23.573 19.063 24.141 1.00 92.25 375 ARG A CA 1
ATOM 2891 C C . ARG A 1 375 ? -22.635 18.242 25.008 1.00 92.25 375 ARG A C 1
ATOM 2893 O O . ARG A 1 375 ? -23.091 17.342 25.705 1.00 92.25 375 ARG A O 1
ATOM 2900 N N . ILE A 1 376 ? -21.347 18.572 24.973 1.00 93.00 376 ILE A N 1
ATOM 2901 C CA . ILE A 1 376 ? -20.312 17.941 25.790 1.00 93.00 376 ILE A CA 1
ATOM 2902 C C . ILE A 1 376 ? -20.631 18.156 27.269 1.00 93.00 376 ILE A C 1
ATOM 2904 O O . ILE A 1 376 ? -20.658 17.186 28.016 1.00 93.00 376 ILE A O 1
ATOM 2908 N N . GLN A 1 377 ? -20.966 19.381 27.686 1.00 91.44 377 GLN A N 1
ATOM 2909 C CA . GLN A 1 377 ? -21.341 19.671 29.075 1.00 91.44 377 GLN A CA 1
ATOM 2910 C C . GLN A 1 377 ? -22.595 18.912 29.527 1.00 91.44 377 GLN A C 1
ATOM 2912 O O . GLN A 1 377 ? -22.641 18.403 30.646 1.00 91.44 377 GLN A O 1
ATOM 2917 N N . ILE A 1 378 ? -23.602 18.789 28.660 1.00 92.81 378 ILE A N 1
ATOM 2918 C CA . ILE A 1 378 ? -24.816 18.018 28.959 1.00 92.81 378 ILE A CA 1
ATOM 2919 C C . ILE A 1 378 ? -24.506 16.530 29.150 1.00 92.81 378 ILE A C 1
ATOM 2921 O O . ILE A 1 378 ? -24.980 15.923 30.112 1.00 92.81 378 ILE A O 1
ATOM 2925 N N . ILE A 1 379 ? -23.708 15.937 28.257 1.00 93.12 379 ILE A N 1
ATOM 2926 C CA . ILE A 1 379 ? -23.292 14.538 28.396 1.00 93.12 379 ILE A CA 1
ATOM 2927 C C . ILE A 1 379 ? -22.412 14.366 29.635 1.00 93.12 379 ILE A C 1
ATOM 2929 O O . ILE A 1 379 ? -22.626 13.414 30.377 1.00 93.12 379 ILE A O 1
ATOM 2933 N N . GLN A 1 380 ? -21.507 15.305 29.922 1.00 91.62 380 GLN A N 1
ATOM 2934 C CA . GLN A 1 380 ? -20.670 15.275 31.123 1.00 91.62 380 GLN A CA 1
ATOM 2935 C C . GLN A 1 380 ? -21.525 15.211 32.390 1.00 91.62 380 GLN A C 1
ATOM 2937 O O . GLN A 1 380 ? -21.279 14.358 33.231 1.00 91.62 380 GLN A O 1
ATOM 2942 N N . ARG A 1 381 ? -22.596 16.011 32.491 1.00 92.06 381 ARG A N 1
ATOM 2943 C CA . ARG A 1 381 ? -23.517 15.927 33.637 1.00 92.06 381 ARG A CA 1
ATOM 2944 C C . ARG A 1 381 ? -24.175 14.559 33.770 1.00 92.06 381 ARG A C 1
ATOM 2946 O O . ARG A 1 381 ? -24.336 14.075 34.884 1.00 92.06 381 ARG A O 1
ATOM 2953 N N . LEU A 1 382 ? -24.575 13.939 32.659 1.00 90.62 382 LEU A N 1
ATOM 2954 C CA . LEU A 1 382 ? -25.142 12.583 32.658 1.00 90.62 382 LEU A CA 1
ATOM 2955 C C . LEU A 1 382 ? -24.119 11.534 33.099 1.00 90.62 382 LEU A C 1
ATOM 2957 O O . LEU A 1 382 ? -24.473 10.630 33.854 1.00 90.62 382 LEU A O 1
ATOM 2961 N N . VAL A 1 383 ? -22.861 11.685 32.686 1.00 88.81 383 VAL A N 1
ATOM 2962 C CA . VAL A 1 383 ? -21.746 10.854 33.150 1.00 88.81 383 VAL A CA 1
ATOM 2963 C C . VAL A 1 383 ? -21.493 11.053 34.650 1.00 88.81 383 VAL A C 1
ATOM 2965 O O . VAL A 1 383 ? -21.395 10.073 35.385 1.00 88.81 383 VAL A O 1
ATOM 2968 N N . ASP A 1 384 ? -21.453 12.297 35.125 1.00 87.81 384 ASP A N 1
ATOM 2969 C CA . ASP A 1 384 ? -21.210 12.629 36.532 1.00 87.81 384 ASP A CA 1
ATOM 2970 C C . ASP A 1 384 ? -22.341 12.119 37.434 1.00 87.81 384 ASP A C 1
ATOM 2972 O O . ASP A 1 384 ? -22.081 11.530 38.483 1.00 87.81 384 ASP A O 1
ATOM 2976 N N . ALA A 1 385 ? -23.600 12.304 37.025 1.00 85.81 385 ALA A N 1
ATOM 2977 C CA . ALA A 1 385 ? -24.759 11.784 37.745 1.00 85.81 385 ALA A CA 1
ATOM 2978 C C . ALA A 1 385 ? -24.721 10.257 37.821 1.00 85.81 385 ALA A C 1
ATOM 2980 O O . ALA A 1 385 ? -24.953 9.690 38.879 1.00 85.81 385 ALA A O 1
ATOM 2981 N N . HIS A 1 386 ? -24.359 9.589 36.726 1.00 83.50 386 HIS A N 1
ATOM 2982 C CA . HIS A 1 386 ? -24.212 8.141 36.707 1.00 83.50 386 HIS A CA 1
ATOM 2983 C C . HIS A 1 386 ? -23.102 7.653 37.658 1.00 83.50 386 HIS A C 1
ATOM 2985 O O . HIS A 1 386 ? -23.324 6.735 38.449 1.00 83.50 386 HIS A O 1
ATOM 2991 N N . ASN A 1 387 ? -21.929 8.293 37.625 1.00 78.25 387 ASN A N 1
ATOM 2992 C CA . ASN A 1 387 ? -20.768 7.903 38.430 1.00 78.25 387 ASN A CA 1
ATOM 2993 C C . ASN A 1 387 ? -20.941 8.184 39.935 1.00 78.25 387 ASN A C 1
ATOM 2995 O O . ASN A 1 387 ? -20.347 7.485 40.752 1.00 78.25 387 ASN A O 1
ATOM 2999 N N . ASN A 1 388 ? -21.778 9.156 40.317 1.00 77.44 388 ASN A N 1
ATOM 3000 C CA . ASN A 1 388 ? -22.105 9.461 41.719 1.00 77.44 388 ASN A CA 1
ATOM 3001 C C . ASN A 1 388 ? -23.235 8.582 42.303 1.00 77.44 388 ASN A C 1
ATOM 3003 O O . ASN A 1 388 ? -23.643 8.774 43.448 1.00 77.44 388 ASN A O 1
ATOM 3007 N N . GLY A 1 389 ? -23.727 7.610 41.530 1.00 67.00 389 GLY A N 1
ATOM 3008 C CA . GLY A 1 389 ? -24.849 6.737 41.866 1.00 67.00 389 GLY A CA 1
ATOM 3009 C C . GLY A 1 389 ? -25.924 6.858 40.784 1.00 67.00 389 GLY A C 1
ATOM 3010 O O . GLY A 1 389 ? -26.342 7.986 40.544 1.00 67.00 389 GLY A O 1
ATOM 3011 N N . PRO A 1 390 ? -26.390 5.762 40.140 1.00 68.38 390 PRO A N 1
ATOM 3012 C CA . PRO A 1 390 ? -27.279 5.810 38.973 1.00 68.38 390 PRO A CA 1
ATOM 3013 C C . PRO A 1 390 ? -28.571 6.582 39.274 1.00 68.38 390 PRO A C 1
ATOM 3015 O O . PRO A 1 390 ? -29.559 6.031 39.759 1.00 68.38 390 PRO A O 1
ATOM 3018 N N . THR A 1 391 ? -28.535 7.890 39.033 1.00 76.44 391 THR A N 1
ATOM 3019 C CA . THR A 1 391 ? -29.585 8.834 39.396 1.00 76.44 391 THR A CA 1
ATOM 3020 C C . THR A 1 391 ? -30.138 9.433 38.110 1.00 76.44 391 THR A C 1
ATOM 3022 O O . THR A 1 391 ? -29.472 10.233 37.449 1.00 76.44 391 THR A O 1
ATOM 3025 N N . PRO A 1 392 ? -31.354 9.031 37.712 1.00 85.50 392 PRO A N 1
ATOM 3026 C CA . PRO A 1 392 ? -32.023 9.595 36.554 1.00 85.50 392 PRO A CA 1
ATOM 3027 C C . PRO A 1 392 ? -32.194 11.104 36.727 1.00 85.50 392 PRO A C 1
ATOM 3029 O O . PRO A 1 392 ? -32.766 11.563 37.716 1.00 85.50 392 PRO A O 1
ATOM 3032 N N . MET A 1 393 ? -31.738 11.885 35.751 1.00 87.38 393 MET A N 1
ATOM 3033 C CA . MET A 1 393 ? -31.828 13.341 35.793 1.00 87.38 393 MET A CA 1
ATOM 3034 C C . MET A 1 393 ? -33.007 13.866 34.984 1.00 87.38 393 MET A C 1
ATOM 3036 O O . MET A 1 393 ? -33.287 13.416 33.869 1.00 87.38 393 MET A O 1
ATOM 3040 N N . SER A 1 394 ? -33.699 14.871 35.520 1.00 88.19 394 SER A N 1
ATOM 3041 C CA . SER A 1 394 ? -34.750 15.550 34.770 1.00 88.19 394 SER A CA 1
ATOM 3042 C C . SER A 1 394 ? -34.144 16.370 33.627 1.00 88.19 394 SER A C 1
ATOM 3044 O O . SER A 1 394 ? -33.049 16.919 33.746 1.00 88.19 394 SER A O 1
ATOM 3046 N N . THR A 1 395 ? -34.878 16.511 32.521 1.00 86.44 395 THR A N 1
ATOM 3047 C CA . THR A 1 395 ? -34.449 17.356 31.393 1.00 86.44 395 THR A CA 1
ATOM 3048 C C . THR A 1 395 ? -34.089 18.774 31.851 1.00 86.44 395 THR A C 1
ATOM 3050 O O . THR A 1 395 ? -33.111 19.329 31.366 1.00 86.44 395 THR A O 1
ATOM 3053 N N . LYS A 1 396 ? -34.829 19.326 32.824 1.00 86.19 396 LYS A N 1
ATOM 3054 C CA . LYS A 1 396 ? -34.597 20.662 33.389 1.00 86.19 396 LYS A CA 1
ATOM 3055 C C . LYS A 1 396 ? -33.244 20.764 34.101 1.00 86.19 396 LYS A C 1
ATOM 3057 O O . LYS A 1 396 ? -32.539 21.750 33.916 1.00 86.19 396 LYS A O 1
ATOM 3062 N N . ASP A 1 397 ? -32.873 19.752 34.880 1.00 86.56 397 ASP A N 1
ATOM 3063 C CA . ASP A 1 397 ? -31.607 19.746 35.625 1.00 86.56 397 ASP A CA 1
ATOM 3064 C C . ASP A 1 397 ? -30.410 19.537 34.694 1.00 86.56 397 ASP A C 1
ATOM 3066 O O . ASP A 1 397 ? -29.366 20.169 34.858 1.00 86.56 397 ASP A O 1
ATOM 3070 N N . ILE A 1 398 ? -30.592 18.720 33.653 1.00 88.19 398 ILE A N 1
ATOM 3071 C CA . ILE A 1 398 ? -29.574 18.475 32.630 1.00 88.19 398 ILE A CA 1
ATOM 3072 C C . ILE A 1 398 ? -29.188 19.778 31.916 1.00 88.19 398 ILE A C 1
ATOM 3074 O O . ILE A 1 398 ? -28.000 20.048 31.757 1.00 88.19 398 ILE A O 1
ATOM 3078 N N . VAL A 1 399 ? -30.165 20.607 31.527 1.00 90.50 399 VAL A N 1
ATOM 3079 C CA . VAL A 1 399 ? -29.923 21.823 30.721 1.00 90.50 399 VAL A CA 1
ATOM 3080 C C . VAL A 1 399 ? -29.654 23.094 31.536 1.00 90.50 399 VAL A C 1
ATOM 3082 O O . VAL A 1 399 ? -29.292 24.120 30.957 1.00 90.50 399 VAL A O 1
ATOM 3085 N N . LYS A 1 400 ? -29.812 23.045 32.867 1.00 89.56 400 LYS A N 1
ATOM 3086 C CA . LYS A 1 400 ? -29.693 24.201 33.773 1.00 89.56 400 LYS A CA 1
ATOM 3087 C C . LYS A 1 400 ? -28.382 24.973 33.573 1.00 89.56 400 LYS A C 1
ATOM 3089 O O . LYS A 1 400 ? -27.315 24.381 33.688 1.00 89.56 400 LYS A O 1
ATOM 3094 N N . GLY A 1 401 ? -28.426 26.274 33.310 1.00 82.94 401 GLY A N 1
ATOM 3095 C CA . GLY A 1 401 ? -27.242 27.110 33.078 1.00 82.94 401 GLY A CA 1
ATOM 3096 C C . GLY A 1 401 ? -26.453 26.805 31.797 1.00 82.94 401 GLY A C 1
ATOM 3097 O O . GLY A 1 401 ? -25.335 27.290 31.671 1.00 82.94 401 GLY A O 1
ATOM 3098 N N . ILE A 1 402 ? -27.001 26.001 30.875 1.00 85.12 402 ILE A N 1
ATOM 3099 C CA . ILE A 1 402 ? -26.382 25.678 29.576 1.00 85.12 402 ILE A CA 1
ATOM 3100 C C . ILE A 1 402 ? -27.315 26.084 28.426 1.00 85.12 402 ILE A C 1
ATOM 3102 O O . ILE A 1 402 ? -26.927 26.855 27.555 1.00 85.12 402 ILE A O 1
ATOM 3106 N N . ALA A 1 403 ? -28.544 25.555 28.412 1.00 81.94 403 ALA A N 1
ATOM 3107 C CA . ALA A 1 403 ? -29.518 25.748 27.331 1.00 81.94 403 ALA A CA 1
ATOM 3108 C C . ALA A 1 403 ? -30.957 25.566 27.853 1.00 81.94 403 ALA A C 1
ATOM 3110 O O . ALA A 1 403 ? -31.679 24.659 27.440 1.00 81.94 403 ALA A O 1
ATOM 3111 N N . GLU A 1 404 ? -31.347 26.385 28.833 1.00 82.38 404 GLU A N 1
ATOM 3112 C CA . GLU A 1 404 ? -32.589 26.220 29.610 1.00 82.38 404 GLU A CA 1
ATOM 3113 C C . GLU A 1 404 ? -33.881 26.354 28.792 1.00 82.38 404 GLU A C 1
ATOM 3115 O O . GLU A 1 404 ? -34.921 25.821 29.179 1.00 82.38 404 GLU A O 1
ATOM 3120 N N . ASP A 1 405 ? -33.812 27.039 27.656 1.00 81.88 405 ASP A N 1
ATOM 3121 C CA . ASP A 1 405 ? -34.907 27.290 26.724 1.00 81.88 405 ASP A CA 1
ATOM 3122 C C . ASP A 1 405 ? -35.023 26.227 25.614 1.00 81.88 405 ASP A C 1
ATOM 3124 O O . ASP A 1 405 ? -35.941 26.286 24.793 1.00 81.88 405 ASP A O 1
ATOM 3128 N N . GLN A 1 406 ? -34.130 25.229 25.581 1.00 81.19 406 GLN A N 1
ATOM 3129 C CA . GLN A 1 406 ? -34.063 24.238 24.505 1.00 81.19 406 GLN A CA 1
ATOM 3130 C C . GLN A 1 406 ? -34.347 22.807 24.978 1.00 81.19 406 GLN A C 1
ATOM 3132 O O . GLN A 1 406 ? -33.946 22.368 26.054 1.00 81.19 406 GLN A O 1
ATOM 3137 N N . SER A 1 407 ? -35.017 22.024 24.126 1.00 84.81 407 SER A N 1
ATOM 3138 C CA . SER A 1 407 ? -35.167 20.581 24.333 1.00 84.81 407 SER A CA 1
ATOM 3139 C C . SER A 1 407 ? -33.885 19.826 23.962 1.00 84.81 407 SER A C 1
ATOM 3141 O O . SER A 1 407 ? -33.137 20.243 23.077 1.00 84.81 407 SER A O 1
ATOM 3143 N N . LEU A 1 408 ? -33.668 18.645 24.556 1.00 85.69 408 LEU A N 1
ATOM 3144 C CA . LEU A 1 408 ? -32.517 17.791 24.216 1.00 85.69 408 LEU A CA 1
ATOM 3145 C C . LEU A 1 408 ? -32.482 17.420 22.723 1.00 85.69 408 LEU A C 1
ATOM 3147 O O . LEU A 1 408 ? -31.412 17.406 22.120 1.00 85.69 408 LEU A O 1
ATOM 3151 N N . SER A 1 409 ? -33.642 17.202 22.092 1.00 85.75 409 SER A N 1
ATOM 3152 C CA . SER A 1 409 ? -33.720 16.936 20.648 1.00 85.75 409 SER A CA 1
ATOM 3153 C C . SER A 1 409 ? -33.197 18.101 19.805 1.00 85.75 409 SER A C 1
ATOM 3155 O O . SER A 1 409 ? -32.544 17.874 18.787 1.00 85.75 409 SER A O 1
ATOM 3157 N N . ASN A 1 410 ? -33.445 19.342 20.235 1.00 86.25 410 ASN A N 1
ATOM 3158 C CA . ASN A 1 410 ? -32.972 20.537 19.540 1.00 86.25 410 ASN A CA 1
ATOM 3159 C C . ASN A 1 410 ? -31.474 20.745 19.776 1.00 86.25 410 ASN A C 1
ATOM 3161 O O . ASN A 1 410 ? -30.733 20.989 18.824 1.00 86.25 410 ASN A O 1
ATOM 3165 N N . ILE A 1 411 ? -31.014 20.550 21.015 1.00 88.75 411 ILE A N 1
ATOM 3166 C CA . ILE A 1 411 ? -29.604 20.704 21.389 1.00 88.75 411 ILE A CA 1
ATOM 3167 C C . ILE A 1 411 ? -28.727 19.700 20.628 1.00 88.75 411 ILE A C 1
ATOM 3169 O O . ILE A 1 411 ? -27.756 20.085 19.968 1.00 88.75 411 ILE A O 1
ATOM 3173 N N . PHE A 1 412 ? -29.080 18.412 20.650 1.00 89.88 412 PHE A N 1
ATOM 3174 C CA . PHE A 1 412 ? -28.310 17.366 19.968 1.00 89.88 412 PHE A CA 1
ATOM 3175 C C . PHE A 1 412 ? -28.557 17.314 18.457 1.00 89.88 412 PHE A C 1
ATOM 3177 O O . PHE A 1 412 ? -27.717 16.784 17.735 1.00 89.88 412 PHE A O 1
ATOM 3184 N N . LYS A 1 413 ? -29.631 17.938 17.959 1.00 90.06 413 LYS A N 1
ATOM 3185 C CA . LYS A 1 413 ? -30.227 17.694 16.634 1.00 90.06 413 LYS A CA 1
ATOM 3186 C C . LYS A 1 413 ? -30.749 16.257 16.509 1.00 90.06 413 LYS A C 1
ATOM 3188 O O . LYS A 1 413 ? -30.160 15.306 17.024 1.00 90.06 413 LYS A O 1
ATOM 3193 N N . GLN A 1 414 ? -31.838 16.099 15.759 1.00 86.31 414 GLN A N 1
ATOM 3194 C CA . GLN A 1 414 ? -32.585 14.842 15.652 1.00 86.31 414 GLN A CA 1
ATOM 3195 C C . GLN A 1 414 ? -31.716 13.594 15.364 1.00 86.31 414 GLN A C 1
ATOM 3197 O O . GLN A 1 414 ? -31.843 12.622 16.107 1.00 86.31 414 GLN A O 1
ATOM 3202 N N . PRO A 1 415 ? -30.765 13.604 14.402 1.00 88.19 415 PRO A N 1
ATOM 3203 C CA . PRO A 1 415 ? -30.008 12.394 14.062 1.00 88.19 415 PRO A CA 1
ATOM 3204 C C . PRO A 1 415 ? -29.098 11.888 15.189 1.00 88.19 415 PRO A C 1
ATOM 3206 O O . PRO A 1 415 ? -29.011 10.686 15.432 1.00 88.19 415 PRO A O 1
ATOM 3209 N N . LEU A 1 416 ? -28.408 12.796 15.885 1.00 86.75 416 LEU A N 1
ATOM 3210 C CA . LEU A 1 416 ? -27.542 12.432 17.010 1.00 86.75 416 LEU A CA 1
ATOM 3211 C C . LEU A 1 416 ? -28.383 12.050 18.231 1.00 86.75 416 LEU A C 1
ATOM 3213 O O . LEU A 1 416 ? -28.051 11.100 18.935 1.00 86.75 416 LEU A O 1
ATOM 3217 N N . TRP A 1 417 ? -29.499 12.748 18.448 1.00 91.56 417 TRP A N 1
ATOM 3218 C CA . TRP A 1 417 ? -30.429 12.439 19.528 1.00 91.56 417 TRP A CA 1
ATOM 3219 C C . TRP A 1 417 ? -31.028 11.032 19.409 1.00 91.56 417 TRP A C 1
ATOM 3221 O O . TRP A 1 417 ? -31.123 10.312 20.403 1.00 91.56 417 TRP A O 1
ATOM 3231 N N . ASP A 1 418 ? -31.392 10.608 18.198 1.00 87.75 418 ASP A N 1
ATOM 3232 C CA . ASP A 1 418 ? -31.927 9.267 17.965 1.00 87.75 418 ASP A CA 1
ATOM 3233 C C . ASP A 1 418 ? -30.867 8.178 18.199 1.00 87.75 418 ASP A C 1
ATOM 3235 O O . ASP A 1 418 ? -31.168 7.181 18.855 1.00 87.75 418 ASP A O 1
ATOM 3239 N N . LYS A 1 419 ? -29.606 8.404 17.795 1.00 85.62 419 LYS A N 1
ATOM 3240 C CA . LYS A 1 419 ? -28.483 7.500 18.118 1.00 85.62 419 LYS A CA 1
ATOM 3241 C C . LYS A 1 419 ? -28.234 7.389 19.624 1.00 85.62 419 LYS A C 1
ATOM 3243 O O . LYS A 1 419 ? -28.024 6.288 20.132 1.00 85.62 419 LYS A O 1
ATOM 3248 N N . LEU A 1 420 ? -28.273 8.517 20.336 1.00 89.75 420 LEU A N 1
ATOM 3249 C CA . LEU A 1 420 ? -28.081 8.550 21.785 1.00 89.75 420 LEU A CA 1
ATOM 3250 C C . LEU A 1 420 ? -29.177 7.766 22.510 1.00 89.75 420 LEU A C 1
ATOM 3252 O O . LEU A 1 420 ? -28.854 6.906 23.318 1.00 89.75 420 LEU A O 1
ATOM 3256 N N . LYS A 1 421 ? -30.457 7.986 22.189 1.00 88.88 421 LYS A N 1
ATOM 3257 C CA . LYS A 1 421 ? -31.567 7.232 22.804 1.00 88.88 421 LYS A CA 1
ATOM 3258 C C . LYS A 1 421 ? -31.563 5.744 22.459 1.00 88.88 421 LYS A C 1
ATOM 3260 O O . LYS A 1 421 ? -32.024 4.943 23.261 1.00 88.88 421 LYS A O 1
ATOM 3265 N N . ALA A 1 422 ? -31.119 5.379 21.257 1.00 83.75 422 ALA A N 1
ATOM 3266 C CA . ALA A 1 422 ? -31.107 3.983 20.838 1.00 83.75 422 ALA A CA 1
ATOM 3267 C C . ALA A 1 422 ? -30.091 3.160 21.641 1.00 83.75 422 ALA A C 1
ATOM 3269 O O . ALA A 1 422 ? -30.382 2.027 22.017 1.00 83.75 422 ALA A O 1
ATOM 3270 N N . ASN A 1 423 ? -28.914 3.737 21.908 1.00 77.06 423 ASN A N 1
ATOM 3271 C CA . ASN A 1 423 ? -27.753 2.956 22.335 1.00 77.06 423 ASN A CA 1
ATOM 3272 C C . ASN A 1 423 ? -27.090 3.436 23.634 1.00 77.06 423 ASN A C 1
ATOM 3274 O O . ASN A 1 423 ? -26.447 2.626 24.289 1.00 77.06 423 ASN A O 1
ATOM 3278 N N . PHE A 1 424 ? -27.221 4.710 24.017 1.00 84.19 424 PHE A N 1
ATOM 3279 C CA . PHE A 1 424 ? -26.398 5.322 25.075 1.00 84.19 424 PHE A CA 1
ATOM 3280 C C . PHE A 1 424 ? -27.200 5.933 26.229 1.00 84.19 424 PHE A C 1
ATOM 3282 O O . PHE A 1 424 ? -26.664 6.083 27.324 1.00 84.19 424 PHE A O 1
ATOM 3289 N N . LEU A 1 425 ? -28.467 6.293 26.015 1.00 89.75 425 LEU A N 1
ATOM 3290 C CA . LEU A 1 425 ? -29.338 6.927 27.003 1.00 89.75 425 LEU A CA 1
ATOM 3291 C C . LEU A 1 425 ? -30.629 6.133 27.178 1.00 89.75 425 LEU A C 1
ATOM 3293 O O . LEU A 1 425 ? -31.251 5.725 26.200 1.00 89.75 425 LEU A O 1
ATOM 3297 N N . ARG A 1 426 ? -31.076 5.985 28.425 1.00 86.44 426 ARG A N 1
ATOM 3298 C CA . ARG A 1 426 ? -32.368 5.398 28.787 1.00 86.44 426 ARG A CA 1
ATOM 3299 C C . ARG A 1 426 ? -33.277 6.477 29.362 1.00 86.44 426 ARG A C 1
ATOM 3301 O O . ARG A 1 426 ? -32.830 7.345 30.108 1.00 86.44 426 ARG A O 1
ATOM 3308 N N . SER A 1 427 ? -34.559 6.422 29.007 1.00 86.19 427 SER A N 1
ATOM 3309 C CA . SER A 1 427 ? -35.600 7.257 29.611 1.00 86.19 427 SER A CA 1
ATOM 3310 C C . SER A 1 427 ? -36.464 6.415 30.539 1.00 86.19 427 SER A C 1
ATOM 3312 O O . SER A 1 427 ? -36.886 5.328 30.149 1.00 86.19 427 SER A O 1
ATOM 3314 N N . LEU A 1 428 ? -36.772 6.926 31.732 1.00 79.56 428 LEU A N 1
ATOM 3315 C CA . LEU A 1 428 ? -37.730 6.304 32.659 1.00 79.56 428 LEU A CA 1
ATOM 3316 C C . LEU A 1 428 ? -39.160 6.859 32.510 1.00 79.56 428 LEU A C 1
ATOM 3318 O O . LEU A 1 428 ? -40.034 6.569 33.322 1.00 79.56 428 LEU A O 1
ATOM 3322 N N . GLY A 1 429 ? -39.413 7.655 31.470 1.00 77.31 429 GLY A N 1
ATOM 3323 C CA . GLY A 1 429 ? -40.722 8.223 31.152 1.00 77.31 429 GLY A CA 1
ATOM 3324 C C . GLY A 1 429 ? -40.760 8.791 29.733 1.00 77.31 429 GLY A C 1
ATOM 3325 O O . GLY A 1 429 ? -39.752 8.824 29.037 1.00 77.31 429 GLY A O 1
ATOM 3326 N N . ALA A 1 430 ? -41.919 9.278 29.279 1.00 67.81 430 ALA A N 1
ATOM 3327 C CA . ALA A 1 430 ? -42.087 9.742 27.894 1.00 67.81 430 ALA A CA 1
ATOM 3328 C C . ALA A 1 430 ? -41.196 10.949 27.510 1.00 67.81 430 ALA A C 1
ATOM 3330 O O . ALA A 1 430 ? -41.002 11.217 26.324 1.00 67.81 430 ALA A O 1
ATOM 3331 N N . LYS A 1 431 ? -40.672 11.700 28.492 1.00 68.06 431 LYS A N 1
ATOM 3332 C CA . LYS A 1 431 ? -39.823 12.895 28.292 1.00 68.06 431 LYS A CA 1
ATOM 3333 C C . LYS A 1 431 ? -38.675 13.002 29.317 1.00 68.06 431 LYS A C 1
ATOM 3335 O O . LYS A 1 431 ? -38.221 14.108 29.619 1.00 68.06 431 LYS A O 1
ATOM 3340 N N . GLY A 1 432 ? -38.221 11.869 29.853 1.00 75.88 432 GLY A N 1
ATOM 3341 C CA . GLY A 1 432 ? -37.314 11.787 31.004 1.00 75.88 432 GLY A CA 1
ATOM 3342 C C . GLY A 1 432 ? -38.026 11.300 32.276 1.00 75.88 432 GLY A C 1
ATOM 3343 O O . GLY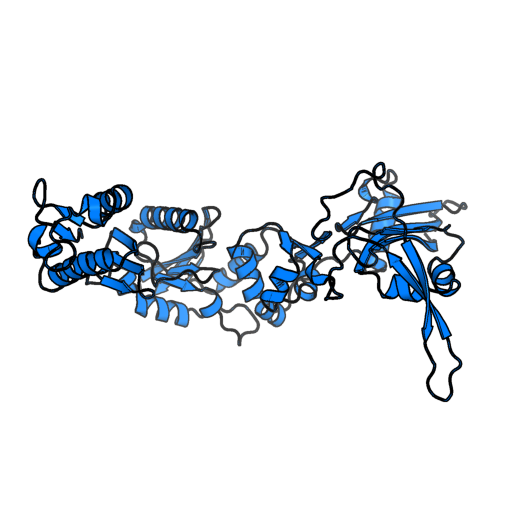 A 1 432 ? -39.248 11.123 32.250 1.00 75.88 432 GLY A O 1
ATOM 3344 N N . PRO A 1 433 ? -37.296 11.089 33.387 1.00 83.62 433 PRO A N 1
ATOM 3345 C CA . PRO A 1 433 ? -35.877 11.400 33.597 1.00 83.62 433 PRO A CA 1
ATOM 3346 C C . PRO A 1 433 ? -34.923 10.484 32.808 1.00 83.62 433 PRO A C 1
ATOM 3348 O O . PRO A 1 433 ? -35.296 9.376 32.420 1.00 83.62 433 PRO A O 1
ATOM 3351 N N . TRP A 1 434 ? -33.727 10.998 32.511 1.00 89.50 434 TRP A N 1
ATOM 3352 C CA . TRP A 1 434 ? -32.724 10.389 31.636 1.00 89.50 434 TRP A CA 1
ATOM 3353 C C . TRP A 1 434 ? -31.523 9.891 32.425 1.00 89.50 434 TRP A C 1
ATOM 3355 O O . TRP A 1 434 ? -31.054 10.558 33.343 1.00 89.50 434 TRP A O 1
ATOM 3365 N N . GLU A 1 435 ? -30.981 8.759 32.009 1.00 88.94 435 GLU A N 1
ATOM 3366 C CA . GLU A 1 435 ? -29.743 8.205 32.546 1.00 88.94 435 GLU A CA 1
ATOM 3367 C C . GLU A 1 435 ? -28.924 7.548 31.433 1.00 88.94 435 GLU A C 1
ATOM 3369 O O . GLU A 1 435 ? -29.432 7.293 30.336 1.00 88.94 435 GLU A O 1
ATOM 3374 N N . ILE A 1 436 ? -27.655 7.264 31.715 1.00 87.12 436 ILE A N 1
ATOM 3375 C CA . ILE A 1 436 ? -26.807 6.491 30.809 1.00 87.12 436 ILE A CA 1
ATOM 3376 C C . ILE A 1 436 ? -27.310 5.043 30.771 1.00 87.12 436 ILE A C 1
ATOM 3378 O O . ILE A 1 436 ? -27.508 4.417 31.813 1.00 87.12 436 ILE A O 1
ATOM 3382 N N . ALA A 1 437 ? -27.524 4.518 29.568 1.00 80.25 437 ALA A N 1
ATOM 3383 C CA . ALA A 1 437 ? -27.959 3.145 29.355 1.00 80.25 437 ALA A CA 1
ATOM 3384 C C . ALA A 1 437 ? -26.757 2.192 29.421 1.00 80.25 437 ALA A C 1
ATOM 3386 O O . ALA A 1 437 ? -26.026 2.083 28.440 1.00 80.25 437 ALA A O 1
ATOM 3387 N N . ILE A 1 438 ? -26.570 1.502 30.551 1.00 67.62 438 ILE A N 1
ATOM 3388 C CA . ILE A 1 438 ? -25.672 0.333 30.646 1.00 67.62 438 ILE A CA 1
ATOM 3389 C C . ILE A 1 438 ? -26.368 -0.902 30.074 1.00 67.62 438 ILE A C 1
ATOM 3391 O O . ILE A 1 438 ? -27.570 -1.101 30.376 1.00 67.62 438 ILE A O 1
#

Foldseek 3Di:
DDWPFKAWFKWWFAFLDNVDIDIDGHDRVDHVVVVQVVDFQSVVRVVLTLDTAKIKMKIWDDDPPDPDIDIAIKMAGLQRDICLVVDPDPVSSVVVVVVCVVVVVDADAAADFLLLCLVCLLVLLVCLQVPDQKDFLLRCVVVVHDVVSCVNNPQKDWRAFAPVVPDPPPPPPDDFDWDFDFDFDPDPPPDHTDTHTHTHTPDDPSPDPDNSSRGIMIGGDPPPSVVLCLVQLVVLAPAFDWDDPDSFKIWGFFHQAPNATATEMEGHNCVDVVRLVVVLVSVLVVCVNPEHEYAYSDDDDDQERNLYGYDHPSVQFDSPDSHGHRDSVVVNVSCVVCNCVSQQNPAWDWADDPDFWIWTGGHNQGIDIGGGNLRSQLVVVLRVCVVVPFDQAAQCVSPPPRCNPDAPCRVRPPVSVVVCPVGFWDAPDPRHSIHTDD

Radius of gyration: 31.57 Å; chains: 1; bounding box: 83×55×84 Å

Organism: NCBI:txid1545044

pLDDT: mean 79.46, std 14.0, range [36.44, 95.38]

Sequence (438 aa):
MVIDRAQVIRADISIGNLANRLSLSTTIDQDISEIIDSHPGLPRIFERALAIRFVEIAVRYFRAGRDEAQTLNFTLTDRNTSSLLSIDDPFERVLGHRLLRHWNILRDGRAPGDEESMAVMPALLAIWDIGADRVTGAWLQSRGVDPGLLNDLGFLVPAGWEGDDLIDDEDEVGPVAAEVVVRIEKGDAEEEDRKVADLKVTEGQATSAGNPDRYRIYRVRDGWVAQHLKESLEKALDAPAIEKLTDHLLYLGTLSIDGGDVPIYLARGLDRERVRSAVDTELRARHNLGIGLVLQAGTAPGPCLAANVLTPLVDQIDTKQAEIALVADKLRSVFRRHRILARGGMTVGLTRSGDDIATLFVPGKGTIDIKGENRIQIIQRLVDAHNNGPTPMSTKDIVKGIAEDQSLSNIFKQPLWDKLKANFLRSLGAKGPWEIAI

Secondary structure (DSSP, 8-state):
-EEEEEEEEEEEEE-SSSS-EEEEE--TTS-HHHHHHHSTTHHHHHHT-SEEEEEEEEEEEE-TT--S-EEEEEEEETTTEEGGGG-S-HHHHHHHHHHHHHTT-SPPPPPPPHHHHHHHHHHHHHHHHHT-SEEEHHHHHTTT--HHHHHHTTSEEEEEETTTTS---TT--PPP-EEEEEEEEPPPTTSPPEEEEEEEE-SS----S--GGGGEEEEEPTTHHHHHHHHHHHTT-SEEEEEEEETTEEEEEEEEETTEEEEEEEE--TTSHHHHHHHHHHHHHTGGG-S-EEEESS--S-SEETTEEEEEGGGGB-TTSSS--B-HHHHHHHHHHHHHHHTT-SS-EEEE-SSSEEEEEETTTEEEEEESHHHHHHHHHHHHHHHTS--PBPHHHHHTTT-TTS-HHHHH-HHHHHHHHHHTEEESSBTB-EEE--